Protein 4WV6 (pdb70)

InterPro domains:
  IPR000225 Armadillo [PF00514] (109-149)
  IPR000225 Armadillo [PF00514] (151-190)
  IPR000225 Armadillo [PF00514] (245-280)
  IPR000225 Armadillo [PF00514] (283-321)
  IPR000225 Armadillo [PF00514] (324-364)
  IPR000225 Armadillo [PF00514] (367-405)
  IPR000225 Armadillo [PF00514] (410-447)
  IPR000225 Armadillo [PS50176] (119-162)
  IPR000225 Armadillo [PS50176] (162-190)
  IPR000225 Armadillo [PS50176] (251-293)
  IPR000225 Armadillo [PS50176] (293-335)
  IPR000225 Armadillo [PS50176] (335-377)
  IPR000225 Armadillo [SM00185] (108-149)
  IPR000225 Armadillo [SM00185] (151-191)
  IPR000225 Armadillo [SM00185] (193-231)
  IPR000225 Armadillo [SM00185] (241-280)
  IPR000225 Armadillo [SM00185] (282-322)
  IPR000225 Armadillo [SM00185] (324-364)
  IPR000225 Armadillo [SM00185] (366-406)
  IPR000225 Armadillo [SM00185] (409-449)

Secondary structure (DSSP, 8-state):
--HHHHHHHHHHHHT-SSHHHHHHHHHHHHHHHT-SS---HHHHHHTT-HHHHHHHHT-TT-HHHHHHHHHHHHHHHTS-HHHHHHHHHTTHHHHHHHHTT-S-HHHHHHHHHHHHHHHTT-HHHHHHHHHTT-HHHHHHHH--S-GGGS-HHHHHHHHHHHHHHT---SSPPPHHHHHHHHHHHHHHTT-S-HHHHHHHHHHHHHHTSS-HHHHHHHHTTT-HHHHHHHHT-S-HHHHHHHHHHHHHHTTS-HHHHHHHHHTTGGGGHHHHHT-SSHHHHHHHHHHHHHHTTS-HHHHHHHHHTT-HHHHHHHHHHS-HHHHHHHHHHHHHHHHH--HHHHHHHHHTT-HHHHHHGGG-S-HHHHHHHHHHHHHHHHHHHHHT-HHHHHHHHHHTTHHHHHHHGGG-S-HHHHHHHHHHHHHH--/--S------/---

Radius of gyration: 27.81 Å; Cα contacts (8 Å, |Δi|>4): 653; chains: 3; bounding box: 42×69×78 Å

Solvent-accessible surface area: 18960 Å² total; per-residue (Å²): 120,93,34,88,167,40,8,76,93,4,42,152,16,2,95,27,127,68,51,97,60,17,23,102,8,0,63,42,0,22,94,11,2,16,124,137,171,165,40,12,16,70,29,0,42,175,38,46,4,7,85,64,0,20,56,1,2,52,76,121,106,16,29,67,0,10,35,12,0,0,16,0,0,0,1,0,0,20,17,80,67,130,20,0,96,25,0,18,97,26,33,0,2,52,23,0,22,83,12,3,89,22,128,71,55,84,0,4,10,3,0,0,35,0,0,0,0,0,0,3,42,15,13,110,25,0,38,59,0,24,173,114,36,0,5,100,40,0,26,65,45,2,76,41,139,77,14,86,82,36,57,77,39,64,4,74,18,0,0,5,0,0,3,2,1,1,66,55,97,145,77,33,5,47,93,88,0,3,103,69,1,7,83,24,0,31,93,0,0,116,34,120,14,66,94,1,15,10,28,0,0,79,0,0,3,41,10,1,53,24,80,59,128,38,0,7,38,0,19,180,54,52,3,0,74,24,0,13,146,12,2,54,29,111,73,68,89,5,9,36,0,0,1,85,0,0,0,7,0,0,21,4,55,59,135,20,0,36,49,0,9,107,24,31,0,1,71,27,0,40,73,5,0,82,37,126,108,80,71,2,28,44,24,0,0,26,0,0,0,0,0,0,35,10,87,87,72,0,0,67,57,0,24,101,69,32,0,0,65,64,2,19,39,5,1,57,166,17,57,78,127,0,24,63,29,0,0,55,0,1,11,24,1,5,78,29,13,47,36,146,10,9,49,73,2,23,136,34,36,0,10,99,16,0,1,73,17,4,86,18,206,30,41,136,1,2,48,8,0,4,78,0,0,34,27,5,0,89,4,9,85,155,85,68,66,37,125,105,9,9,73,61,0,83,142,38,22,0,19,103,55,0,84,59,11,64,135,48,162,48,115,61,0,89,122,31,0,48,47,8,25,107,122,26,30,125,118,55,40,54,62,45,72,156,283,97,54,115

Sequence (438 aa):
GTVNWSVDDIVKGINSSNVENQLQATQAARKLLSREKQPPIDNIIRAGLIPKFVSSFLGRTDCSPIQFESSAWALTNIASGTSEQTKAVVDGGAIPAFISLLASPHAHISEQAVWALGNIAGDGSVFRDLVIKYGAVDDPLLALLAVPDMSSLACGYLRNNLTWTLSNLCRNKNPAPPIDAVEQILPTLVRLLHHDDPEVLADTCWAISYLTDGPNERIGMVVKTGVVPQLVKLLGASELPIVTPALRAIGNIVTGTDEQTQVVIDAGALAVFPSLLTNPKTNIQKEATWTMMSNITAGRQDQIQQVVNHGLVPFLVSVLSKADFKTQKEAVWAVTNYTSSGGTVEQIVYLVHCGIIEPLMNLLTAKDTKIILVILDAISNIFQAAEKLGETEKLSIMMIEECGGLDKIEALQNHENESVYKASLSLIEKYFSPVKKPKIRRKKS

Structure (mmCIF, N/CA/C/O backbone):
data_4WV6
#
_entry.id   4WV6
#
_cell.length_a   54.270
_cell.length_b   77.720
_cell.length_c   128.570
_cell.angle_alpha   90.00
_cell.angle_beta   90.00
_cell.angle_gamma   90.00
#
_symmetry.space_group_name_H-M   'P 21 21 21'
#
loop_
_entity.id
_entity.type
_entity.pdbx_description
1 polymer 'Importin subunit alpha-1'
2 polymer 'Transcription initiation factor TFIID subunit 8'
3 non-polymer 1,2-ETHANEDIOL
4 water water
#
loop_
_atom_site.group_PDB
_atom_site.id
_atom_site.type_symbol
_atom_site.label_atom_id
_atom_site.label_alt_id
_atom_site.label_comp_id
_atom_site.label_asym_id
_atom_site.label_entity_id
_atom_site.label_seq_id
_atom_site.pdbx_PDB_ins_code
_atom_site.Cartn_x
_atom_site.Cartn_y
_atom_site.Cartn_z
_atom_site.occupancy
_atom_site.B_iso_or_equiv
_atom_site.auth_seq_id
_atom_site.auth_comp_id
_atom_site.auth_asym_id
_atom_site.auth_atom_id
_atom_site.pdbx_PDB_model_num
ATOM 1 N N . GLY A 1 14 ? 2.087 -33.715 15.221 1.00 56.92 72 GLY A N 1
ATOM 2 C CA . GLY A 1 14 ? 0.639 -33.627 15.227 1.00 49.32 72 GLY A CA 1
ATOM 3 C C . GLY A 1 14 ? -0.018 -34.792 15.957 1.00 41.40 72 GLY A C 1
ATOM 4 O O . GLY A 1 14 ? -0.280 -35.834 15.361 1.00 46.60 72 GLY A O 1
ATOM 7 N N . THR A 1 15 ? -0.307 -34.607 17.241 1.00 37.54 73 THR A N 1
ATOM 8 C CA . THR A 1 15 ? -0.832 -35.692 18.072 1.00 43.66 73 THR A CA 1
ATOM 9 C C . THR A 1 15 ? -2.252 -35.450 18.544 1.00 36.53 73 THR A C 1
ATOM 10 O O . THR A 1 15 ? -2.681 -36.007 19.564 1.00 34.08 73 THR A O 1
ATOM 21 N N . VAL A 1 16 ? -3.006 -34.645 17.798 1.00 33.75 74 VAL A N 1
ATOM 22 C CA . VAL A 1 16 ? -4.309 -34.212 18.280 1.00 31.41 74 VAL A CA 1
ATOM 23 C C . VAL A 1 16 ? -5.266 -35.388 18.440 1.00 30.99 74 VAL A C 1
ATOM 24 O O . VAL A 1 16 ? -6.074 -35.395 19.371 1.00 31.72 74 VAL A O 1
ATOM 37 N N . ASN A 1 17 ? -5.158 -36.390 17.572 1.00 30.82 75 ASN A N 1
ATOM 38 C CA . ASN A 1 17 ? -6.096 -37.515 17.617 1.00 37.24 75 ASN A CA 1
ATOM 39 C C . ASN A 1 17 ? -6.019 -38.297 18.933 1.00 31.48 75 ASN A C 1
ATOM 40 O O . ASN A 1 17 ? -7.040 -38.750 19.457 1.00 32.36 75 ASN A O 1
ATOM 51 N N . TRP A 1 18 ? -4.816 -38.439 19.473 1.00 32.63 76 TRP A N 1
ATOM 52 C CA . TRP A 1 18 ? -4.651 -39.117 20.755 1.00 29.91 76 TRP A CA 1
ATOM 53 C C . TRP A 1 18 ? -5.142 -38.252 21.893 1.00 27.32 76 TRP A C 1
ATOM 54 O O . TRP A 1 18 ? -5.695 -38.757 22.872 1.00 32.41 76 TRP A O 1
ATOM 75 N N . SER A 1 19 ? -4.964 -36.937 21.762 1.00 26.56 77 SER A N 1
ATOM 76 C CA . SER A 1 19 ? -5.469 -36.026 22.777 1.00 24.38 77 SER A CA 1
ATOM 77 C C . SER A 1 19 ? -6.986 -36.132 22.814 1.00 27.17 77 SER A C 1
ATOM 78 O O . SER A 1 19 ? -7.576 -36.176 23.895 1.00 29.95 77 SER A O 1
ATOM 86 N N . VAL A 1 20 ? -7.609 -36.196 21.635 1.00 26.48 78 VAL A N 1
ATOM 87 C CA . VAL A 1 20 ? -9.065 -36.319 21.548 1.00 27.09 78 VAL A CA 1
ATOM 88 C C . VAL A 1 20 ? -9.544 -37.664 22.131 1.00 27.39 78 VAL A C 1
ATOM 89 O O . VAL A 1 20 ? -10.548 -37.712 22.850 1.00 27.51 78 VAL A O 1
ATOM 102 N N . ASP A 1 21 ? -8.827 -38.751 21.845 1.00 26.21 79 ASP A N 1
ATOM 103 C CA . ASP A 1 21 ? -9.179 -40.044 22.418 1.00 29.17 79 ASP A CA 1
ATOM 104 C C . ASP A 1 21 ? -9.158 -39.977 23.947 1.00 31.53 79 ASP A C 1
ATOM 105 O O . ASP A 1 21 ? -10.048 -40.508 24.602 1.00 34.03 79 ASP A O 1
ATOM 114 N N . ASP A 1 22 ? -8.137 -39.329 24.501 1.00 31.13 80 ASP A N 1
ATOM 115 C CA . ASP A 1 22 ? -8.011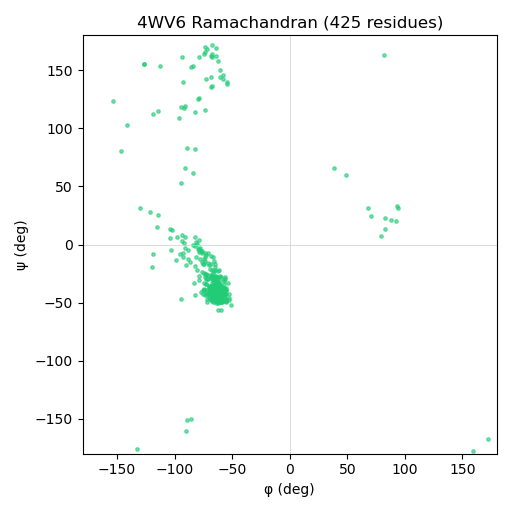 -39.187 25.950 1.00 31.56 80 ASP A CA 1
ATOM 116 C C . ASP A 1 22 ? -9.180 -38.362 26.504 1.00 30.39 80 ASP A C 1
ATOM 117 O O . ASP A 1 22 ? -9.707 -38.661 27.583 1.00 28.19 80 ASP A O 1
ATOM 126 N N . ILE A 1 23 ? -9.562 -37.314 25.775 1.00 23.91 81 ILE A N 1
ATOM 127 C CA . ILE A 1 23 ? -10.687 -36.459 26.174 1.00 26.07 81 ILE A CA 1
ATOM 128 C C . ILE A 1 23 ? -11.987 -37.267 26.237 1.00 31.09 81 ILE A C 1
ATOM 129 O O . ILE A 1 23 ? -12.750 -37.158 27.198 1.00 30.55 81 ILE A O 1
ATOM 145 N N . VAL A 1 24 ? -12.227 -38.095 25.225 1.00 26.14 82 VAL A N 1
ATOM 146 C CA . VAL A 1 24 ? -13.425 -38.932 25.201 1.00 29.75 82 VAL A CA 1
ATOM 147 C C . VAL A 1 24 ? -13.457 -39.854 26.415 1.00 32.18 82 VAL A C 1
ATOM 148 O O . VAL A 1 24 ? -14.484 -39.997 27.073 1.00 36.18 82 VAL A O 1
ATOM 161 N N . LYS A 1 25 ? -12.329 -40.477 26.720 1.00 32.22 83 LYS A N 1
ATOM 162 C CA . LYS A 1 25 ? -12.265 -41.375 27.862 1.00 31.05 83 LYS A CA 1
ATOM 163 C C . LYS A 1 25 ? -12.552 -40.624 29.163 1.00 34.23 83 LYS A C 1
ATOM 164 O O . LYS A 1 25 ? -13.326 -41.085 30.025 1.00 34.65 83 LYS A O 1
ATOM 183 N N . GLY A 1 26 ? -11.936 -39.460 29.304 1.00 33.03 84 GLY A N 1
ATOM 184 C CA . GLY A 1 26 ? -12.088 -38.672 30.510 1.00 34.53 84 GLY A CA 1
ATOM 185 C C . GLY A 1 26 ? -13.500 -38.159 30.672 1.00 32.03 84 GLY A C 1
ATOM 186 O O . GLY A 1 26 ? -14.055 -38.155 31.782 1.00 33.80 84 GLY A O 1
ATOM 190 N N . ILE A 1 27 ? -14.091 -37.729 29.567 1.00 29.66 85 ILE A N 1
ATOM 191 C CA . ILE A 1 27 ? -15.399 -37.117 29.622 1.00 30.35 85 ILE A CA 1
ATOM 192 C C . ILE A 1 27 ? -16.458 -38.154 29.976 1.00 37.13 85 ILE A C 1
ATOM 193 O O . ILE A 1 27 ? -17.530 -37.804 30.460 1.00 39.00 85 ILE A O 1
ATOM 209 N N . ASN A 1 28 ? -16.147 -39.429 29.752 1.00 37.97 86 ASN A N 1
ATOM 210 C CA . ASN A 1 28 ? -17.063 -40.518 30.086 1.00 42.62 86 ASN A CA 1
ATOM 211 C C . ASN A 1 28 ? -16.812 -41.112 31.479 1.00 42.67 86 ASN A C 1
ATOM 212 O O . ASN A 1 28 ? -17.460 -42.074 31.878 1.00 44.49 86 ASN A O 1
ATOM 223 N N . SER A 1 29 ? -15.861 -40.548 32.213 1.00 40.65 87 SER A N 1
ATOM 224 C CA . SER A 1 29 ? -15.584 -40.998 33.570 1.00 43.26 87 SER A CA 1
ATOM 225 C C . SER A 1 29 ? -16.754 -40.643 34.477 1.00 41.14 87 SER A C 1
ATOM 226 O O . SER A 1 29 ? -17.384 -39.606 34.305 1.00 41.49 87 SER A O 1
ATOM 234 N N . SER A 1 30 ? -17.043 -41.505 35.437 1.00 45.19 88 SER A N 1
ATOM 235 C CA . SER A 1 30 ? -18.061 -41.209 36.434 1.00 47.91 88 SER A CA 1
ATOM 236 C C . SER A 1 30 ? -17.476 -40.287 37.506 1.00 52.98 88 SER A C 1
ATOM 237 O O . SER A 1 30 ? -18.182 -39.841 38.411 1.00 49.75 88 SER A O 1
ATOM 245 N N . ASN A 1 31 ? -16.177 -40.005 37.385 1.00 46.33 89 ASN A N 1
ATOM 246 C CA . ASN A 1 31 ? -15.486 -39.066 38.261 1.00 45.73 89 ASN A CA 1
ATOM 247 C C . ASN A 1 31 ? -15.530 -37.664 37.642 1.00 41.16 89 ASN A C 1
ATOM 248 O O . ASN A 1 31 ? -14.991 -37.441 36.551 1.00 37.96 89 ASN A O 1
ATOM 259 N N . VAL A 1 32 ? -16.173 -36.726 38.340 1.00 42.13 90 VAL A N 1
ATOM 260 C CA . VAL A 1 32 ? -16.422 -35.404 37.764 1.00 38.46 90 VAL A CA 1
ATOM 261 C C . VAL A 1 32 ? -15.121 -34.622 37.580 1.00 36.02 90 VAL A C 1
ATOM 262 O O . VAL A 1 32 ? -15.012 -33.797 36.670 1.00 34.58 90 VAL A O 1
ATOM 275 N N . GLU A 1 33 ? -14.121 -34.885 38.416 1.00 39.47 91 GLU A N 1
ATOM 276 C CA . GLU A 1 33 ? -12.830 -34.222 38.240 1.00 39.13 91 GLU A CA 1
ATOM 277 C C . GLU A 1 33 ? -12.173 -34.661 36.929 1.00 43.70 91 GLU A C 1
ATOM 278 O O . GLU A 1 33 ? -11.550 -33.851 36.245 1.00 31.60 91 GLU A O 1
ATOM 290 N N . ASN A 1 34 ? -12.307 -35.934 36.575 1.00 34.46 92 ASN A N 1
ATOM 291 C CA . ASN A 1 34 ? -11.806 -36.405 35.283 1.00 32.92 92 ASN A CA 1
ATOM 292 C C . ASN A 1 34 ? -12.567 -35.791 34.113 1.00 33.83 92 ASN A C 1
ATOM 293 O O . ASN A 1 34 ? -11.978 -35.444 33.086 1.00 30.17 92 ASN A O 1
ATOM 304 N N . GLN A 1 35 ? -13.886 -35.666 34.261 1.00 30.25 93 GLN A N 1
ATOM 305 C CA . GLN A 1 35 ? -14.704 -35.055 33.224 1.00 31.75 93 GLN A CA 1
ATOM 306 C C . GLN A 1 35 ? -14.303 -33.597 33.022 1.00 25.86 93 GLN A C 1
ATOM 307 O O . GLN A 1 35 ? -14.161 -33.127 31.901 1.00 23.76 93 GLN A O 1
ATOM 321 N N . LEU A 1 36 ? -14.126 -32.882 34.121 1.00 26.74 94 LEU A N 1
ATOM 322 C CA . LEU A 1 36 ? -13.728 -31.481 34.049 1.00 25.17 94 LEU A CA 1
ATOM 323 C C . LEU A 1 36 ? -12.368 -31.337 33.354 1.00 27.57 94 LEU A C 1
ATOM 324 O O . LEU A 1 36 ? -12.191 -30.485 32.466 1.00 21.93 94 LEU A O 1
ATOM 340 N N . GLN A 1 37 ? -11.406 -32.168 33.734 1.00 27.50 95 GLN A N 1
ATOM 341 C CA . GLN A 1 37 ? -10.081 -32.109 33.116 1.00 25.05 95 GLN A CA 1
ATOM 342 C C . GLN A 1 37 ? -10.136 -32.390 31.616 1.00 27.80 95 GLN A C 1
ATOM 343 O O . GLN A 1 37 ? -9.415 -31.768 30.825 1.00 24.67 95 GLN A O 1
ATOM 357 N N . ALA A 1 38 ? -11.002 -33.314 31.217 1.00 26.80 96 ALA A N 1
ATOM 358 C CA . ALA A 1 38 ? -11.194 -33.604 29.807 1.00 24.64 96 ALA A CA 1
ATOM 359 C C . ALA A 1 38 ? -11.785 -32.396 29.091 1.00 23.52 96 ALA A C 1
ATOM 360 O O . ALA A 1 38 ? -11.357 -32.063 27.977 1.00 23.57 96 ALA A O 1
ATOM 367 N N . THR A 1 39 ? -12.741 -31.718 29.719 1.00 22.50 97 THR A N 1
ATOM 368 C CA . THR A 1 39 ? -13.348 -30.565 29.055 1.00 19.07 97 THR A CA 1
ATOM 369 C C . THR A 1 39 ? -12.348 -29.418 28.982 1.00 21.70 97 THR A C 1
ATOM 370 O O . THR A 1 39 ? -12.327 -28.684 28.002 1.00 20.72 97 THR A O 1
ATOM 381 N N . GLN A 1 40 ? -11.529 -29.270 30.020 1.00 22.11 98 GLN A N 1
ATOM 382 C CA . GLN A 1 40 ? -10.415 -28.317 30.009 1.00 22.03 98 GLN A CA 1
ATOM 383 C C . GLN A 1 40 ? -9.501 -28.579 28.821 1.00 21.30 98 GLN A C 1
ATOM 384 O O . GLN A 1 40 ? -9.123 -27.654 28.078 1.00 23.36 98 GLN A O 1
ATOM 398 N N . ALA A 1 41 ? -9.125 -29.842 28.641 1.00 20.63 99 ALA A N 1
ATOM 399 C CA . ALA A 1 41 ? -8.247 -30.208 27.535 1.00 22.74 99 ALA A CA 1
ATOM 400 C C . ALA A 1 41 ? -8.913 -29.920 26.179 1.00 21.85 99 ALA A C 1
ATOM 401 O O . ALA A 1 41 ? -8.258 -29.448 25.251 1.00 22.05 99 ALA A O 1
ATOM 408 N N . ALA A 1 42 ? -10.215 -30.171 26.067 1.00 20.68 100 ALA A N 1
ATOM 409 C CA . ALA A 1 42 ? -10.928 -29.847 24.828 1.00 19.10 100 ALA A CA 1
ATOM 410 C C . ALA A 1 42 ? -10.916 -28.333 24.603 1.00 17.35 100 ALA A C 1
ATOM 411 O O . ALA A 1 42 ? -10.655 -27.844 23.489 1.00 19.58 100 ALA A O 1
ATOM 418 N N . ARG A 1 43 ? -11.184 -27.580 25.663 1.00 20.00 101 ARG A N 1
ATOM 419 C CA . ARG A 1 43 ? -11.201 -26.119 25.548 1.00 20.94 101 ARG A CA 1
ATOM 420 C C . ARG A 1 43 ? -9.829 -25.595 25.106 1.00 21.42 101 ARG A C 1
ATOM 421 O O . ARG A 1 43 ? -9.731 -24.710 24.258 1.00 19.69 101 ARG A O 1
ATOM 442 N N . LYS A 1 44 ? -8.762 -26.158 25.665 1.00 19.32 102 LYS A N 1
ATOM 443 C CA . LYS A 1 44 ? -7.415 -25.765 25.273 1.00 23.13 102 LYS A CA 1
ATOM 444 C C . LYS A 1 44 ? -7.159 -26.044 23.786 1.00 24.77 102 LYS A C 1
ATOM 445 O O . LYS A 1 44 ? -6.629 -25.192 23.075 1.00 24.87 102 LYS A O 1
ATOM 464 N N . LEU A 1 45 ? -7.532 -27.226 23.316 1.00 20.85 103 LEU A N 1
ATOM 465 C CA . LEU A 1 45 ? -7.351 -27.563 21.906 1.00 22.40 103 LEU A CA 1
ATOM 466 C C . LEU A 1 45 ? -8.099 -26.574 21.015 1.00 23.64 103 LEU A C 1
ATOM 467 O O . LEU A 1 45 ? -7.593 -26.143 19.984 1.00 23.29 103 LEU A O 1
ATOM 483 N N . LEU A 1 46 ? -9.308 -26.226 21.445 1.00 23.50 104 LEU A N 1
ATOM 484 C CA . LEU A 1 46 ? -10.218 -25.446 20.631 1.00 23.36 104 LEU A CA 1
ATOM 485 C C . LEU A 1 46 ? -9.888 -23.964 20.708 1.00 22.31 104 LEU A C 1
ATOM 486 O O . LEU A 1 46 ? -10.402 -23.175 19.933 1.00 23.03 104 LEU A O 1
ATOM 502 N N . SER A 1 47 ? -9.015 -23.583 21.631 1.00 19.45 105 SER A N 1
ATOM 503 C CA . SER A 1 47 ? -8.626 -22.181 21.746 1.00 20.58 105 SER A CA 1
ATOM 504 C C . SER A 1 47 ? -7.246 -21.953 21.124 1.00 34.13 105 SER A C 1
ATOM 505 O O . SER A 1 47 ? -6.655 -20.879 21.258 1.00 33.11 105 SER A O 1
ATOM 513 N N . ARG A 1 48 ? -6.768 -22.947 20.378 1.00 29.39 106 ARG A N 1
ATOM 514 C CA . ARG A 1 48 ? -5.575 -22.773 19.568 1.00 30.50 106 ARG A CA 1
ATOM 515 C C . ARG A 1 48 ? -5.872 -21.796 18.439 1.00 32.41 106 ARG A C 1
ATOM 516 O O . ARG A 1 48 ? -6.920 -21.878 17.811 1.00 36.33 106 ARG A O 1
ATOM 537 N N . GLU A 1 49 ? -4.957 -20.873 18.190 1.00 35.23 107 GLU A N 1
ATOM 538 C CA . GLU A 1 49 ? -5.137 -19.896 17.118 1.00 46.67 107 GLU A CA 1
ATOM 539 C C . GLU A 1 49 ? -5.126 -20.551 15.742 1.00 49.82 107 GLU A C 1
ATOM 540 O O . GLU A 1 49 ? -5.971 -20.254 14.891 1.00 52.78 107 GLU A O 1
ATOM 552 N N . LYS A 1 50 ? -4.149 -21.425 15.529 1.00 45.33 108 LYS A N 1
ATOM 553 C CA . LYS A 1 50 ? -3.927 -22.045 14.227 1.00 51.54 108 LYS A CA 1
ATOM 554 C C . LYS A 1 50 ? -4.628 -23.395 14.149 1.00 46.86 108 LYS A C 1
ATOM 555 O O . LYS A 1 50 ? -4.311 -24.312 14.909 1.00 54.35 108 LYS A O 1
ATOM 574 N N . GLN A 1 51 ? -5.568 -23.496 13.211 1.00 55.83 109 GLN A N 1
ATOM 575 C CA . GLN A 1 51 ? -6.321 -24.720 12.925 1.00 68.60 109 GLN A CA 1
ATOM 576 C C . GLN A 1 51 ? -6.690 -25.509 14.182 1.00 50.30 109 GLN A C 1
ATOM 577 O O . GLN A 1 51 ? -6.211 -26.628 14.398 1.00 43.46 109 GLN A O 1
ATOM 591 N N . PRO A 1 52 ? -7.556 -24.919 15.022 1.00 37.58 110 PRO A N 1
ATOM 592 C CA . PRO A 1 52 ? -8.088 -25.706 16.129 1.00 30.72 110 PRO A CA 1
ATOM 593 C C . PRO A 1 52 ? -8.792 -26.933 15.580 1.00 30.66 110 PRO A C 1
ATOM 594 O O . PRO A 1 52 ? -9.383 -26.858 14.490 1.00 29.41 110 PRO A O 1
ATOM 605 N N . PRO A 1 53 ? -8.717 -28.056 16.302 1.00 29.31 111 PRO A N 1
ATOM 606 C CA . PRO A 1 53 ? -9.227 -29.317 15.746 1.00 28.82 111 PRO A CA 1
ATOM 607 C C . PRO A 1 53 ? -10.727 -29.481 15.940 1.00 26.23 111 PRO A C 1
ATOM 608 O O . PRO A 1 53 ? -11.204 -30.415 16.581 1.00 27.86 111 PRO A O 1
ATOM 619 N N . ILE A 1 54 ? -11.486 -28.561 15.356 1.00 28.66 112 ILE A N 1
ATOM 620 C CA . ILE A 1 54 ? -12.928 -28.552 15.544 1.00 22.78 112 ILE A CA 1
ATOM 621 C C . ILE A 1 54 ? -13.596 -29.818 15.008 1.00 27.38 112 ILE A C 1
ATOM 622 O O . ILE A 1 54 ? -14.392 -30.441 15.703 1.00 24.92 112 ILE A O 1
ATOM 638 N N . ASP A 1 55 ? -13.286 -30.200 13.775 1.00 28.19 113 ASP A N 1
ATOM 639 C CA . ASP A 1 55 ? -13.934 -31.371 13.189 1.00 29.81 113 ASP A CA 1
ATOM 640 C C . ASP A 1 55 ? -13.605 -32.650 13.970 1.00 28.05 113 ASP A C 1
ATOM 641 O O . ASP A 1 55 ? -14.441 -33.542 14.091 1.00 28.20 113 ASP A O 1
ATOM 650 N N . ASN A 1 56 ? -12.392 -32.744 14.495 1.00 27.17 114 ASN A N 1
ATOM 651 C CA . ASN A 1 56 ? -12.005 -33.938 15.261 1.00 32.21 114 ASN A CA 1
ATOM 652 C C . ASN A 1 56 ? -12.906 -34.093 16.482 1.00 27.53 114 ASN A C 1
ATOM 653 O O . ASN A 1 56 ? -13.341 -35.191 16.820 1.00 30.41 114 ASN A O 1
ATOM 664 N N . ILE A 1 57 ? -13.201 -32.963 17.106 1.00 25.23 115 ILE A N 1
ATOM 665 C CA . ILE A 1 57 ? -13.956 -32.928 18.344 1.00 25.41 115 ILE A CA 1
ATOM 666 C C . ILE A 1 57 ? -15.393 -33.281 18.047 1.00 25.20 115 ILE A C 1
ATOM 667 O O . ILE A 1 57 ? -16.017 -34.022 18.793 1.00 28.63 115 ILE A O 1
ATOM 683 N N . ILE A 1 58 ? -15.920 -32.739 16.950 1.00 28.54 116 ILE A N 1
ATOM 684 C CA . ILE A 1 58 ? -17.281 -33.058 16.519 1.00 25.52 116 ILE A CA 1
ATOM 685 C C . ILE A 1 58 ? -17.407 -34.535 16.189 1.00 28.87 116 ILE A C 1
ATOM 686 O O . ILE A 1 58 ? -18.346 -35.212 16.611 1.00 30.18 116 ILE A O 1
ATOM 702 N N . ARG A 1 59 ? -16.459 -35.034 15.409 1.00 29.04 117 ARG A N 1
ATOM 703 C CA . ARG A 1 59 ? -16.532 -36.403 14.939 1.00 29.87 117 ARG A CA 1
ATOM 704 C C . ARG A 1 59 ? -16.397 -37.380 16.097 1.00 32.75 117 ARG A C 1
ATOM 705 O O . ARG A 1 59 ? -16.842 -38.516 16.005 1.00 32.93 117 ARG A O 1
ATOM 726 N N . ALA A 1 60 ? -15.796 -36.934 17.194 1.00 33.37 118 ALA A N 1
ATOM 727 C CA . ALA A 1 60 ? -15.643 -37.793 18.374 1.00 35.08 118 ALA A CA 1
ATOM 728 C C . ALA A 1 60 ? -16.947 -37.902 19.178 1.00 34.05 118 ALA A C 1
ATOM 729 O O . ALA A 1 60 ? -17.025 -38.655 20.152 1.00 32.71 118 ALA A O 1
ATOM 736 N N . GLY A 1 61 ? -17.965 -37.136 18.780 1.00 29.91 119 GLY A N 1
ATOM 737 C CA . GLY A 1 61 ? -19.282 -37.222 19.390 1.00 33.25 119 GLY A CA 1
ATOM 738 C C . GLY A 1 61 ? -19.404 -36.416 20.671 1.00 25.97 119 GLY A C 1
ATOM 739 O O . GLY A 1 61 ? -20.274 -36.687 21.499 1.00 34.33 119 GLY A O 1
ATOM 743 N N . LEU A 1 62 ? -18.547 -35.412 20.829 1.00 25.89 120 LEU A N 1
ATOM 744 C CA . LEU A 1 62 ? -18.459 -34.676 22.085 1.00 27.11 120 LEU A CA 1
ATOM 745 C C . LEU A 1 62 ? -19.502 -33.579 22.270 1.00 30.48 120 LEU A C 1
ATOM 746 O O . LEU A 1 62 ? -19.710 -33.121 23.396 1.00 28.98 120 LEU A O 1
ATOM 762 N N . ILE A 1 63 ? -20.151 -33.120 21.200 1.00 32.68 121 ILE A N 1
ATOM 763 C CA . ILE A 1 63 ? -21.031 -31.968 21.362 1.00 29.14 121 ILE A CA 1
ATOM 764 C C . ILE A 1 63 ? -22.198 -32.274 22.325 1.00 28.25 121 ILE A C 1
ATOM 765 O O . ILE A 1 63 ? -22.485 -31.461 23.207 1.00 27.44 121 ILE A O 1
ATOM 781 N N . PRO A 1 64 ? -22.859 -33.432 22.181 1.00 28.11 122 PRO A N 1
ATOM 782 C CA . PRO A 1 64 ? -23.906 -33.754 23.159 1.00 32.00 122 PRO A CA 1
ATOM 783 C C . PRO A 1 64 ? -23.430 -33.752 24.612 1.00 36.56 122 PRO A C 1
ATOM 784 O O . PRO A 1 64 ? -24.183 -33.326 25.498 1.00 34.23 122 PRO A O 1
ATOM 795 N N . LYS A 1 65 ? -22.211 -34.232 24.851 1.00 30.10 123 LYS A N 1
ATOM 796 C CA . LYS A 1 65 ? -21.632 -34.213 26.184 1.00 29.90 123 LYS A CA 1
ATOM 797 C C . LYS A 1 65 ? -21.445 -32.780 26.666 1.00 23.64 123 LYS A C 1
ATOM 798 O O . LYS A 1 65 ? -21.817 -32.448 27.781 1.00 28.40 123 LYS A O 1
ATOM 817 N N . PHE A 1 66 ? -20.877 -31.927 25.814 1.00 21.73 124 PHE A N 1
ATOM 818 C CA . PHE A 1 66 ? -20.687 -30.526 26.173 1.00 19.61 124 PHE A CA 1
ATOM 819 C C . PHE A 1 66 ? -22.012 -29.852 26.484 1.00 27.60 124 PHE A C 1
ATOM 820 O O . PHE A 1 66 ? -22.120 -29.087 27.430 1.00 24.78 124 PHE A O 1
ATOM 837 N N . VAL A 1 67 ? -23.020 -30.116 25.669 1.00 23.72 125 VAL A N 1
ATOM 838 C CA . VAL A 1 67 ? -24.308 -29.472 25.873 1.00 25.67 125 VAL A CA 1
ATOM 839 C C . VAL A 1 67 ? -24.905 -29.919 27.208 1.00 24.29 125 VAL A C 1
ATOM 840 O O . VAL A 1 67 ? -25.497 -29.128 27.923 1.00 25.71 125 VAL A O 1
ATOM 853 N N . SER A 1 68 ? -24.728 -31.179 27.560 1.00 24.00 126 SER A N 1
ATOM 854 C CA A SER A 1 68 ? -25.226 -31.667 28.832 0.40 26.35 126 SER A CA 1
ATOM 855 C CA B SER A 1 68 ? -25.213 -31.681 28.832 0.60 27.14 126 SER A CA 1
ATOM 856 C C . SER A 1 68 ? -24.531 -30.941 29.978 1.00 33.33 126 SER A C 1
ATOM 857 O O . SER A 1 68 ? -25.166 -30.594 30.975 1.00 27.72 126 SER A O 1
ATOM 872 N N . PHE A 1 69 ? -23.231 -30.707 29.826 1.00 27.68 127 PHE A N 1
ATOM 873 C CA . PHE A 1 69 ? -22.441 -30.055 30.869 1.00 25.61 127 PHE A CA 1
ATOM 874 C C . PHE A 1 69 ? -22.875 -28.602 31.082 1.00 21.10 127 PHE A C 1
ATOM 875 O O . PHE A 1 69 ? -22.705 -28.069 32.177 1.00 26.74 127 PHE A O 1
ATOM 892 N N . LEU A 1 70 ? -23.410 -27.966 30.050 1.00 23.04 128 LEU A N 1
ATOM 893 C CA . LEU A 1 70 ? -23.917 -26.607 30.211 1.00 19.57 128 LEU A CA 1
ATOM 894 C C . LEU A 1 70 ? -24.953 -26.555 31.322 1.00 23.70 128 LEU A C 1
ATOM 895 O O . LEU A 1 70 ? -25.101 -25.521 31.958 1.00 24.83 128 LEU A O 1
ATOM 911 N N . GLY A 1 71 ? -25.675 -27.655 31.535 1.00 24.41 129 GLY A N 1
ATOM 912 C CA . GLY A 1 71 ? -26.740 -27.729 32.523 1.00 28.46 129 GLY A CA 1
ATOM 913 C C . GLY A 1 71 ? -26.336 -28.213 33.903 1.00 29.64 129 GLY A C 1
ATOM 914 O O . GLY A 1 71 ? -27.165 -28.322 34.817 1.00 29.43 129 GLY A O 1
ATOM 918 N N . ARG A 1 72 ? -25.050 -28.501 34.073 1.00 25.53 130 ARG A N 1
ATOM 919 C CA . ARG A 1 72 ? -24.570 -29.064 35.318 1.00 24.97 130 ARG A CA 1
ATOM 920 C C . ARG A 1 72 ? -24.329 -27.990 36.359 1.00 26.78 130 ARG A C 1
ATOM 921 O O . ARG A 1 72 ? -23.195 -27.553 36.588 1.00 27.95 130 ARG A O 1
ATOM 942 N N . THR A 1 73 ? -25.416 -27.600 37.015 1.00 27.92 131 THR A N 1
ATOM 943 C CA . THR A 1 73 ? -25.391 -26.543 38.007 1.00 32.54 131 THR A CA 1
ATOM 944 C C . THR A 1 73 ? -24.550 -26.953 39.205 1.00 31.80 131 THR A C 1
ATOM 945 O O . THR A 1 73 ? -24.050 -26.105 39.937 1.00 35.27 131 THR A O 1
ATOM 956 N N . ASP A 1 74 ? -24.380 -28.260 39.385 1.00 29.92 132 ASP A N 1
ATOM 957 C CA . ASP A 1 74 ? -23.562 -28.796 40.469 1.00 28.42 132 ASP A CA 1
ATOM 958 C C . ASP A 1 74 ? -22.069 -28.600 40.245 1.00 29.90 132 ASP A C 1
ATOM 959 O O . ASP A 1 74 ? -21.277 -28.856 41.145 1.00 32.94 132 ASP A O 1
ATOM 968 N N . CYS A 1 75 ? -21.680 -28.162 39.050 1.00 29.20 133 CYS A N 1
ATOM 969 C CA . CYS A 1 75 ? -20.266 -27.997 38.736 1.00 25.21 133 CYS A CA 1
ATOM 970 C C . CYS A 1 75 ? -20.074 -26.819 37.804 1.00 22.34 133 CYS A C 1
ATOM 971 O O . CYS A 1 75 ? -19.912 -26.974 36.575 1.00 22.03 133 CYS A O 1
ATOM 979 N N . SER A 1 76 ? -20.069 -25.613 38.377 1.00 25.46 134 SER A N 1
ATOM 980 C CA . SER A 1 76 ? -19.928 -24.420 37.526 1.00 21.14 134 SER A CA 1
ATOM 981 C C . SER A 1 76 ? -18.640 -24.435 36.665 1.00 19.84 134 SER A C 1
ATOM 982 O O . SER A 1 76 ? -18.649 -23.952 35.531 1.00 21.47 134 SER A O 1
ATOM 990 N N . PRO A 1 77 ? -17.536 -25.007 37.170 1.00 22.57 135 PRO A N 1
ATOM 991 C CA . PRO A 1 77 ? -16.379 -25.009 36.264 1.00 22.45 135 PRO A CA 1
ATOM 992 C C . PRO A 1 77 ? -16.610 -25.780 34.950 1.00 19.01 135 PRO A C 1
ATOM 993 O O . PRO A 1 77 ? -16.100 -25.384 33.908 1.00 19.86 135 PRO A O 1
ATOM 1004 N N . ILE A 1 78 ? -17.379 -26.862 34.984 1.00 20.00 136 ILE A N 1
ATOM 1005 C CA . ILE A 1 78 ? -17.575 -27.642 33.757 1.00 18.74 136 ILE A CA 1
ATOM 1006 C C . ILE A 1 78 ? -18.599 -26.966 32.845 1.00 20.47 136 ILE A C 1
ATOM 1007 O O . ILE A 1 78 ? -18.527 -27.081 31.607 1.00 20.62 136 ILE A O 1
ATOM 1023 N N . GLN A 1 79 ? -19.523 -26.202 33.430 1.00 20.58 137 GLN A N 1
ATOM 1024 C CA . GLN A 1 79 ? -20.372 -25.326 32.618 1.00 20.58 137 GLN A CA 1
ATOM 1025 C C . GLN A 1 79 ? -19.530 -24.329 31.858 1.00 18.50 137 GLN A C 1
ATOM 1026 O O . GLN A 1 79 ? -19.721 -24.104 30.654 1.00 19.69 137 GLN A O 1
ATOM 1040 N N . PHE A 1 80 ? -18.579 -23.715 32.561 1.00 16.65 138 PHE A N 1
ATOM 1041 C CA . PHE A 1 80 ? -17.701 -22.742 31.920 1.00 16.32 138 PHE A CA 1
ATOM 1042 C C . PHE A 1 80 ? -16.878 -23.353 30.783 1.00 19.04 138 PHE A C 1
ATOM 1043 O O . PHE A 1 80 ? -16.853 -22.815 29.658 1.00 19.44 138 PHE A O 1
ATOM 1060 N N . GLU A 1 81 ? -16.228 -24.481 31.061 1.00 18.26 139 GLU A N 1
ATOM 1061 C CA . GLU A 1 81 ? -15.331 -25.086 30.092 1.00 16.34 139 GLU A CA 1
ATOM 1062 C C . GLU A 1 81 ? -16.120 -25.543 28.883 1.00 16.94 139 GLU A C 1
ATOM 1063 O O . GLU A 1 81 ? -15.695 -25.341 27.749 1.00 18.62 139 GLU A O 1
ATOM 1075 N N . SER A 1 82 ? -17.285 -26.127 29.112 1.00 19.66 140 SER A N 1
ATOM 1076 C CA A SER A 1 82 ? -18.101 -26.609 28.005 0.46 20.97 140 SER A CA 1
ATOM 1077 C CA B SER A 1 82 ? -18.135 -26.594 28.028 0.54 19.29 140 SER A CA 1
ATOM 1078 C C . SER A 1 82 ? -18.685 -25.443 27.203 1.00 17.58 140 SER A C 1
ATOM 1079 O O . SER A 1 82 ? -18.807 -25.531 25.980 1.00 18.49 140 SER A O 1
ATOM 1094 N N . ALA A 1 83 ? -19.021 -24.346 27.872 1.00 17.75 141 ALA A N 1
ATOM 1095 C CA . ALA A 1 83 ? -19.535 -23.186 27.178 1.00 16.06 141 ALA A CA 1
ATOM 1096 C C . ALA A 1 83 ? -18.476 -22.602 26.249 1.00 17.22 141 ALA A C 1
ATOM 1097 O O . ALA A 1 83 ? -18.782 -22.156 25.129 1.00 18.04 141 ALA A O 1
ATOM 1104 N N . TRP A 1 84 ? -17.234 -22.572 26.725 1.00 17.77 142 TRP A N 1
ATOM 1105 C CA . TRP A 1 84 ? -16.117 -22.043 25.950 1.00 17.06 142 TRP A CA 1
ATOM 1106 C C . TRP A 1 84 ? -15.827 -22.977 24.771 1.00 19.43 142 TRP A C 1
ATOM 1107 O O . TRP A 1 84 ? -15.679 -22.543 23.634 1.00 17.07 142 TRP A O 1
ATOM 1128 N N . ALA A 1 85 ? -15.770 -24.275 25.038 1.00 16.69 143 ALA A N 1
ATOM 1129 C CA . ALA A 1 85 ? -15.550 -25.243 23.955 1.00 16.64 143 ALA A CA 1
ATOM 1130 C C . ALA A 1 85 ? -16.597 -25.074 22.850 1.00 15.89 143 ALA A C 1
ATOM 1131 O O . ALA A 1 85 ? -16.274 -24.978 21.661 1.00 20.54 143 ALA A O 1
ATOM 1138 N N . LEU A 1 86 ? -17.862 -25.029 23.243 1.00 18.00 144 LEU A N 1
ATOM 1139 C CA . LEU A 1 86 ? -18.933 -24.876 22.262 1.00 18.05 144 LEU A CA 1
ATOM 1140 C C . LEU A 1 86 ? -18.905 -23.511 21.571 1.00 20.96 144 LEU A C 1
ATOM 1141 O O . LEU A 1 86 ? -19.227 -23.418 20.391 1.00 19.72 144 LEU A O 1
ATOM 1157 N N . THR A 1 87 ? -18.528 -22.456 22.296 1.00 17.17 145 THR A N 1
ATOM 1158 C CA . THR A 1 87 ? -18.346 -21.139 21.682 1.00 16.03 145 THR A CA 1
ATOM 1159 C C . THR A 1 87 ? -17.418 -21.244 20.479 1.00 17.90 145 THR A C 1
ATOM 1160 O O . THR A 1 87 ? -17.702 -20.708 19.389 1.00 19.11 145 THR A O 1
ATOM 1171 N N . ASN A 1 88 ? -16.312 -21.950 20.667 1.00 16.64 146 ASN A N 1
ATOM 1172 C CA . ASN A 1 88 ? -15.291 -21.985 19.641 1.00 16.55 146 ASN A CA 1
ATOM 1173 C C . ASN A 1 88 ? -15.645 -22.930 18.508 1.00 26.03 146 ASN A C 1
ATOM 1174 O O . ASN A 1 88 ? -15.294 -22.670 17.367 1.00 23.72 146 ASN A O 1
ATOM 1185 N N . ILE A 1 89 ? -16.382 -23.993 18.791 1.00 20.23 147 ILE A N 1
ATOM 1186 C CA . ILE A 1 89 ? -16.895 -24.804 17.692 1.00 20.16 147 ILE A CA 1
ATOM 1187 C C . ILE A 1 89 ? -17.863 -23.958 16.863 1.00 21.82 147 ILE A C 1
ATOM 1188 O O . ILE A 1 89 ? -17.852 -24.020 15.635 1.00 22.84 147 ILE A O 1
ATOM 1204 N N . ALA A 1 90 ? -18.705 -23.174 17.532 1.00 20.31 148 ALA A N 1
ATOM 1205 C CA . ALA A 1 90 ? -19.715 -22.380 16.837 1.00 20.63 148 ALA A CA 1
ATOM 1206 C C . ALA A 1 90 ? -19.097 -21.226 16.062 1.00 23.50 148 ALA A C 1
ATOM 1207 O O . ALA A 1 90 ? -19.749 -20.643 15.203 1.00 22.80 148 ALA A O 1
ATOM 1214 N N . SER A 1 91 ? -17.848 -20.897 16.368 1.00 19.41 149 SER A N 1
ATOM 1215 C CA . SER A 1 91 ? -17.138 -19.817 15.685 1.00 18.99 149 SER A CA 1
ATOM 1216 C C . SER A 1 91 ? -16.649 -20.257 14.312 1.00 26.68 149 SER A C 1
ATOM 1217 O O . SER A 1 91 ? -16.095 -19.443 13.558 1.00 22.43 149 SER A O 1
ATOM 1225 N N . GLY A 1 92 ? -16.834 -21.539 14.004 1.00 22.12 150 GLY A N 1
ATOM 1226 C CA . GLY A 1 92 ? -16.288 -22.130 12.792 1.00 21.87 150 GLY A CA 1
ATOM 1227 C C . GLY A 1 92 ? -17.180 -21.968 11.566 1.00 23.20 150 GLY A C 1
ATOM 1228 O O . GLY A 1 92 ? -17.922 -20.985 11.431 1.00 25.08 150 GLY A O 1
ATOM 1232 N N . THR A 1 93 ? -17.086 -22.931 10.658 1.00 25.44 151 THR A N 1
ATOM 1233 C CA . THR A 1 93 ? -17.923 -22.953 9.459 1.00 30.74 151 THR A CA 1
ATOM 1234 C C . THR A 1 93 ? -19.397 -23.102 9.796 1.00 30.27 151 THR A C 1
ATOM 1235 O O . THR A 1 93 ? -19.761 -23.428 10.925 1.00 28.69 151 THR A O 1
ATOM 1246 N N . SER A 1 94 ? -20.254 -22.905 8.803 1.00 28.53 152 SER A N 1
ATOM 1247 C CA . SER A 1 94 ? -21.683 -23.094 9.011 1.00 28.65 152 SER A CA 1
ATOM 1248 C C . SER A 1 94 ? -22.002 -24.525 9.444 1.00 24.04 152 SER A C 1
ATOM 1249 O O . SER A 1 94 ? -22.883 -24.735 10.273 1.00 29.89 152 SER A O 1
ATOM 1257 N N . GLU A 1 95 ? -21.290 -25.500 8.880 1.00 25.32 153 GLU A N 1
ATOM 1258 C CA . GLU A 1 95 ? -21.506 -26.902 9.233 1.00 29.36 153 GLU A CA 1
ATOM 1259 C C . GLU A 1 95 ? -21.146 -27.121 10.705 1.00 32.92 153 GLU A C 1
ATOM 1260 O O . GLU A 1 95 ? -21.801 -27.893 11.421 1.00 29.55 153 GLU A O 1
ATOM 1272 N N . GLN A 1 96 ? -20.104 -26.437 11.157 1.00 29.42 154 GLN A N 1
ATOM 1273 C CA . GLN A 1 96 ? -19.635 -26.614 12.529 1.00 24.99 154 GLN A CA 1
ATOM 1274 C C . GLN A 1 96 ? -20.614 -25.944 13.468 1.00 26.71 154 GLN A C 1
ATOM 1275 O O . GLN A 1 96 ? -21.000 -26.516 14.492 1.00 26.29 154 GLN A O 1
ATOM 1289 N N . THR A 1 97 ? -21.054 -24.746 13.107 1.00 23.38 155 THR A N 1
ATOM 1290 C CA . THR A 1 97 ? -22.063 -24.058 13.912 1.00 20.89 155 THR A CA 1
ATOM 1291 C C . THR A 1 97 ? -23.337 -24.910 13.957 1.00 19.54 155 THR A C 1
ATOM 1292 O O . THR A 1 97 ? -23.953 -25.049 15.009 1.00 26.80 155 THR A O 1
ATOM 1303 N N . LYS A 1 98 ? -23.696 -25.520 12.831 1.00 23.94 156 LYS A N 1
ATOM 1304 C CA . LYS A 1 98 ? -24.901 -26.346 12.777 1.00 24.40 156 LYS A CA 1
ATOM 1305 C C . LYS A 1 98 ? -24.824 -27.540 13.731 1.00 28.84 156 LYS A C 1
ATOM 1306 O O . LYS A 1 98 ? -25.836 -27.946 14.297 1.00 28.63 156 LYS A O 1
ATOM 1325 N N . ALA A 1 99 ? -23.639 -28.124 13.897 1.00 30.66 157 ALA A N 1
ATOM 1326 C CA . ALA A 1 99 ? -23.507 -29.265 14.798 1.00 30.07 157 ALA A CA 1
ATOM 1327 C C . ALA A 1 99 ? -23.827 -28.851 16.236 1.00 27.51 157 ALA A C 1
ATOM 1328 O O . ALA A 1 99 ? -24.388 -29.625 17.025 1.00 27.32 157 ALA A O 1
ATOM 1335 N N . VAL A 1 100 ? -23.440 -27.631 16.568 1.00 23.39 158 VAL A N 1
ATOM 1336 C CA . VAL A 1 100 ? -23.699 -27.062 17.886 1.00 24.00 158 VAL A CA 1
ATOM 1337 C C . VAL A 1 100 ? -25.204 -26.842 18.073 1.00 24.72 158 VAL A C 1
ATOM 1338 O O . VAL A 1 100 ? -25.775 -27.248 19.082 1.00 24.23 158 VAL A O 1
ATOM 1351 N N . VAL A 1 101 ? -25.840 -26.226 17.082 1.00 24.49 159 VAL A N 1
ATOM 1352 C CA . VAL A 1 101 ? -27.288 -26.031 17.095 1.00 24.08 159 VAL A CA 1
ATOM 1353 C C . VAL A 1 101 ? -28.023 -27.356 17.161 1.00 29.17 159 VAL A C 1
ATOM 1354 O O . VAL A 1 101 ? -28.887 -27.531 18.013 1.00 29.78 159 VAL A O 1
ATOM 1367 N N . ASP A 1 102 ? -27.670 -28.307 16.294 1.00 27.85 160 ASP A N 1
ATOM 1368 C CA . ASP A 1 102 ? -28.352 -29.610 16.282 1.00 28.72 160 ASP A CA 1
ATOM 1369 C C . ASP A 1 102 ? -28.187 -30.381 17.594 1.00 29.26 160 ASP A C 1
ATOM 1370 O O . ASP A 1 102 ? -28.984 -31.260 17.907 1.00 32.42 160 ASP A O 1
ATOM 1379 N N . GLY A 1 103 ? -27.142 -30.060 18.347 1.00 29.21 161 GLY A N 1
ATOM 1380 C CA . GLY A 1 103 ? -26.913 -30.675 19.636 1.00 31.46 161 GLY A CA 1
ATOM 1381 C C . GLY A 1 103 ? -27.787 -30.106 20.746 1.00 31.82 161 GLY A C 1
ATOM 1382 O O . GLY A 1 103 ? -27.741 -30.591 21.872 1.00 29.54 161 GLY A O 1
ATOM 1386 N N . GLY A 1 104 ? -28.590 -29.092 20.426 1.00 29.38 162 GLY A N 1
ATOM 1387 C CA . GLY A 1 104 ? -29.503 -28.490 21.389 1.00 29.83 162 GLY A CA 1
ATOM 1388 C C . GLY A 1 104 ? -28.893 -27.366 22.220 1.00 25.27 162 GLY A C 1
ATOM 1389 O O . GLY A 1 104 ? -29.407 -27.014 23.286 1.00 26.92 162 GLY A O 1
ATOM 1393 N N . ALA A 1 105 ? -27.813 -26.779 21.727 1.00 23.97 163 ALA A N 1
ATOM 1394 C CA . ALA A 1 105 ? -27.074 -25.774 22.487 1.00 21.88 163 ALA A CA 1
ATOM 1395 C C . ALA A 1 105 ? -27.841 -24.470 22.729 1.00 24.08 163 ALA A C 1
ATOM 1396 O O . ALA A 1 105 ? -27.620 -23.794 23.743 1.00 21.44 163 ALA A O 1
ATOM 1403 N N . ILE A 1 106 ? -28.731 -24.094 21.821 1.00 19.63 164 ILE A N 1
ATOM 1404 C CA . ILE A 1 106 ? -29.319 -22.756 21.920 1.00 19.03 164 ILE A CA 1
ATOM 1405 C C . ILE A 1 106 ? -30.112 -22.576 23.218 1.00 22.47 164 ILE A C 1
ATOM 1406 O O . ILE A 1 106 ? -29.818 -21.673 23.984 1.00 22.73 164 ILE A O 1
ATOM 1422 N N . PRO A 1 107 ? -31.103 -23.439 23.490 1.00 24.40 165 PRO A N 1
ATOM 1423 C CA . PRO A 1 107 ? -31.825 -23.236 24.757 1.00 21.36 165 PRO A CA 1
ATOM 1424 C C . PRO A 1 107 ? -30.965 -23.425 26.015 1.00 25.01 165 PRO A C 1
ATOM 1425 O O . PRO A 1 107 ? -31.218 -22.758 27.015 1.00 25.82 165 PRO A O 1
ATOM 1436 N N . ALA A 1 108 ? -29.969 -24.306 25.968 1.00 24.60 166 ALA A N 1
ATOM 1437 C CA . ALA A 1 108 ? -29.038 -24.461 27.082 1.00 27.27 166 ALA A CA 1
ATOM 1438 C C . ALA A 1 108 ? -28.245 -23.171 27.332 1.00 22.84 166 ALA A C 1
ATOM 1439 O O . ALA A 1 108 ? -28.041 -22.787 28.475 1.00 23.32 166 ALA A O 1
ATOM 1446 N N . PHE A 1 109 ? -27.800 -22.509 26.270 1.00 20.82 167 PHE A N 1
ATOM 1447 C CA . PHE A 1 109 ? -27.069 -21.259 26.420 1.00 20.10 167 PHE A CA 1
ATOM 1448 C C . PHE A 1 109 ? -27.966 -20.134 26.923 1.00 20.26 167 PHE A C 1
ATOM 1449 O O . PHE A 1 109 ? -27.544 -19.311 27.737 1.00 20.94 167 PHE A O 1
ATOM 1466 N N . ILE A 1 110 ? -29.208 -20.104 26.457 1.00 20.60 168 ILE A N 1
ATOM 1467 C CA . ILE A 1 110 ? -30.156 -19.092 26.921 1.00 18.52 168 ILE A CA 1
ATOM 1468 C C . ILE A 1 110 ? -30.384 -19.266 28.425 1.00 20.88 168 ILE A C 1
ATOM 1469 O O . ILE A 1 110 ? -30.425 -18.288 29.161 1.00 21.52 168 ILE A O 1
ATOM 1485 N N . SER A 1 111 ? -30.496 -20.508 28.902 1.00 23.49 169 SER A N 1
ATOM 1486 C CA . SER A 1 111 ? -30.623 -20.734 30.338 1.00 25.00 169 SER A CA 1
ATOM 1487 C C . SER A 1 111 ? -29.414 -20.218 31.118 1.00 23.67 169 SER A C 1
ATOM 1488 O O . SER A 1 111 ? -29.551 -19.736 32.240 1.00 28.19 169 SER A O 1
ATOM 1496 N N . LEU A 1 112 ? -28.238 -20.317 30.526 1.00 20.19 170 LEU A N 1
ATOM 1497 C CA . LEU A 1 112 ? -27.023 -19.877 31.202 1.00 25.70 170 LEU A CA 1
ATOM 1498 C C . LEU A 1 112 ? -26.865 -18.377 31.275 1.00 26.11 170 LEU A C 1
ATOM 1499 O O . LEU A 1 112 ? -26.070 -17.888 32.076 1.00 25.29 170 LEU A O 1
ATOM 1515 N N . LEU A 1 113 ? -27.613 -17.637 30.468 1.00 22.05 171 LEU A N 1
ATOM 1516 C CA . LEU A 1 113 ? -27.602 -16.186 30.580 1.00 21.39 171 LEU A CA 1
ATOM 1517 C C . LEU A 1 113 ? -27.970 -15.720 31.994 1.00 29.65 171 LEU A C 1
ATOM 1518 O O . LEU A 1 113 ? -27.524 -14.657 32.435 1.00 29.52 171 LEU A O 1
ATOM 1534 N N . ALA A 1 114 ? -28.772 -16.527 32.697 1.00 30.76 172 ALA A N 1
ATOM 1535 C CA . ALA A 1 114 ? -29.229 -16.206 34.049 1.00 30.58 172 ALA A CA 1
ATOM 1536 C C . ALA A 1 114 ? -28.295 -16.744 35.129 1.00 32.79 172 ALA A C 1
ATOM 1537 O O . ALA A 1 114 ? -28.617 -16.674 36.312 1.00 34.24 172 ALA A O 1
ATOM 1544 N N . SER A 1 115 ? -27.157 -17.301 34.736 1.00 29.16 173 SER A N 1
ATOM 1545 C CA . SER A 1 115 ? -26.212 -17.816 35.718 1.00 25.16 173 SER A CA 1
ATOM 1546 C C . SER A 1 115 ? -25.772 -16.723 36.685 1.00 30.38 173 SER A C 1
ATOM 1547 O O . SER A 1 115 ? -25.594 -15.581 36.280 1.00 27.37 173 SER A O 1
ATOM 1555 N N . PRO A 1 116 ? -25.587 -17.069 37.967 1.00 29.45 174 PRO A N 1
ATOM 1556 C CA . PRO A 1 116 ? -25.087 -16.071 38.920 1.00 30.14 174 PRO A CA 1
ATOM 1557 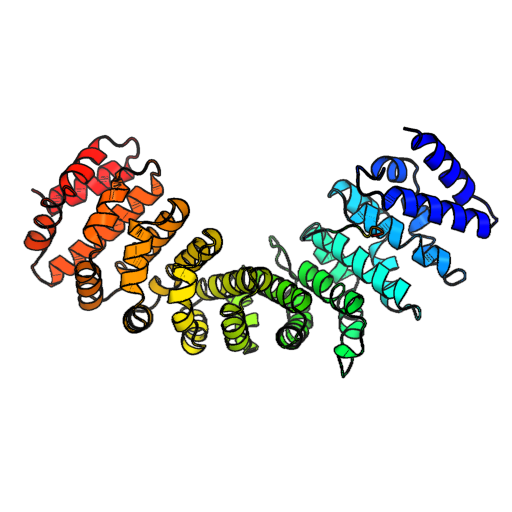C C . PRO A 1 116 ? -23.589 -15.827 38.743 1.00 27.71 174 PRO A C 1
ATOM 1558 O O . PRO A 1 116 ? -23.021 -14.936 39.376 1.00 32.11 174 PRO A O 1
ATOM 1569 N N . HIS A 1 117 ? -22.970 -16.632 37.889 1.00 26.78 175 HIS A N 1
ATOM 1570 C CA . HIS A 1 117 ? -21.560 -16.505 37.586 1.00 23.07 175 HIS A CA 1
ATOM 1571 C C . HIS A 1 117 ? -21.380 -15.690 36.301 1.00 23.43 175 HIS A C 1
ATOM 1572 O O . HIS A 1 117 ? -21.667 -16.179 35.208 1.00 22.23 175 HIS A O 1
ATOM 1585 N N . ALA A 1 118 ? -20.884 -14.466 36.430 1.00 26.14 176 ALA A N 1
ATOM 1586 C CA . ALA A 1 118 ? -20.790 -13.569 35.274 1.00 23.41 176 ALA A CA 1
ATOM 1587 C C . ALA A 1 118 ? -19.929 -14.144 34.162 1.00 20.12 176 ALA A C 1
ATOM 1588 O O . ALA A 1 118 ? -20.219 -13.964 32.969 1.00 22.57 176 ALA A O 1
ATOM 1595 N N . HIS A 1 119 ? -18.871 -14.859 34.520 1.00 21.47 177 HIS A N 1
ATOM 1596 C CA . HIS A 1 119 ? -17.996 -15.398 33.483 1.00 19.17 177 HIS A CA 1
ATOM 1597 C C . HIS A 1 119 ? -18.711 -16.490 32.688 1.00 21.62 177 HIS A C 1
ATOM 1598 O O . HIS A 1 119 ? -18.414 -16.719 31.516 1.00 20.99 177 HIS A O 1
ATOM 1611 N N . ILE A 1 120 ? -19.688 -17.144 33.298 1.00 18.66 178 ILE A N 1
ATOM 1612 C CA . ILE A 1 120 ? -20.442 -18.171 32.586 1.00 17.24 178 ILE A CA 1
ATOM 1613 C C . ILE A 1 120 ? -21.554 -17.556 31.725 1.00 15.71 178 ILE A C 1
ATOM 1614 O O . ILE A 1 120 ? -21.723 -17.923 30.548 1.00 19.12 178 ILE A O 1
ATOM 1630 N N . SER A 1 121 ? -22.262 -16.582 32.302 1.00 17.86 179 SER A N 1
ATOM 1631 C CA . SER A 1 121 ? -23.297 -15.837 31.603 1.00 16.49 179 SER A CA 1
ATOM 1632 C C . SER A 1 121 ? -22.719 -15.211 30.340 1.00 21.19 179 SER A C 1
ATOM 1633 O O . SER A 1 121 ? -23.285 -15.302 29.254 1.00 20.91 179 SER A O 1
ATOM 1641 N N . GLU A 1 122 ? -21.561 -14.581 30.487 1.00 21.34 180 GLU A N 1
ATOM 1642 C CA . GLU A 1 122 ? -20.944 -13.900 29.366 1.00 19.53 180 GLU A CA 1
ATOM 1643 C C . GLU A 1 122 ? -20.385 -14.873 28.334 1.00 19.21 180 GLU A C 1
ATOM 1644 O O . GLU A 1 122 ? -20.389 -14.578 27.146 1.00 19.00 180 GLU A O 1
ATOM 1656 N N . GLN A 1 123 ? -19.965 -16.061 28.757 1.00 17.17 181 GLN A N 1
ATOM 1657 C CA . GLN A 1 123 ? -19.541 -17.064 27.783 1.00 15.72 181 GLN A CA 1
ATOM 1658 C C . GLN A 1 123 ? -20.731 -17.516 26.926 1.00 14.12 181 GLN A C 1
ATOM 1659 O O . GLN A 1 123 ? -20.577 -17.788 25.735 1.00 17.71 181 GLN A O 1
ATOM 1673 N N . ALA A 1 124 ? -21.907 -17.606 27.545 1.00 16.76 182 ALA A N 1
ATOM 1674 C CA . ALA A 1 124 ? -23.158 -17.926 26.853 1.00 14.69 182 ALA A CA 1
ATOM 1675 C C . ALA A 1 124 ? -23.515 -16.822 25.861 1.00 18.05 182 ALA A C 1
ATOM 1676 O O . ALA A 1 124 ? -23.974 -17.091 24.750 1.00 18.27 182 ALA A O 1
ATOM 1683 N N . VAL A 1 125 ? -23.325 -15.579 26.284 1.00 17.48 183 VAL A N 1
ATOM 1684 C CA . VAL A 1 125 ? -23.543 -14.433 25.385 1.00 16.01 183 VAL A CA 1
ATOM 1685 C C . VAL A 1 125 ? -22.697 -14.608 24.125 1.00 14.99 183 VAL A C 1
ATOM 1686 O O . VAL A 1 125 ? -23.183 -14.465 23.004 1.00 19.74 183 VAL A O 1
ATOM 1699 N N . TRP A 1 126 ? -21.426 -14.925 24.318 1.00 17.24 184 TRP A N 1
ATOM 1700 C CA . TRP A 1 126 ? -20.474 -15.066 23.220 1.00 18.03 184 TRP A CA 1
ATOM 1701 C C . TRP A 1 126 ? -20.897 -16.201 22.282 1.00 19.28 184 TRP A C 1
ATOM 1702 O O . TRP A 1 126 ? -20.929 -16.025 21.059 1.00 18.16 184 TRP A O 1
ATOM 1723 N N . ALA A 1 127 ? -21.244 -17.365 22.839 1.00 16.79 185 ALA A N 1
ATOM 1724 C CA . ALA A 1 127 ? -21.663 -18.476 22.004 1.00 14.84 185 ALA A CA 1
ATOM 1725 C C . ALA A 1 127 ? -22.895 -18.111 21.165 1.00 19.39 185 ALA A C 1
ATOM 1726 O O . ALA A 1 127 ? -22.992 -18.462 19.982 1.00 19.51 185 ALA A O 1
ATOM 1733 N N . LEU A 1 128 ? -23.856 -17.436 21.778 1.00 18.37 186 LEU A N 1
ATOM 1734 C CA . LEU A 1 128 ? -25.083 -17.098 21.063 1.00 16.77 186 LEU A CA 1
ATOM 1735 C C . LEU A 1 128 ? -24.802 -16.095 19.943 1.00 19.51 186 LEU A C 1
ATOM 1736 O O . LEU A 1 128 ? -25.466 -16.141 18.906 1.00 18.80 186 LEU A O 1
ATOM 1752 N N . GLY A 1 129 ? -23.800 -15.237 20.136 1.00 17.74 187 GLY A N 1
ATOM 1753 C CA . GLY A 1 129 ? -23.384 -14.295 19.113 1.00 19.13 187 GLY A CA 1
ATOM 1754 C C . GLY A 1 129 ? -22.814 -15.035 17.919 1.00 19.73 187 GLY A C 1
ATOM 1755 O O . GLY A 1 129 ? -23.060 -14.671 16.770 1.00 17.97 187 GLY A O 1
ATOM 1759 N N . ASN A 1 130 ? -22.048 -16.091 18.177 1.00 17.20 188 ASN A N 1
ATOM 1760 C CA . ASN A 1 130 ? -21.479 -16.864 17.073 1.00 18.78 188 ASN A CA 1
ATOM 1761 C C . ASN A 1 130 ? -22.561 -17.640 16.325 1.00 17.59 188 ASN A C 1
ATOM 1762 O O . ASN A 1 130 ? -22.545 -17.736 15.088 1.00 19.59 188 ASN A O 1
ATOM 1773 N N . ILE A 1 131 ? -23.501 -18.210 17.070 1.00 18.84 189 ILE A N 1
ATOM 1774 C CA . ILE A 1 131 ? -24.583 -18.947 16.458 1.00 20.78 189 ILE A CA 1
ATOM 1775 C C . ILE A 1 131 ? -25.451 -18.010 15.601 1.00 22.99 189 ILE A C 1
ATOM 1776 O O . ILE A 1 131 ? -25.717 -18.303 14.443 1.00 21.42 189 ILE A O 1
ATOM 1792 N N . ALA A 1 132 ? -25.873 -16.882 16.157 1.00 20.93 190 ALA A N 1
ATOM 1793 C CA . ALA A 1 132 ? -26.702 -15.940 15.390 1.00 19.47 190 ALA A CA 1
ATOM 1794 C C . ALA A 1 132 ? -25.940 -15.358 14.201 1.00 21.21 190 ALA A C 1
ATOM 1795 O O . ALA A 1 132 ? -26.520 -15.064 13.148 1.00 24.19 190 ALA A O 1
ATOM 1802 N N . GLY A 1 133 ? -24.640 -15.185 14.371 1.00 23.18 191 GLY A N 1
ATOM 1803 C CA . GLY A 1 133 ? -23.814 -14.618 13.333 1.00 22.22 191 GLY A CA 1
ATOM 1804 C C . GLY A 1 133 ? -23.708 -15.484 12.094 1.00 29.76 191 GLY A C 1
ATOM 1805 O O . GLY A 1 133 ? -23.260 -15.013 11.057 1.00 25.64 191 GLY A O 1
ATOM 1809 N N . ASP A 1 134 ? -24.110 -16.747 12.195 1.00 23.68 192 ASP A N 1
ATOM 1810 C CA . ASP A 1 134 ? -24.024 -17.655 11.054 1.00 21.93 192 ASP A CA 1
ATOM 1811 C C . ASP A 1 134 ? -24.903 -17.208 9.920 1.00 20.92 192 ASP A C 1
ATOM 1812 O O . ASP A 1 134 ? -24.568 -17.379 8.741 1.00 24.64 192 ASP A O 1
ATOM 1821 N N . GLY A 1 135 ? -26.060 -16.673 10.265 1.00 21.31 193 GLY A N 1
ATOM 1822 C CA . GLY A 1 135 ? -26.999 -16.249 9.259 1.00 22.01 193 GLY A CA 1
ATOM 1823 C C . GLY A 1 135 ? -28.403 -16.150 9.806 1.00 24.02 193 GLY A C 1
ATOM 1824 O O . GLY A 1 135 ? -28.651 -16.374 10.992 1.00 22.52 193 GLY A O 1
ATOM 1828 N N . SER A 1 136 ? -29.323 -15.820 8.917 1.00 23.10 194 SER A N 1
ATOM 1829 C CA . SER A 1 136 ? -30.693 -15.529 9.294 1.00 24.86 194 SER A CA 1
ATOM 1830 C C . SER A 1 136 ? -31.411 -16.702 9.939 1.00 26.58 194 SER A C 1
ATOM 1831 O O . SER A 1 136 ? -32.187 -16.519 10.876 1.00 23.77 194 SER A O 1
ATOM 1839 N N . VAL A 1 137 ? -31.176 -17.914 9.441 1.00 26.09 195 VAL A N 1
ATOM 1840 C CA . VAL A 1 137 ? -31.863 -19.069 10.015 1.00 22.14 195 VAL A CA 1
ATOM 1841 C C . VAL A 1 137 ? -31.498 -19.271 11.507 1.00 23.88 195 VAL A C 1
ATOM 1842 O O . VAL A 1 137 ? -32.385 -19.407 12.356 1.00 26.23 195 VAL A O 1
ATOM 1855 N N . PHE A 1 138 ? -30.208 -19.281 11.833 1.00 23.61 196 PHE A N 1
ATOM 1856 C CA . PHE A 1 138 ? -29.800 -19.495 13.215 1.00 22.83 196 PHE A CA 1
ATOM 1857 C C . PHE A 1 138 ? -30.046 -18.254 14.080 1.00 21.40 196 PHE A C 1
ATOM 1858 O O . PHE A 1 138 ? -30.354 -18.368 15.253 1.00 20.90 196 PHE A O 1
ATOM 1875 N N . ARG A 1 139 ? -29.912 -17.076 13.490 1.00 22.54 197 ARG A N 1
ATOM 1876 C CA . ARG A 1 139 ? -30.352 -15.854 14.152 1.00 19.29 197 ARG A CA 1
ATOM 1877 C C . ARG A 1 139 ? -31.788 -15.990 14.654 1.00 23.75 197 ARG A C 1
ATOM 1878 O O . ARG A 1 139 ? -32.096 -15.753 15.829 1.00 21.14 197 ARG A O 1
ATOM 1899 N N . ASP A 1 140 ? -32.678 -16.387 13.763 1.00 22.90 198 ASP A N 1
ATOM 1900 C CA . ASP A 1 140 ? -34.085 -16.465 14.114 1.00 22.10 198 ASP A CA 1
ATOM 1901 C C . ASP A 1 140 ? -34.357 -17.570 15.123 1.00 26.36 198 ASP A C 1
ATOM 1902 O O . ASP A 1 140 ? -35.293 -17.457 15.919 1.00 25.36 198 ASP A O 1
ATOM 1911 N N . LEU A 1 141 ? -33.553 -18.636 15.111 1.00 25.47 199 LEU A N 1
ATOM 1912 C CA . LEU A 1 141 ? -33.725 -19.684 16.117 1.00 28.33 199 LEU A CA 1
ATOM 1913 C C . LEU A 1 141 ? -33.345 -19.162 17.484 1.00 26.35 199 LEU A C 1
ATOM 1914 O O . LEU A 1 141 ? -33.998 -19.465 18.485 1.00 26.65 199 LEU A O 1
ATOM 1930 N N . VAL A 1 142 ? -32.272 -18.389 17.531 1.00 21.20 200 VAL A N 1
ATOM 1931 C CA . VAL A 1 142 ? -31.834 -17.797 18.784 1.00 20.26 200 VAL A CA 1
ATOM 1932 C C . VAL A 1 142 ? -32.932 -16.871 19.320 1.00 23.75 200 VAL A C 1
ATOM 1933 O O . VAL A 1 142 ? -33.233 -16.886 20.518 1.00 23.14 200 VAL A O 1
ATOM 1946 N N . ILE A 1 143 ? -33.557 -16.097 18.437 1.00 23.59 201 ILE A N 1
ATOM 1947 C CA . ILE A 1 143 ? -34.647 -15.207 18.848 1.00 21.69 201 ILE A CA 1
ATOM 1948 C C . ILE A 1 143 ? -35.856 -16.023 19.280 1.00 25.02 201 ILE A C 1
ATOM 1949 O O . ILE A 1 143 ? -36.469 -15.748 20.319 1.00 24.20 201 ILE A O 1
ATOM 1965 N N . LYS A 1 144 ? -36.181 -17.052 18.500 1.00 25.01 202 LYS A N 1
ATOM 1966 C CA . LYS A 1 144 ? -37.370 -17.856 18.744 1.00 25.14 202 LYS A CA 1
A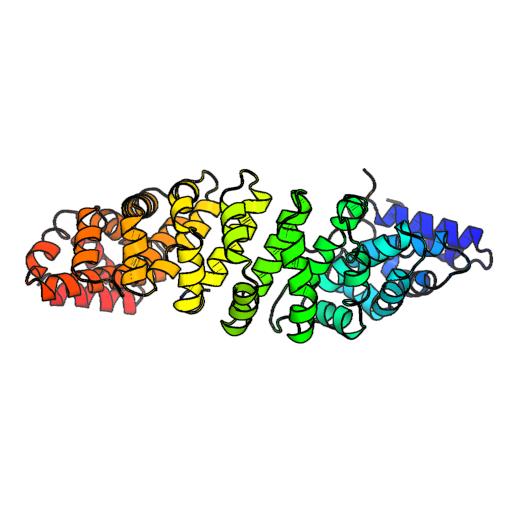TOM 1967 C C . LYS A 1 144 ? -37.316 -18.540 20.106 1.00 26.19 202 LYS A C 1
ATOM 1968 O O . LYS A 1 144 ? -38.334 -18.664 20.789 1.00 28.64 202 LYS A O 1
ATOM 1987 N N . TYR A 1 145 ? -36.121 -18.971 20.499 1.00 22.74 203 TYR A N 1
ATOM 1988 C CA . TYR A 1 145 ? -35.929 -19.660 21.777 1.00 24.16 203 TYR A CA 1
ATOM 1989 C C . TYR A 1 145 ? -35.841 -18.682 22.953 1.00 26.18 203 TYR A C 1
ATOM 1990 O O . TYR A 1 145 ? -35.672 -19.094 24.103 1.00 24.99 203 TYR A O 1
ATOM 2008 N N . GLY A 1 146 ? -35.964 -17.389 22.674 1.00 25.81 204 GLY A N 1
ATOM 2009 C CA . GLY A 1 146 ? -36.138 -16.409 23.729 1.00 23.50 204 GLY A CA 1
ATOM 2010 C C . GLY A 1 146 ? -34.874 -15.732 24.237 1.00 24.17 204 GLY A C 1
ATOM 2011 O O . GLY A 1 146 ? -34.813 -15.344 25.402 1.00 25.95 204 GLY A O 1
ATOM 2015 N N . ALA A 1 147 ? -33.879 -15.545 23.381 1.00 22.20 205 ALA A N 1
ATOM 2016 C CA . ALA A 1 147 ? -32.625 -14.946 23.833 1.00 19.45 205 ALA A CA 1
ATOM 2017 C C . ALA A 1 147 ? -32.694 -13.441 24.105 1.00 19.95 205 ALA A C 1
ATOM 2018 O O . ALA A 1 147 ? -31.937 -12.936 24.925 1.00 22.12 205 ALA A O 1
ATOM 2025 N N . VAL A 1 148 ? -33.582 -12.722 23.425 1.00 22.10 206 VAL A N 1
ATOM 2026 C CA . VAL A 1 148 ? -33.506 -11.264 23.413 1.00 21.68 206 VAL A CA 1
ATOM 2027 C C . VAL A 1 148 ? -33.741 -10.656 24.790 1.00 21.98 206 VAL A C 1
ATOM 2028 O O . VAL A 1 148 ? -32.964 -9.825 25.248 1.00 22.74 206 VAL A O 1
ATOM 2041 N N . ASP A 1 149 ? -34.795 -11.082 25.465 1.00 24.17 207 ASP A N 1
ATOM 2042 C CA A ASP A 1 149 ? -35.133 -10.539 26.773 0.55 27.43 207 ASP A CA 1
ATOM 2043 C CA B ASP A 1 149 ? -35.128 -10.520 26.768 0.45 27.51 207 ASP A CA 1
ATOM 2044 C C . ASP A 1 149 ? -33.995 -10.706 27.779 1.00 26.34 207 ASP A C 1
ATOM 2045 O O . ASP A 1 149 ? -33.565 -9.729 28.396 1.00 27.25 207 ASP A O 1
ATOM 2062 N N . PRO A 1 150 ? -33.497 -11.941 27.949 1.00 25.53 208 PRO A N 1
ATOM 2063 C CA . PRO A 1 150 ? -32.390 -12.070 28.910 1.00 29.12 208 PRO A CA 1
ATOM 2064 C C . PRO A 1 150 ? -31.098 -11.356 28.475 1.00 30.71 208 PRO A C 1
ATOM 2065 O O . PRO A 1 150 ? -30.357 -10.918 29.343 1.00 29.80 208 PRO A O 1
ATOM 2076 N N . LEU A 1 151 ? -30.830 -11.219 27.177 1.00 24.39 209 LEU A N 1
ATOM 2077 C CA . LEU A 1 151 ? -29.649 -10.455 26.760 1.00 25.97 209 LEU A CA 1
ATOM 2078 C C . LEU A 1 151 ? -29.819 -8.994 27.132 1.00 29.47 209 LEU A C 1
ATOM 2079 O O . LEU A 1 151 ? -28.905 -8.361 27.679 1.00 28.80 209 LEU A O 1
ATOM 2095 N N . LEU A 1 152 ? -30.996 -8.449 26.827 1.00 23.19 210 LEU A N 1
ATOM 2096 C CA . LEU A 1 152 ? -31.284 -7.054 27.123 1.00 26.13 210 LEU A CA 1
ATOM 2097 C C . LEU A 1 152 ? -31.273 -6.792 28.625 1.00 33.18 210 LEU A C 1
ATOM 2098 O O . LEU A 1 152 ? -30.919 -5.702 29.064 1.00 29.91 210 LEU A O 1
ATOM 2114 N N . ALA A 1 153 ? -31.652 -7.792 29.411 1.00 27.68 211 ALA A N 1
ATOM 2115 C CA . ALA A 1 153 ? -31.688 -7.628 30.862 1.00 34.39 211 ALA A CA 1
ATOM 2116 C C . ALA A 1 153 ? -30.264 -7.498 31.417 1.00 33.16 211 ALA A C 1
ATOM 2117 O O . ALA A 1 153 ? -30.026 -6.746 32.355 1.00 39.95 211 ALA A O 1
ATOM 2124 N N . LEU A 1 154 ? -29.318 -8.216 30.819 1.00 24.37 212 LEU A N 1
ATOM 2125 C CA . LEU A 1 154 ? -27.918 -8.080 31.213 1.00 27.71 212 LEU A CA 1
ATOM 2126 C C . LEU A 1 154 ? -27.413 -6.654 30.969 1.00 34.55 212 LEU A C 1
ATOM 2127 O O . LEU A 1 154 ? -26.502 -6.198 31.654 1.00 32.75 212 LEU A O 1
ATOM 2143 N N . LEU A 1 155 ? -28.000 -5.968 29.988 1.00 34.17 213 LEU A N 1
ATOM 2144 C CA . LEU A 1 155 ? -27.611 -4.590 29.652 1.00 35.60 213 LEU A CA 1
ATOM 2145 C C . LEU A 1 155 ? -28.442 -3.538 30.371 1.00 42.45 213 LEU A C 1
ATOM 2146 O O . LEU A 1 155 ? -28.142 -2.346 30.274 1.00 52.27 213 LEU A O 1
ATOM 2162 N N . ALA A 1 156 ? -29.489 -3.965 31.071 1.00 45.90 214 ALA A N 1
ATOM 2163 C CA . ALA A 1 156 ? -30.403 -3.027 31.721 1.00 45.60 214 ALA A CA 1
ATOM 2164 C C . ALA A 1 156 ? -29.943 -2.743 33.136 1.00 59.14 214 ALA A C 1
ATOM 2165 O O . ALA A 1 156 ? -30.603 -3.111 34.111 1.00 59.17 214 ALA A O 1
ATOM 2172 N N . VAL A 1 157 ? -28.788 -2.104 33.231 1.00 53.40 215 VAL A N 1
ATOM 2173 C CA . VAL A 1 157 ? -28.274 -1.618 34.495 1.00 56.41 215 VAL A CA 1
ATOM 2174 C C . VAL A 1 157 ? -28.322 -0.109 34.385 1.00 56.07 215 VAL A C 1
ATOM 2175 O O . VAL A 1 157 ? -28.286 0.418 33.274 1.00 47.72 215 VAL A O 1
ATOM 2188 N N . PRO A 1 158 ? -28.427 0.594 35.520 1.00 53.79 216 PRO A N 1
ATOM 2189 C CA . PRO A 1 158 ? -28.487 2.060 35.439 1.00 45.83 216 PRO A CA 1
ATOM 2190 C C . PRO A 1 158 ? -27.214 2.665 34.830 1.00 53.39 216 PRO A C 1
ATOM 2191 O O . PRO A 1 158 ? -27.290 3.585 34.008 1.00 61.81 216 PRO A O 1
ATOM 2202 N N . ASP A 1 159 ? -26.062 2.130 35.224 1.00 54.43 217 ASP A N 1
ATOM 2203 C CA . ASP A 1 159 ? -24.764 2.592 34.740 1.00 75.04 217 ASP A CA 1
ATOM 2204 C C . ASP A 1 159 ? -24.098 1.487 33.916 1.00 65.00 217 ASP A C 1
ATOM 2205 O O . ASP A 1 159 ? -23.773 0.424 34.440 1.00 58.98 217 ASP A O 1
ATOM 2214 N N . MET A 1 160 ? -23.915 1.738 32.624 1.00 67.59 218 MET A N 1
ATOM 2215 C CA . MET A 1 160 ? -23.266 0.770 31.743 1.00 68.83 218 MET A CA 1
ATOM 2216 C C . MET A 1 160 ? -21.789 0.603 32.087 1.00 80.77 218 MET A C 1
ATOM 2217 O O . MET A 1 160 ? -21.182 -0.419 31.764 1.00 57.90 218 MET A O 1
ATOM 2231 N N . SER A 1 161 ? -21.223 1.610 32.750 1.00 86.23 219 SER A N 1
ATOM 2232 C CA . SER A 1 161 ? -19.839 1.560 33.215 1.00 62.02 219 SER A CA 1
ATOM 2233 C C . SER A 1 161 ? -19.676 0.630 34.424 1.00 58.14 219 SER A C 1
ATOM 2234 O O . SER A 1 161 ? -18.558 0.353 34.860 1.00 75.27 219 SER A O 1
ATOM 2242 N N . SER A 1 162 ? -20.793 0.138 34.951 1.00 54.94 220 SER A N 1
ATOM 2243 C CA . SER A 1 162 ? -20.765 -0.862 36.015 1.00 65.92 220 SER A CA 1
ATOM 2244 C C . SER A 1 162 ? -20.427 -2.259 35.479 1.00 71.70 220 SER A C 1
ATOM 2245 O O . SER A 1 162 ? -20.102 -3.157 36.256 1.00 75.02 220 SER A O 1
ATOM 2253 N N . LEU A 1 163 ? -20.522 -2.435 34.158 1.00 58.11 221 LEU A N 1
ATOM 2254 C CA . LEU A 1 163 ? -20.166 -3.692 33.491 1.00 44.70 221 LEU A CA 1
ATOM 2255 C C . LEU A 1 163 ? -18.707 -3.688 33.023 1.00 42.13 221 LEU A C 1
ATOM 2256 O O . LEU A 1 163 ? -18.222 -2.677 32.529 1.00 40.51 221 LEU A O 1
ATOM 2272 N N . ALA A 1 164 ? -18.005 -4.810 33.165 1.00 40.66 222 ALA A N 1
ATOM 2273 C CA . ALA A 1 164 ? -16.649 -4.913 32.617 1.00 43.96 222 ALA A CA 1
ATOM 2274 C C . ALA A 1 164 ? -16.679 -4.572 31.117 1.00 30.27 222 ALA A C 1
ATOM 2275 O O . ALA A 1 164 ? -17.618 -4.952 30.424 1.00 30.19 222 ALA A O 1
ATOM 2282 N N . CYS A 1 165 ? -15.674 -3.845 30.633 1.00 34.85 223 CYS A N 1
ATOM 2283 C CA . CYS A 1 165 ? -15.635 -3.432 29.229 1.00 34.76 223 CYS A CA 1
ATOM 2284 C C . CYS A 1 165 ? -15.809 -4.626 28.296 1.00 28.25 223 CYS A C 1
ATOM 2285 O O . CYS A 1 165 ? -16.533 -4.551 27.308 1.00 35.02 223 CYS A O 1
ATOM 2293 N N . GLY A 1 166 ? -15.140 -5.732 28.620 1.00 31.03 224 GLY A N 1
ATOM 2294 C CA . GLY A 1 166 ? -15.226 -6.933 27.807 1.00 37.70 224 GLY A CA 1
ATOM 2295 C C . GLY A 1 166 ? -16.646 -7.453 27.702 1.00 28.82 224 GLY A C 1
ATOM 2296 O O . GLY A 1 166 ? -17.098 -7.853 26.626 1.00 30.07 224 GLY A O 1
ATOM 2300 N N . TYR A 1 167 ? -17.351 -7.453 28.828 1.00 33.39 225 TYR A N 1
ATOM 2301 C CA . TYR A 1 167 ? -18.722 -7.951 28.882 1.00 25.14 225 TYR A CA 1
ATOM 2302 C C . TYR A 1 167 ? -19.661 -7.088 28.052 1.00 23.66 225 TYR A C 1
ATOM 2303 O O . TYR A 1 167 ? -20.425 -7.590 27.231 1.00 25.88 225 TYR A O 1
ATOM 2321 N N . LEU A 1 168 ? -19.579 -5.777 28.228 1.00 23.28 226 LEU A N 1
ATOM 2322 C CA . LEU A 1 168 ? -20.431 -4.877 27.482 1.00 23.15 226 LEU A CA 1
ATOM 2323 C C . LEU A 1 168 ? -20.138 -4.989 25.979 1.00 21.79 226 LEU A C 1
ATOM 2324 O O . LEU A 1 168 ? -21.047 -4.980 25.154 1.00 20.45 226 LEU A O 1
ATOM 2340 N N . ARG A 1 169 ? -18.865 -5.138 25.623 1.00 25.06 227 ARG A N 1
ATOM 2341 C CA . ARG A 1 169 ? -18.504 -5.260 24.205 1.00 20.94 227 ARG A CA 1
ATOM 2342 C C . ARG A 1 169 ? -19.085 -6.546 23.626 1.00 20.10 227 ARG A C 1
ATOM 2343 O O . ARG A 1 169 ? -19.575 -6.569 22.520 1.00 22.97 227 ARG A O 1
ATOM 2364 N N . ASN A 1 170 ? -19.004 -7.612 24.405 1.00 21.40 228 ASN A N 1
ATOM 2365 C CA A ASN A 1 170 ? -19.509 -8.897 23.925 0.60 27.88 228 ASN A CA 1
ATOM 2366 C CA B ASN A 1 170 ? -19.510 -8.932 24.042 0.40 20.59 228 ASN A CA 1
ATOM 2367 C C . ASN A 1 170 ? -21.023 -8.899 23.821 1.00 22.61 228 ASN A C 1
ATOM 2368 O O . ASN A 1 170 ? -21.553 -9.398 22.831 1.00 19.47 228 ASN A O 1
ATOM 2389 N N . LEU A 1 171 ? -21.724 -8.289 24.773 1.00 21.10 229 LEU A N 1
ATOM 2390 C CA . LEU A 1 171 ? -23.176 -8.111 24.643 1.00 20.35 229 LEU A CA 1
ATOM 2391 C C . LEU A 1 171 ? -23.556 -7.290 23.430 1.00 19.43 229 LEU A C 1
ATOM 2392 O O . LEU A 1 171 ? -24.496 -7.627 22.704 1.00 19.32 229 LEU A O 1
ATOM 2408 N N . THR A 1 172 ? -22.821 -6.206 23.183 1.00 16.85 230 THR A N 1
ATOM 2409 C CA . THR A 1 172 ? -23.159 -5.330 22.070 1.00 15.70 230 THR A CA 1
ATOM 2410 C C . THR A 1 172 ? -22.974 -6.085 20.757 1.00 19.45 230 THR A C 1
ATOM 2411 O O . THR A 1 172 ? -23.797 -6.000 19.845 1.00 19.05 230 THR A O 1
ATOM 2422 N N . TRP A 1 173 ? -21.873 -6.811 20.663 1.00 18.54 231 TRP A N 1
ATOM 2423 C CA . TRP A 1 173 ? -21.556 -7.551 19.453 1.00 21.34 231 TRP A CA 1
ATOM 2424 C C . TRP A 1 173 ? -22.635 -8.615 19.186 1.00 22.17 231 TRP A C 1
ATOM 2425 O O . TRP A 1 173 ? -23.141 -8.766 18.065 1.00 19.52 231 TRP A O 1
ATOM 2446 N N . THR A 1 174 ? -23.004 -9.348 20.218 1.00 19.33 232 THR A N 1
ATOM 2447 C CA . THR A 1 174 ? -24.032 -10.379 20.065 1.00 16.77 232 THR A CA 1
ATOM 2448 C C . THR A 1 174 ? -25.351 -9.731 19.661 1.00 19.11 232 THR A C 1
ATOM 2449 O O . THR A 1 174 ? -26.025 -10.211 18.747 1.00 18.94 232 THR A O 1
ATOM 2460 N N . LEU A 1 175 ? -25.706 -8.604 20.278 1.00 21.03 233 LEU A N 1
ATOM 2461 C CA . LEU A 1 175 ? -26.911 -7.909 19.844 1.00 15.76 233 LEU A CA 1
ATOM 2462 C C . LEU A 1 175 ? -26.813 -7.504 18.382 1.00 16.83 233 LEU A C 1
ATOM 2463 O O . LEU A 1 175 ? -27.796 -7.587 17.654 1.00 18.69 233 LEU A O 1
ATOM 2479 N N . SER A 1 176 ? -25.631 -7.082 17.938 1.00 19.55 234 SER A N 1
ATOM 2480 C CA . SER A 1 176 ? -25.505 -6.646 16.550 1.00 16.55 234 SER A CA 1
ATOM 2481 C C . SER A 1 176 ? -25.735 -7.825 15.606 1.00 20.29 234 SER A C 1
ATOM 2482 O O . SER A 1 176 ? -26.311 -7.650 14.535 1.00 18.42 234 SER A O 1
ATOM 2490 N N . ASN A 1 177 ? -25.333 -9.034 16.003 1.00 19.82 235 ASN A N 1
ATOM 2491 C CA . ASN A 1 177 ? -25.564 -10.186 15.135 1.00 17.31 235 ASN A CA 1
ATOM 2492 C C . ASN A 1 177 ? -27.038 -10.587 15.117 1.00 19.02 235 ASN A C 1
ATOM 2493 O O . ASN A 1 177 ? -27.517 -11.145 14.124 1.00 19.14 235 ASN A O 1
ATOM 2504 N N . LEU A 1 178 ? -27.774 -10.288 16.179 1.00 19.73 236 LEU A N 1
ATOM 2505 C CA . LEU A 1 178 ? -29.208 -10.536 16.163 1.00 18.55 236 LEU A CA 1
ATOM 2506 C C . LEU A 1 178 ? -29.949 -9.573 15.225 1.00 20.70 236 LEU A C 1
ATOM 2507 O O . LEU A 1 178 ? -31.072 -9.856 14.801 1.00 19.52 236 LEU A O 1
ATOM 2523 N N . CYS A 1 179 ? -29.300 -8.467 14.861 1.00 19.32 237 CYS A N 1
ATOM 2524 C CA . CYS A 1 179 ? -29.849 -7.469 13.944 1.00 18.32 237 CYS A CA 1
ATOM 2525 C C . CYS A 1 179 ? -29.414 -7.674 12.496 1.00 17.82 237 CYS A C 1
ATOM 2526 O O . CYS A 1 179 ? -29.879 -6.991 11.585 1.00 19.14 237 CYS A O 1
ATOM 2534 N N . ARG A 1 180 ? -28.482 -8.599 12.294 1.00 18.21 238 ARG A N 1
ATOM 2535 C CA . ARG A 1 180 ? -27.805 -8.795 11.024 1.00 18.30 238 ARG A CA 1
ATOM 2536 C C . ARG A 1 180 ? -28.566 -9.716 10.076 1.00 20.86 238 ARG A C 1
ATOM 2537 O O . ARG A 1 180 ? -29.336 -10.575 10.505 1.00 22.48 238 ARG A O 1
ATOM 2558 N N . ASN A 1 181 ? -28.333 -9.492 8.788 1.00 20.40 239 ASN A N 1
ATOM 2559 C CA . ASN A 1 181 ? -28.736 -10.362 7.680 1.00 24.98 239 ASN A CA 1
ATOM 2560 C C . ASN A 1 181 ? -30.179 -10.167 7.247 1.00 29.40 239 ASN A C 1
ATOM 2561 O O . ASN A 1 181 ? -31.004 -9.611 7.970 1.00 23.51 239 ASN A O 1
ATOM 2572 N N . LYS A 1 182 ? -30.447 -10.670 6.046 1.00 34.29 240 LYS A N 1
ATOM 2573 C CA . LYS A 1 182 ? -31.724 -10.515 5.368 1.00 38.97 240 LYS A CA 1
ATOM 2574 C C . LYS A 1 182 ? -32.190 -11.863 4.820 1.00 36.49 240 LYS A C 1
ATOM 2575 O O . LYS A 1 182 ? -31.564 -12.909 5.064 1.00 41.16 240 LYS A O 1
ATOM 2594 N N . ASN A 1 183 ? -33.305 -11.836 4.100 1.00 45.12 241 ASN A N 1
ATOM 2595 C CA . ASN A 1 183 ? -33.880 -13.040 3.510 1.00 45.10 241 ASN A CA 1
ATOM 2596 C C . ASN A 1 183 ? -33.994 -14.195 4.503 1.00 44.13 241 ASN A C 1
ATOM 2597 O O . ASN A 1 183 ? -33.439 -15.271 4.289 1.00 46.16 241 ASN A O 1
ATOM 2608 N N . PRO A 1 184 ? -34.745 -13.987 5.591 1.00 39.17 242 PRO A N 1
ATOM 2609 C CA . PRO A 1 184 ? -35.482 -12.770 5.948 1.00 34.45 242 PRO A CA 1
ATOM 2610 C C . PRO A 1 184 ? -34.713 -11.819 6.852 1.00 32.81 242 PRO A C 1
ATOM 2611 O O . PRO A 1 184 ? -33.746 -12.223 7.491 1.00 32.10 242 PRO A O 1
ATOM 2622 N N . ALA A 1 185 ? -35.145 -10.564 6.900 1.00 30.24 243 ALA A N 1
ATOM 2623 C CA . ALA A 1 185 ? -34.715 -9.647 7.942 1.00 30.55 243 ALA A CA 1
ATOM 2624 C C . ALA A 1 185 ? -35.204 -10.161 9.306 1.00 25.65 243 ALA A C 1
ATOM 2625 O O . ALA A 1 185 ? -36.116 -11.003 9.371 1.00 26.79 243 ALA A O 1
ATOM 2632 N N . PRO A 1 186 ? -34.607 -9.663 10.403 1.00 23.76 244 PRO A N 1
ATOM 2633 C CA . PRO A 1 186 ? -35.021 -10.105 11.732 1.00 26.13 244 PRO A CA 1
ATOM 2634 C C . PRO A 1 186 ? -36.490 -9.779 11.973 1.00 24.57 244 PRO A C 1
ATOM 2635 O O . PRO A 1 186 ? -36.967 -8.804 11.395 1.00 25.09 244 PRO A O 1
ATOM 2646 N N . PRO A 1 187 ? -37.184 -10.581 12.796 1.00 26.10 245 PRO A N 1
ATOM 2647 C CA . PRO A 1 187 ? -38.599 -10.338 13.093 1.00 25.79 245 PRO A CA 1
ATOM 2648 C C . PRO A 1 187 ? -38.770 -8.905 13.606 1.00 31.00 245 PRO A C 1
ATOM 2649 O O . PRO A 1 187 ? -37.946 -8.451 14.394 1.00 24.65 245 PRO A O 1
ATOM 2660 N N . ILE A 1 188 ? -39.816 -8.217 13.162 1.00 28.17 246 ILE A N 1
ATOM 2661 C CA . ILE A 1 188 ? -40.034 -6.819 13.537 1.00 32.54 246 ILE A CA 1
ATOM 2662 C C . ILE A 1 188 ? -40.110 -6.621 15.046 1.00 27.49 246 ILE A C 1
ATOM 2663 O O . ILE A 1 188 ? -39.592 -5.640 15.577 1.00 30.17 246 ILE A O 1
ATOM 2679 N N . ASP A 1 189 ? -40.790 -7.532 15.728 1.00 25.00 247 ASP A N 1
ATOM 2680 C CA . ASP A 1 189 ? -40.976 -7.385 17.165 1.00 30.76 247 ASP A CA 1
ATOM 2681 C C . ASP A 1 189 ? -39.628 -7.463 17.887 1.00 33.72 247 ASP A C 1
ATOM 2682 O O . ASP A 1 189 ? -39.426 -6.764 18.880 1.00 32.47 247 ASP A O 1
ATOM 2691 N N . ALA A 1 190 ? -38.705 -8.281 17.381 1.00 28.19 248 ALA A N 1
ATOM 2692 C CA . ALA A 1 190 ? -37.359 -8.363 17.958 1.00 23.32 248 ALA A CA 1
ATOM 2693 C C . ALA A 1 190 ? -36.598 -7.067 17.757 1.00 23.10 248 ALA A C 1
ATOM 2694 O O . ALA A 1 190 ? -35.931 -6.582 18.676 1.00 23.59 248 ALA A O 1
ATOM 2701 N N . VAL A 1 191 ? -36.686 -6.511 16.552 1.00 22.79 249 VAL A N 1
ATOM 2702 C CA . VAL A 1 191 ? -36.036 -5.250 16.261 1.00 20.86 249 VAL A CA 1
ATOM 2703 C C . VAL A 1 191 ? -36.597 -4.166 17.185 1.00 27.38 249 VAL A C 1
ATOM 2704 O O . VAL A 1 191 ? -35.839 -3.385 17.758 1.00 25.81 249 VAL A O 1
ATOM 2717 N N . GLU A 1 192 ? -37.915 -4.122 17.327 1.00 25.46 250 GLU A N 1
ATOM 2718 C CA . GLU A 1 192 ? -38.546 -3.158 18.229 1.00 31.34 250 GLU A CA 1
ATOM 2719 C C . GLU A 1 192 ? -38.022 -3.289 19.666 1.00 28.16 250 GLU A C 1
ATOM 2720 O O . GLU A 1 192 ? -37.820 -2.282 20.340 1.00 29.60 250 GLU A O 1
ATOM 2732 N N . GLN A 1 193 ? -37.759 -4.518 20.111 1.00 24.65 251 GLN A N 1
ATOM 2733 C CA . GLN A 1 193 ? -37.234 -4.755 21.464 1.00 25.51 251 GLN A CA 1
ATOM 2734 C C . GLN A 1 193 ? -35.804 -4.258 21.626 1.00 29.90 251 GLN A C 1
ATOM 2735 O O . GLN A 1 193 ? -35.428 -3.722 22.664 1.00 27.29 251 GLN A O 1
ATOM 2749 N N . ILE A 1 194 ? -35.000 -4.482 20.597 1.00 25.92 252 ILE A N 1
ATOM 2750 C CA . ILE A 1 194 ? -33.575 -4.241 20.671 1.00 17.62 252 ILE A CA 1
ATOM 2751 C C . ILE A 1 194 ? -33.206 -2.787 20.410 1.00 21.26 252 ILE A C 1
ATOM 2752 O O . ILE A 1 194 ? -32.243 -2.284 20.979 1.00 22.77 252 ILE A O 1
ATOM 2768 N N . LEU A 1 195 ? -33.965 -2.116 19.548 1.00 18.25 253 LEU A N 1
ATOM 2769 C CA . LEU A 1 195 ? -33.558 -0.817 19.037 1.00 17.10 253 LEU A CA 1
ATOM 2770 C C . LEU A 1 195 ? -33.313 0.226 20.146 1.00 17.79 253 LEU A C 1
ATOM 2771 O O . LEU A 1 195 ? -32.331 0.969 20.077 1.00 22.30 253 LEU A O 1
ATOM 2787 N N . PRO A 1 196 ? -34.193 0.277 21.154 1.00 22.18 254 PRO A N 1
ATOM 2788 C CA . PRO A 1 196 ? -33.975 1.328 22.164 1.00 25.02 254 PRO A CA 1
ATOM 2789 C C . PRO A 1 196 ? -32.631 1.160 22.906 1.00 23.77 254 PRO A C 1
ATOM 2790 O O . PRO A 1 196 ? -31.999 2.147 23.303 1.00 22.42 254 PRO A O 1
ATOM 2801 N N . THR A 1 197 ? -32.207 -0.083 23.080 1.00 20.57 255 THR A N 1
ATOM 2802 C CA . THR A 1 197 ? -30.908 -0.366 23.677 1.00 21.16 255 THR A CA 1
ATOM 2803 C C . THR A 1 197 ? -29.783 0.079 22.746 1.00 22.86 255 THR A C 1
ATOM 2804 O O . THR A 1 197 ? -28.797 0.660 23.193 1.00 20.63 255 THR A O 1
ATOM 2815 N N . LEU A 1 198 ? -29.937 -0.138 21.447 1.00 21.35 256 LEU A N 1
ATOM 2816 C CA . LEU A 1 198 ? -28.926 0.331 20.509 1.00 18.09 256 LEU A CA 1
ATOM 2817 C C . LEU A 1 198 ? -28.809 1.843 20.567 1.00 18.92 256 LEU A C 1
ATOM 2818 O O . LEU A 1 198 ? -27.707 2.381 20.525 1.00 20.22 256 LEU A O 1
ATOM 2834 N N . VAL A 1 199 ? -29.943 2.532 20.664 1.00 17.83 257 VAL A N 1
ATOM 2835 C CA . VAL A 1 199 ? -29.930 3.992 20.724 1.00 19.88 257 VAL A CA 1
ATOM 2836 C C . VAL A 1 199 ? -29.164 4.452 21.972 1.00 19.59 257 VAL A C 1
ATOM 2837 O O . VAL A 1 199 ? -28.336 5.363 21.901 1.00 23.28 257 VAL A O 1
ATOM 2850 N N . ARG A 1 200 ? -29.428 3.801 23.098 1.00 19.67 258 ARG A N 1
ATOM 2851 C CA . ARG A 1 200 ? -28.705 4.098 24.334 1.00 25.31 258 ARG A CA 1
ATOM 2852 C C . ARG A 1 200 ? -27.206 3.865 24.162 1.00 23.89 258 ARG A C 1
ATOM 2853 O O . ARG A 1 200 ? -26.401 4.696 24.580 1.00 27.08 258 ARG A O 1
ATOM 2874 N N . LEU A 1 201 ? -26.838 2.735 23.562 1.00 23.25 259 LEU A N 1
ATOM 2875 C CA . LEU A 1 201 ? -25.430 2.358 23.392 1.00 22.30 259 LEU A CA 1
ATOM 2876 C C . LEU A 1 201 ? -24.683 3.317 22.461 1.00 19.15 259 LEU A C 1
ATOM 2877 O O . LEU A 1 201 ? -23.473 3.474 22.569 1.00 22.11 259 LEU A O 1
ATOM 2893 N N . LEU A 1 202 ? -25.395 3.952 21.540 1.00 20.43 260 LEU A N 1
ATOM 2894 C CA . LEU A 1 202 ? -24.753 4.872 20.601 1.00 20.29 260 LEU A CA 1
ATOM 2895 C C . LEU A 1 202 ? -24.201 6.119 21.274 1.00 23.44 260 LEU A C 1
ATOM 2896 O O . LEU A 1 202 ? -23.462 6.887 20.663 1.00 22.24 260 LEU A O 1
ATOM 2912 N N . HIS A 1 203 ? -24.558 6.318 22.542 1.00 21.99 261 HIS A N 1
ATOM 2913 C CA . HIS A 1 203 ? -24.078 7.456 23.299 1.00 24.39 261 HIS A CA 1
ATOM 2914 C C . HIS A 1 203 ? -22.998 7.029 24.282 1.00 29.37 261 HIS A C 1
ATOM 2915 O O . HIS A 1 203 ? -22.551 7.828 25.096 1.00 28.91 261 HIS A O 1
ATOM 2928 N N . HIS A 1 204 ? -22.586 5.766 24.214 1.00 26.01 262 HIS A N 1
ATOM 2929 C CA . HIS A 1 204 ? -21.533 5.267 25.096 1.00 24.56 262 HIS A CA 1
ATOM 2930 C C . HIS A 1 204 ? -20.202 5.837 24.628 1.00 26.26 262 HIS A C 1
ATOM 2931 O O . HIS A 1 204 ? -20.117 6.385 23.525 1.00 32.85 262 HIS A O 1
ATOM 2944 N N . ASP A 1 205 ? -19.169 5.748 25.466 1.00 28.95 263 ASP A N 1
ATOM 2945 C CA . ASP A 1 205 ? -17.878 6.322 25.094 1.00 38.29 263 ASP A CA 1
ATOM 2946 C C . ASP A 1 205 ? -16.848 5.275 24.640 1.00 38.27 263 ASP A C 1
ATOM 2947 O O . ASP A 1 205 ? -15.771 5.646 24.182 1.00 41.26 263 ASP A O 1
ATOM 2956 N N . ASP A 1 206 ? -17.173 3.984 24.718 1.00 32.94 264 ASP A N 1
ATOM 2957 C CA . ASP A 1 206 ? -16.213 2.959 24.286 1.00 32.85 264 ASP A CA 1
ATOM 2958 C C . ASP A 1 206 ? -16.196 2.786 22.762 1.00 25.99 264 ASP A C 1
ATOM 2959 O O . ASP A 1 206 ? -17.234 2.528 22.162 1.00 26.40 264 ASP A O 1
ATOM 2968 N N . PRO A 1 207 ? -15.013 2.903 22.125 1.00 28.30 265 PRO A N 1
ATOM 2969 C CA . PRO A 1 207 ? -15.045 2.871 20.653 1.00 30.92 265 PRO A CA 1
ATOM 2970 C C . PRO A 1 207 ? -15.533 1.542 20.060 1.00 24.45 265 PRO A C 1
ATOM 2971 O O . PRO A 1 207 ? -16.168 1.561 19.014 1.00 26.93 265 PRO A O 1
ATOM 2982 N N . GLU A 1 208 ? -15.278 0.416 20.720 1.00 24.76 266 GLU A N 1
ATOM 2983 C CA . GLU A 1 208 ? -15.685 -0.869 20.146 1.00 26.49 266 GLU A CA 1
ATOM 2984 C C . GLU A 1 208 ? -17.183 -1.051 20.274 1.00 25.26 266 GLU A C 1
ATOM 2985 O O . GLU A 1 208 ? -17.827 -1.576 19.371 1.00 23.43 266 GLU A O 1
ATOM 2997 N N . VAL A 1 209 ? -17.736 -0.626 21.403 1.00 23.27 267 VAL A N 1
ATOM 2998 C CA . VAL A 1 209 ? -19.189 -0.609 21.589 1.00 19.74 267 VAL A CA 1
ATOM 2999 C C . VAL A 1 209 ? -19.842 0.288 20.538 1.00 21.29 267 VAL A C 1
ATOM 3000 O O . VAL A 1 209 ? -20.856 -0.064 19.924 1.00 20.95 267 VAL A O 1
ATOM 3013 N N . LEU A 1 210 ? -19.249 1.455 20.310 1.00 22.99 268 LEU A N 1
ATOM 3014 C CA . LEU A 1 210 ? -19.817 2.388 19.342 1.00 19.06 268 LEU A CA 1
ATOM 3015 C C . LEU A 1 210 ? -19.769 1.773 17.945 1.00 18.12 268 LEU A C 1
ATOM 3016 O O . LEU A 1 210 ? -20.742 1.833 17.205 1.00 21.86 268 LEU A O 1
ATOM 3032 N N . ALA A 1 211 ? -18.646 1.162 17.602 1.00 20.82 269 ALA A N 1
ATOM 3033 C CA . ALA A 1 211 ? -18.508 0.559 16.283 1.00 20.98 269 ALA A CA 1
ATOM 3034 C C . ALA A 1 211 ? -19.552 -0.530 16.068 1.00 24.43 269 ALA A C 1
ATOM 3035 O O . ALA A 1 211 ? -20.238 -0.558 15.048 1.00 20.44 269 ALA A O 1
ATOM 3042 N N . ASP A 1 212 ? -19.713 -1.428 17.036 1.00 22.44 270 ASP A N 1
ATOM 3043 C CA . ASP A 1 212 ? -20.639 -2.535 16.814 1.00 16.78 270 ASP A CA 1
ATOM 3044 C C . ASP A 1 212 ? -22.081 -2.072 16.862 1.00 18.63 270 ASP A C 1
ATOM 3045 O O . ASP A 1 212 ? -22.950 -2.633 16.194 1.00 20.49 270 ASP A O 1
ATOM 3054 N N . THR A 1 213 ? -22.354 -1.030 17.632 1.00 20.35 271 THR A N 1
ATOM 3055 C CA . THR A 1 213 ? -23.706 -0.469 17.652 1.00 16.45 271 THR A CA 1
ATOM 3056 C C . THR A 1 213 ? -24.019 0.196 16.295 1.00 19.35 271 THR A C 1
ATOM 3057 O O . THR A 1 213 ? -25.116 0.055 15.766 1.00 17.84 271 THR A O 1
ATOM 3068 N N . CYS A 1 214 ? -23.064 0.922 15.733 1.00 19.18 272 CYS A N 1
ATOM 3069 C CA . CYS A 1 214 ? -23.225 1.445 14.370 1.00 17.72 272 CYS A CA 1
ATOM 3070 C C . CYS A 1 214 ? -23.440 0.325 13.350 1.00 15.89 272 CYS A C 1
ATOM 3071 O O . CYS A 1 214 ? -24.279 0.441 12.466 1.00 20.57 272 CYS A O 1
ATOM 3079 N N . TRP A 1 215 ? -22.668 -0.750 13.444 1.00 18.19 273 TRP A N 1
ATOM 3080 C CA . TRP A 1 215 ? -22.897 -1.875 12.546 1.00 21.32 273 TRP A CA 1
ATOM 3081 C C . TRP A 1 215 ? -24.328 -2.384 12.690 1.00 17.82 273 TRP A C 1
ATOM 3082 O O . TRP A 1 215 ? -25.023 -2.564 11.678 1.00 19.42 273 TRP A O 1
ATOM 3103 N N . ALA A 1 216 ? -24.786 -2.601 13.923 1.00 18.49 274 ALA A N 1
ATOM 3104 C CA . ALA A 1 216 ? -26.153 -3.067 14.152 1.00 15.25 274 ALA A CA 1
ATOM 3105 C C . ALA A 1 216 ? -27.159 -2.161 13.431 1.00 17.24 274 ALA A C 1
ATOM 3106 O O . ALA A 1 216 ? -28.060 -2.642 12.740 1.00 18.57 274 ALA A O 1
ATOM 3113 N N . ILE A 1 217 ? -26.996 -0.853 13.600 1.00 20.18 275 ILE A N 1
ATOM 3114 C CA . ILE A 1 217 ? -27.910 0.111 12.973 1.00 17.29 275 ILE A CA 1
ATOM 3115 C C . ILE A 1 217 ? -27.768 0.096 11.435 1.00 17.78 275 ILE A C 1
ATOM 3116 O O . ILE A 1 217 ? -28.768 0.242 10.714 1.00 19.42 275 ILE A O 1
ATOM 3132 N N . SER A 1 218 ? -26.556 -0.114 10.927 1.00 16.55 276 SER A N 1
ATOM 3133 C CA . SER A 1 218 ? -26.366 -0.270 9.489 1.00 16.23 276 SER A CA 1
ATOM 3134 C C . SER A 1 218 ? -27.104 -1.493 8.970 1.00 21.18 276 SER A C 1
ATOM 3135 O O . SER A 1 218 ? -27.627 -1.472 7.865 1.00 19.60 276 SER A O 1
ATOM 3143 N N . TYR A 1 219 ? -27.172 -2.564 9.760 1.00 20.55 277 TYR A N 1
ATOM 3144 C CA . TYR A 1 219 ? -27.940 -3.729 9.325 1.00 18.91 277 TYR A CA 1
ATOM 3145 C C . TYR A 1 219 ? -29.435 -3.432 9.264 1.00 17.07 277 TYR A C 1
ATOM 3146 O O . TYR A 1 219 ? -30.126 -3.810 8.309 1.00 21.41 277 TYR A O 1
ATOM 3164 N N . LEU A 1 220 ? -29.935 -2.812 10.322 1.00 17.78 278 LEU A N 1
ATOM 3165 C CA . LEU A 1 220 ? -31.351 -2.535 10.435 1.00 17.33 278 LEU A CA 1
ATOM 3166 C C . LEU A 1 220 ? -31.843 -1.563 9.360 1.00 23.38 278 LEU A C 1
ATOM 3167 O O . LEU A 1 220 ? -33.013 -1.622 8.962 1.00 23.60 278 LEU A O 1
ATOM 3183 N N . THR A 1 221 ? -30.953 -0.702 8.872 1.00 19.16 279 THR A N 1
ATOM 3184 C CA . THR A 1 221 ? -31.313 0.276 7.829 1.00 19.73 279 THR A CA 1
ATOM 3185 C C . THR A 1 221 ? -31.065 -0.264 6.414 1.00 22.46 279 THR A C 1
ATOM 3186 O O . THR A 1 221 ? -31.364 0.393 5.427 1.00 20.35 279 THR A O 1
ATOM 3197 N N . ASP A 1 222 ? -30.520 -1.466 6.328 1.00 18.73 280 ASP A N 1
ATOM 3198 C CA . ASP A 1 222 ? -30.279 -2.146 5.064 1.00 21.23 280 ASP A CA 1
ATOM 3199 C C . ASP A 1 222 ? -31.528 -2.950 4.744 1.00 27.86 280 ASP A C 1
ATOM 3200 O O . ASP A 1 222 ? -31.622 -4.145 5.035 1.00 27.01 280 ASP A O 1
ATOM 3209 N N . GLY A 1 223 ? -32.513 -2.280 4.164 1.00 27.59 281 GLY A N 1
ATOM 3210 C CA . GLY A 1 223 ? -33.780 -2.928 3.919 1.00 30.21 281 GLY A CA 1
ATOM 3211 C C . GLY A 1 223 ? -34.809 -1.940 3.432 1.00 31.98 281 GLY A C 1
ATOM 3212 O O . GLY A 1 223 ? -34.477 -0.818 3.062 1.00 28.27 281 GLY A O 1
ATOM 3216 N N . PRO A 1 224 ? -36.073 -2.359 3.428 1.00 29.06 282 PRO A N 1
ATOM 3217 C CA . PRO A 1 224 ? -37.140 -1.510 2.888 1.00 31.85 282 PRO A CA 1
ATOM 3218 C C . PRO A 1 224 ? -37.376 -0.275 3.752 1.00 25.89 282 PRO A C 1
ATOM 3219 O O . PRO A 1 224 ? -36.910 -0.205 4.897 1.00 29.35 282 PRO A O 1
ATOM 3230 N N . ASN A 1 225 ? -38.070 0.707 3.184 1.00 29.47 283 ASN A N 1
ATOM 3231 C CA . ASN A 1 225 ? -38.302 1.979 3.859 1.00 31.07 283 ASN A CA 1
ATOM 3232 C C . ASN A 1 225 ? -38.916 1.843 5.254 1.00 30.01 283 ASN A C 1
ATOM 3233 O O . ASN A 1 225 ? -38.643 2.647 6.137 1.00 30.44 283 ASN A O 1
ATOM 3244 N N . GLU A 1 226 ? -39.747 0.822 5.437 1.00 32.94 284 GLU A N 1
ATOM 3245 C CA . GLU A 1 226 ? -40.410 0.588 6.720 1.00 32.38 284 GLU A CA 1
ATOM 3246 C C . GLU A 1 226 ? -39.383 0.305 7.805 1.00 29.21 284 GLU A C 1
ATOM 3247 O O . GLU A 1 226 ? -39.493 0.786 8.938 1.00 31.90 284 GLU A O 1
ATOM 3259 N N . ARG A 1 227 ? -38.364 -0.469 7.456 1.00 27.55 285 ARG A N 1
ATOM 3260 C CA . ARG A 1 227 ? -37.297 -0.772 8.383 1.00 27.82 285 ARG A CA 1
ATOM 3261 C C . ARG A 1 227 ? -36.433 0.457 8.659 1.00 25.94 285 ARG A C 1
ATOM 3262 O O . ARG A 1 227 ? -36.035 0.699 9.802 1.00 23.95 285 ARG A O 1
ATOM 3283 N N . ILE A 1 228 ? -36.120 1.216 7.611 1.00 25.47 286 ILE A N 1
ATOM 3284 C CA . ILE A 1 228 ? -35.378 2.459 7.767 1.00 20.12 286 ILE A CA 1
ATOM 3285 C C . ILE A 1 228 ? -36.160 3.380 8.706 1.00 16.68 286 ILE A C 1
ATOM 3286 O O . ILE A 1 228 ? -35.592 4.019 9.591 1.00 22.00 286 ILE A O 1
ATOM 3302 N N . GLY A 1 229 ? -37.479 3.395 8.518 1.00 20.73 287 GLY A N 1
ATOM 3303 C CA . GLY A 1 229 ? -38.363 4.285 9.250 1.00 22.87 287 GLY A CA 1
ATOM 3304 C C . GLY A 1 229 ? -38.341 4.000 10.740 1.00 25.21 287 GLY A C 1
ATOM 3305 O O . GLY A 1 229 ? -38.413 4.927 11.552 1.00 27.72 287 GLY A O 1
ATOM 3309 N N . MET A 1 230 ? -38.260 2.721 11.101 1.00 27.63 288 MET A N 1
ATOM 3310 C CA . MET A 1 230 ? -38.116 2.340 12.506 1.00 30.86 288 MET A CA 1
ATOM 3311 C C . MET A 1 230 ? -36.895 2.990 13.142 1.00 24.38 288 MET A C 1
ATOM 3312 O O . MET A 1 230 ? -36.960 3.464 14.280 1.00 25.24 288 MET A O 1
ATOM 3326 N N . VAL A 1 231 ? -35.777 3.017 12.414 1.00 23.37 289 VAL A N 1
ATOM 3327 C CA . VAL A 1 231 ? -34.541 3.582 12.947 1.00 19.57 289 VAL A CA 1
ATOM 3328 C C . VAL A 1 231 ? -34.656 5.105 13.028 1.00 22.42 289 VAL A C 1
ATOM 3329 O O . VAL A 1 231 ? -34.317 5.698 14.049 1.00 22.68 289 VAL A O 1
ATOM 3342 N N . VAL A 1 232 ? -35.145 5.741 11.965 1.00 20.27 290 VAL A N 1
ATOM 3343 C CA . VAL A 1 232 ? -35.243 7.184 11.936 1.00 18.44 290 VAL A CA 1
ATOM 3344 C C . VAL A 1 232 ? -36.116 7.739 13.059 1.00 21.73 290 VAL A C 1
ATOM 3345 O O . VAL A 1 232 ? -35.822 8.800 13.624 1.00 25.94 290 VAL A O 1
ATOM 3358 N N . LYS A 1 233 ? -37.188 7.023 13.373 1.00 24.22 291 LYS A N 1
ATOM 3359 C CA . LYS A 1 233 ? -38.167 7.501 14.339 1.00 27.70 291 LYS A CA 1
ATOM 3360 C C . LYS A 1 233 ? -37.622 7.547 15.770 1.00 25.09 291 LYS A C 1
ATOM 3361 O O . LYS A 1 233 ? -38.187 8.240 16.620 1.00 26.37 291 LYS A O 1
ATOM 3380 N N . THR A 1 234 ? -36.517 6.853 16.025 1.00 23.11 292 THR A N 1
ATOM 3381 C CA . THR A 1 234 ? -35.908 6.884 17.353 1.00 29.13 292 THR A CA 1
ATOM 3382 C C . THR A 1 234 ? -35.194 8.202 17.642 1.00 31.92 292 THR A C 1
ATOM 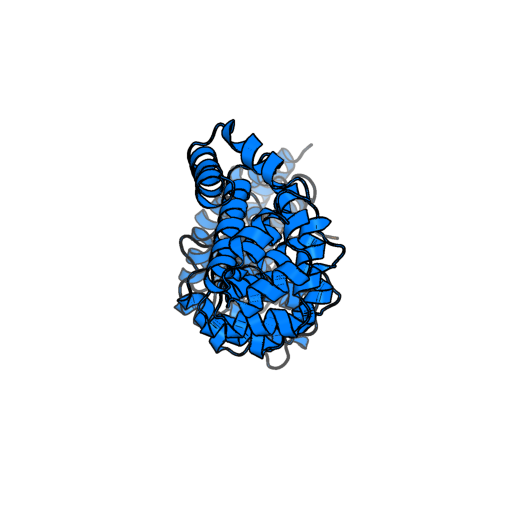3383 O O . THR A 1 234 ? -34.833 8.459 18.795 1.00 29.09 292 THR A O 1
ATOM 3394 N N . GLY A 1 235 ? -34.951 9.012 16.606 1.00 24.03 293 GLY A N 1
ATOM 3395 C CA . GLY A 1 235 ? -34.266 10.287 16.780 1.00 23.42 293 GLY A CA 1
ATOM 3396 C C . GLY A 1 235 ? -32.741 10.143 16.826 1.00 21.53 293 GLY A C 1
ATOM 3397 O O . GLY A 1 235 ? -32.017 11.090 17.177 1.00 25.43 293 GLY A O 1
ATOM 3401 N N . VAL A 1 236 ? -32.255 8.975 16.431 1.00 20.86 294 VAL A N 1
ATOM 3402 C CA . VAL A 1 236 ? -30.843 8.650 16.504 1.00 18.63 294 VAL A CA 1
ATOM 3403 C C . VAL A 1 236 ? -29.990 9.285 15.384 1.00 19.52 294 VAL A C 1
ATOM 3404 O O . VAL A 1 236 ? -28.760 9.295 15.455 1.00 20.57 294 VAL A O 1
ATOM 3417 N N . VAL A 1 237 ? -30.614 9.824 14.345 1.00 20.24 295 VAL A N 1
ATOM 3418 C CA . VAL A 1 237 ? -29.805 10.246 13.196 1.00 20.20 295 VAL A CA 1
ATOM 3419 C C . VAL A 1 237 ? -28.805 11.358 13.552 1.00 19.48 295 VAL A C 1
ATOM 3420 O O . VAL A 1 237 ? -27.665 11.306 13.119 1.00 19.47 295 VAL A O 1
ATOM 3433 N N . PRO A 1 238 ? -29.200 12.350 14.361 1.00 22.99 296 PRO A N 1
ATOM 3434 C CA . PRO A 1 238 ? -28.157 13.320 14.730 1.00 22.19 296 PRO A CA 1
ATOM 3435 C C . PRO A 1 238 ? -26.918 12.723 15.422 1.00 22.83 296 PRO A C 1
ATOM 3436 O O . PRO A 1 238 ? -25.787 13.170 15.153 1.00 21.42 296 PRO A O 1
ATOM 3447 N N . GLN A 1 239 ? -27.106 11.733 16.288 1.00 19.85 297 GLN A N 1
ATOM 3448 C CA . GLN A 1 239 ? -25.962 11.078 16.910 1.00 21.22 297 GLN A CA 1
ATOM 3449 C C . GLN A 1 239 ? -25.128 10.286 15.875 1.00 19.63 297 GLN A C 1
ATOM 3450 O O . GLN A 1 239 ? -23.895 10.270 15.924 1.00 21.11 297 GLN A O 1
ATOM 3464 N N . LEU A 1 240 ? -25.783 9.615 14.940 1.00 20.00 298 LEU A N 1
ATOM 3465 C CA . LEU A 1 240 ? -25.047 8.990 13.846 1.00 20.84 298 LEU A CA 1
ATOM 3466 C C . LEU A 1 240 ? -24.204 10.015 13.083 1.00 19.90 298 LEU A C 1
ATOM 3467 O O . LEU A 1 240 ? -23.062 9.733 12.714 1.00 20.45 298 LEU A O 1
ATOM 3483 N N . VAL A 1 241 ? -24.761 11.201 12.839 1.00 19.24 299 VAL A N 1
ATOM 3484 C CA . VAL A 1 241 ? -24.013 12.233 12.120 1.00 19.19 299 VAL A CA 1
ATOM 3485 C C . VAL A 1 241 ? -22.818 12.688 12.963 1.00 20.94 299 VAL A C 1
ATOM 3486 O O . VAL A 1 241 ? -21.742 12.975 12.437 1.00 22.53 299 VAL A O 1
ATOM 3499 N N . LYS A 1 242 ? -22.993 12.741 14.280 1.00 22.05 300 LYS A N 1
ATOM 3500 C CA . LYS A 1 242 ? -21.882 13.077 15.148 1.00 22.90 300 LYS A CA 1
ATOM 3501 C C . LYS A 1 242 ? -20.751 12.061 14.962 1.00 22.07 300 LYS A C 1
ATOM 3502 O O . LYS A 1 242 ? -19.574 12.432 14.893 1.00 25.41 300 LYS A O 1
ATOM 3521 N N . LEU A 1 243 ? -21.121 10.790 14.880 1.00 21.24 301 LEU A N 1
ATOM 3522 C CA . LEU A 1 243 ? -20.140 9.702 14.793 1.00 21.02 301 LEU A CA 1
ATOM 3523 C C . LEU A 1 243 ? -19.482 9.631 13.414 1.00 20.09 301 LEU A C 1
ATOM 3524 O O . LEU A 1 243 ? -18.336 9.180 13.270 1.00 24.52 301 LEU A O 1
ATOM 3540 N N . LEU A 1 244 ? -20.199 10.135 12.422 1.00 23.59 302 LEU A N 1
ATOM 3541 C CA . LEU A 1 244 ? -19.701 10.295 11.067 1.00 26.64 302 LEU A CA 1
ATOM 3542 C C . LEU A 1 244 ? -18.447 11.161 11.029 1.00 31.07 302 LEU A C 1
ATOM 3543 O O . LEU A 1 244 ? -17.565 10.974 10.185 1.00 31.52 302 LEU A O 1
ATOM 3559 N N . GLY A 1 245 ? -18.360 12.110 11.955 1.00 30.70 303 GLY A N 1
ATOM 3560 C CA . GLY A 1 245 ? -17.213 12.987 12.046 1.00 38.59 303 GLY A CA 1
ATOM 3561 C C . GLY A 1 245 ? -16.142 12.500 13.004 1.00 40.08 303 GLY A C 1
ATOM 3562 O O . GLY A 1 245 ? -15.203 13.228 13.279 1.00 44.19 303 GLY A O 1
ATOM 3566 N N . ALA A 1 246 ? -16.268 11.279 13.523 1.00 34.49 304 ALA A N 1
ATOM 3567 C CA . ALA A 1 246 ? -15.266 10.747 14.448 1.00 34.88 304 ALA A CA 1
ATOM 3568 C C . ALA A 1 246 ? -13.938 10.519 13.720 1.00 43.26 304 ALA A C 1
ATOM 3569 O O . ALA A 1 246 ? -13.893 10.463 12.484 1.00 40.05 304 ALA A O 1
ATOM 3576 N N . SER A 1 247 ? -12.860 10.410 14.491 1.00 42.18 305 SER A N 1
ATOM 3577 C CA . SER A 1 247 ? -11.534 10.204 13.926 1.00 44.10 305 SER A CA 1
ATOM 3578 C C . SER A 1 247 ? -11.228 8.718 13.787 1.00 48.54 305 SER A C 1
ATOM 3579 O O . SER A 1 247 ? -10.323 8.342 13.040 1.00 53.11 305 SER A O 1
ATOM 3587 N N . GLU A 1 248 ? -11.985 7.878 14.497 1.00 39.01 306 GLU A N 1
ATOM 3588 C CA . GLU A 1 248 ? -11.771 6.437 14.440 1.00 40.25 306 GLU A CA 1
ATOM 3589 C C . GLU A 1 248 ? -12.463 5.838 13.217 1.00 33.27 306 GLU A C 1
ATOM 3590 O O . GLU A 1 248 ? -13.690 5.805 13.131 1.00 25.13 306 GLU A O 1
ATOM 3602 N N . LEU A 1 249 ? -11.665 5.330 12.287 1.00 31.31 307 LEU A N 1
ATOM 3603 C CA . LEU A 1 249 ? -12.188 4.690 11.088 1.00 31.50 307 LEU A CA 1
ATOM 3604 C C . LEU A 1 249 ? -13.173 3.547 11.377 1.00 30.94 307 LEU A C 1
ATOM 3605 O O . LEU A 1 249 ? -14.155 3.368 10.653 1.00 29.87 307 LEU A O 1
ATOM 3621 N N . PRO A 1 250 ? -12.920 2.747 12.431 1.00 27.25 308 PRO A N 1
ATOM 3622 C CA . PRO A 1 250 ? -13.864 1.668 12.739 1.00 24.63 308 PRO A CA 1
ATOM 3623 C C . PRO A 1 250 ? -15.251 2.145 13.167 1.00 22.19 308 PRO A C 1
ATOM 3624 O O . PRO A 1 250 ? -16.185 1.352 13.149 1.00 23.81 308 PRO A O 1
ATOM 3635 N N . ILE A 1 251 ? -15.371 3.413 13.548 1.00 22.03 309 ILE A N 1
ATOM 3636 C CA . ILE A 1 251 ? -16.663 4.013 13.858 1.00 19.48 309 ILE A CA 1
ATOM 3637 C C . ILE A 1 251 ? -17.235 4.718 12.626 1.00 20.38 309 ILE A C 1
ATOM 3638 O O . ILE A 1 251 ? -18.392 4.539 12.301 1.00 22.13 309 ILE A O 1
ATOM 3654 N N . VAL A 1 252 ? -16.411 5.513 11.939 1.00 23.97 310 VAL A N 1
ATOM 3655 C CA . VAL A 1 252 ? -16.876 6.229 10.753 1.00 20.21 310 VAL A CA 1
ATOM 3656 C C . VAL A 1 252 ? -17.429 5.267 9.704 1.00 23.17 310 VAL A C 1
ATOM 3657 O O . VAL A 1 252 ? -18.443 5.558 9.077 1.00 21.88 310 VAL A O 1
ATOM 3670 N N . THR A 1 253 ? -16.767 4.125 9.530 1.00 22.31 311 THR A N 1
ATOM 3671 C CA . THR A 1 253 ? -17.113 3.200 8.460 1.00 22.02 311 THR A CA 1
ATOM 3672 C C . THR A 1 253 ? -18.554 2.720 8.596 1.00 24.61 311 THR A C 1
ATOM 3673 O O . THR A 1 253 ? -19.343 2.910 7.681 1.00 19.40 311 THR A O 1
ATOM 3684 N N . PRO A 1 254 ? -18.919 2.127 9.741 1.00 19.94 312 PRO A N 1
ATOM 3685 C CA . PRO A 1 254 ? -20.324 1.732 9.880 1.00 18.56 312 PRO A CA 1
ATOM 3686 C C . PRO A 1 254 ? -21.312 2.902 10.043 1.00 19.41 312 PRO A C 1
ATOM 3687 O O . PRO A 1 254 ? -22.465 2.797 9.621 1.00 18.84 312 PRO A O 1
ATOM 3698 N N . ALA A 1 255 ? -20.877 4.016 10.624 1.00 16.73 313 ALA A N 1
ATOM 3699 C CA . ALA A 1 255 ? -21.767 5.171 10.717 1.00 18.65 313 ALA A CA 1
ATOM 3700 C C . ALA A 1 255 ? -22.135 5.663 9.314 1.00 17.63 313 ALA A C 1
ATOM 3701 O O . ALA A 1 255 ? -23.294 5.982 9.023 1.00 17.18 313 ALA A O 1
ATOM 3708 N N . LEU A 1 256 ? -21.154 5.691 8.438 1.00 17.47 314 LEU A N 1
ATOM 3709 C CA . LEU A 1 256 ? -21.378 6.148 7.077 1.00 18.68 314 LEU A CA 1
ATOM 3710 C C . LEU A 1 256 ? -22.244 5.146 6.336 1.00 21.09 314 LEU A C 1
ATOM 3711 O O . LEU A 1 256 ? -23.124 5.543 5.548 1.00 17.68 314 LEU A O 1
ATOM 3727 N N . ARG A 1 257 ? -22.073 3.853 6.618 1.00 19.12 315 ARG A N 1
ATOM 3728 C CA . ARG A 1 257 ? -22.925 2.872 5.955 1.00 17.33 315 ARG A CA 1
ATOM 3729 C C . ARG A 1 257 ? -24.383 3.059 6.366 1.00 17.38 315 ARG A C 1
ATOM 3730 O O . ARG A 1 257 ? -25.279 2.965 5.529 1.00 20.28 315 ARG A O 1
ATOM 3751 N N . ALA A 1 258 ? -24.622 3.286 7.654 1.00 17.81 316 ALA A N 1
ATOM 3752 C CA . ALA A 1 258 ? -25.967 3.532 8.163 1.00 16.49 316 ALA A CA 1
ATOM 3753 C C . ALA A 1 258 ? -26.605 4.754 7.521 1.00 15.69 316 ALA A C 1
ATOM 3754 O O . ALA A 1 258 ? -27.769 4.719 7.072 1.00 16.43 316 ALA A O 1
ATOM 3761 N N . ILE A 1 259 ? -25.864 5.856 7.506 1.00 18.23 317 ILE A N 1
ATOM 3762 C CA . ILE A 1 259 ? -26.368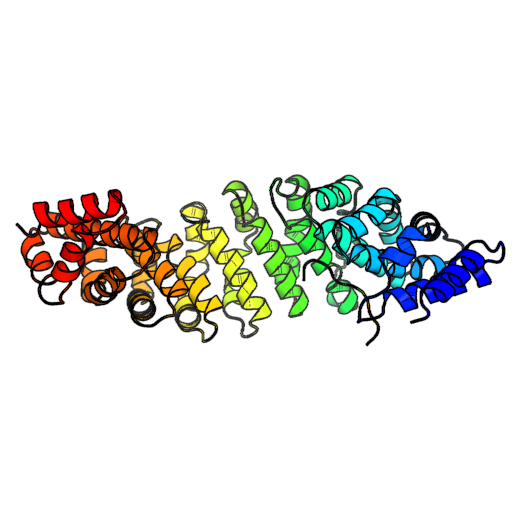 7.084 6.895 1.00 17.23 317 ILE A CA 1
ATOM 3763 C C . ILE A 1 259 ? -26.649 6.848 5.416 1.00 18.38 317 ILE A C 1
ATOM 3764 O O . ILE A 1 259 ? -27.680 7.274 4.896 1.00 18.19 317 ILE A O 1
ATOM 3780 N N . GLY A 1 260 ? -25.745 6.149 4.738 1.00 17.64 318 GLY A N 1
ATOM 3781 C CA . GLY A 1 260 ? -25.927 5.853 3.328 1.00 15.80 318 GLY A CA 1
ATOM 3782 C C . GLY A 1 260 ? -27.163 5.001 3.123 1.00 17.85 318 GLY A C 1
ATOM 3783 O O . GLY A 1 260 ? -27.911 5.187 2.171 1.00 17.89 318 GLY A O 1
ATOM 3787 N N . ASN A 1 261 ? -27.371 4.051 4.026 1.00 16.21 319 ASN A N 1
ATOM 3788 C CA . ASN A 1 261 ? -28.571 3.211 3.938 1.00 15.03 319 ASN A CA 1
ATOM 3789 C C . ASN A 1 261 ? -29.853 4.023 4.138 1.00 14.61 319 ASN A C 1
ATOM 3790 O O . ASN A 1 261 ? -30.826 3.848 3.401 1.00 18.14 319 ASN A O 1
ATOM 3801 N N . ILE A 1 262 ? -29.850 4.956 5.088 1.00 18.72 320 ILE A N 1
ATOM 3802 C CA . ILE A 1 262 ? -31.058 5.742 5.343 1.00 16.24 320 ILE A CA 1
ATOM 3803 C C . ILE A 1 262 ? -31.449 6.578 4.131 1.00 19.50 320 ILE A C 1
ATOM 3804 O O . ILE A 1 262 ? -32.633 6.672 3.809 1.00 20.81 320 ILE A O 1
ATOM 3820 N N . VAL A 1 263 ? -30.476 7.141 3.416 1.00 18.68 321 VAL A N 1
ATOM 3821 C CA . VAL A 1 263 ? -30.819 7.938 2.251 1.00 17.59 321 VAL A CA 1
ATOM 3822 C C . VAL A 1 263 ? -31.156 7.123 1.006 1.00 19.92 321 VAL A C 1
ATOM 3823 O O . VAL A 1 263 ? -31.459 7.698 -0.041 1.00 19.55 321 VAL A O 1
ATOM 3836 N N . THR A 1 264 ? -31.180 5.795 1.121 1.00 18.98 322 THR A N 1
ATOM 3837 C CA . THR A 1 264 ? -31.829 4.987 0.085 1.00 18.48 322 THR A CA 1
ATOM 3838 C C . THR A 1 264 ? -33.342 4.926 0.302 1.00 20.21 322 THR A C 1
ATOM 3839 O O . THR A 1 264 ? -34.070 4.324 -0.511 1.00 23.39 322 THR A O 1
ATOM 3850 N N . GLY A 1 265 ? -33.810 5.561 1.372 1.00 20.81 323 GLY A N 1
ATOM 3851 C CA . GLY A 1 265 ? -35.211 5.522 1.735 1.00 21.80 323 GLY A CA 1
ATOM 3852 C C . GLY A 1 265 ? -36.005 6.637 1.078 1.00 22.39 323 GLY A C 1
ATOM 3853 O O . GLY A 1 265 ? -35.654 7.112 -0.014 1.00 22.88 323 GLY A O 1
ATOM 3857 N N . THR A 1 266 ? -37.068 7.059 1.753 1.00 23.14 324 THR A N 1
ATOM 3858 C CA . THR A 1 266 ? -37.962 8.076 1.201 1.00 26.75 324 THR A CA 1
ATOM 3859 C C . THR A 1 266 ? -37.317 9.457 1.204 1.00 24.33 324 THR A C 1
ATOM 3860 O O . THR A 1 266 ? -36.296 9.671 1.844 1.00 20.59 324 THR A O 1
ATOM 3871 N N . ASP A 1 267 ? -37.929 10.408 0.509 1.00 29.69 325 ASP A N 1
ATOM 3872 C CA . ASP A 1 267 ? -37.440 11.783 0.525 1.00 24.87 325 ASP A CA 1
ATOM 3873 C C . ASP A 1 267 ? -37.450 12.328 1.947 1.00 19.52 325 ASP A C 1
ATOM 3874 O O . ASP A 1 267 ? -36.545 13.070 2.342 1.00 21.74 325 ASP A O 1
ATOM 3883 N N . GLU A 1 268 ? -38.470 11.968 2.714 1.00 19.99 326 GLU A N 1
ATOM 3884 C CA . GLU A 1 268 ? -38.600 12.439 4.086 1.00 19.81 326 GLU A CA 1
ATOM 3885 C C . GLU A 1 268 ? -37.523 11.864 4.980 1.00 20.63 326 GLU A C 1
ATOM 3886 O O . GLU A 1 268 ? -37.001 12.552 5.862 1.00 24.85 326 GLU A O 1
ATOM 3898 N N . GLN A 1 269 ? -37.214 10.590 4.771 1.00 24.73 327 GLN A N 1
ATOM 3899 C CA . GLN A 1 269 ? -36.159 9.942 5.534 1.00 22.82 327 GLN A CA 1
ATOM 3900 C C . GLN A 1 269 ? -34.817 10.576 5.173 1.00 20.11 327 GLN A C 1
ATOM 3901 O O . GLN A 1 269 ? -33.976 10.819 6.048 1.00 21.06 327 GLN A O 1
ATOM 3915 N N . THR A 1 270 ? -34.627 10.900 3.900 1.00 18.81 328 THR A N 1
ATOM 3916 C CA . THR A 1 270 ? -33.396 11.551 3.458 1.00 22.01 328 THR A CA 1
ATOM 3917 C C . THR A 1 270 ? -33.299 12.947 4.067 1.00 17.39 328 THR A C 1
ATOM 3918 O O . THR A 1 270 ? -32.218 13.387 4.450 1.00 19.80 328 THR A O 1
ATOM 3929 N N . GLN A 1 271 ? -34.433 13.629 4.187 1.00 20.48 329 GLN A N 1
ATOM 3930 C CA . GLN A 1 271 ? -34.445 14.955 4.789 1.00 20.73 329 GLN A CA 1
ATOM 3931 C C . GLN A 1 271 ? -34.004 14.919 6.249 1.00 18.77 329 GLN A C 1
ATOM 3932 O O . GLN A 1 271 ? -33.432 15.889 6.755 1.00 22.01 329 GLN A O 1
ATOM 3946 N N . VAL A 1 272 ? -34.288 13.821 6.944 1.00 21.00 330 VAL A N 1
ATOM 3947 C CA . VAL A 1 272 ? -33.891 13.705 8.342 1.00 20.74 330 VAL A CA 1
ATOM 3948 C C . VAL A 1 272 ? -32.378 13.767 8.429 1.00 20.84 330 VAL A C 1
ATOM 3949 O O . VAL A 1 272 ? -31.819 14.426 9.318 1.00 21.58 330 VAL A O 1
ATOM 3962 N N . VAL A 1 273 ? -31.719 13.084 7.494 1.00 19.27 331 VAL A N 1
ATOM 3963 C CA . VAL A 1 273 ? -30.263 13.077 7.423 1.00 17.54 331 VAL A CA 1
ATOM 3964 C C . VAL A 1 273 ? -29.704 14.457 7.111 1.00 19.99 331 VAL A C 1
ATOM 3965 O O . VAL A 1 273 ? -28.739 14.913 7.736 1.00 19.66 331 VAL A O 1
ATOM 3978 N N . ILE A 1 274 ? -30.326 15.146 6.166 1.00 19.35 332 ILE A N 1
ATOM 3979 C CA . ILE A 1 274 ? -29.906 16.508 5.819 1.00 17.68 332 ILE A CA 1
AT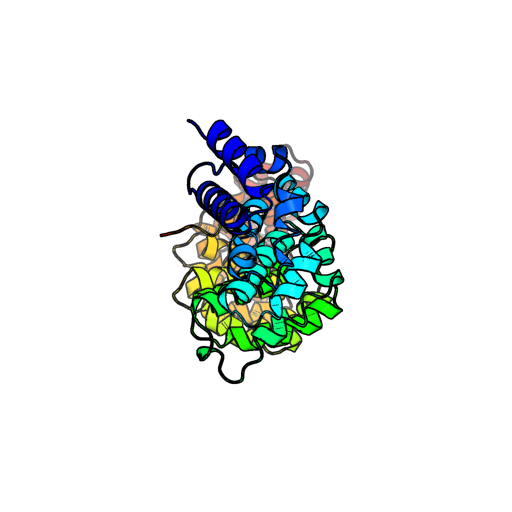OM 3980 C C . ILE A 1 274 ? -30.129 17.454 7.028 1.00 17.81 332 ILE A C 1
ATOM 3981 O O . ILE A 1 274 ? -29.240 18.231 7.399 1.00 20.83 332 ILE A O 1
ATOM 3997 N N . ASP A 1 275 ? -31.311 17.395 7.626 1.00 18.61 333 ASP A N 1
ATOM 3998 C CA . ASP A 1 275 ? -31.622 18.255 8.785 1.00 21.31 333 ASP A CA 1
ATOM 3999 C C . ASP A 1 275 ? -30.687 18.016 9.967 1.00 25.96 333 ASP A C 1
ATOM 4000 O O . ASP A 1 275 ? -30.466 18.919 10.771 1.00 26.47 333 ASP A O 1
ATOM 4009 N N . ALA A 1 276 ? -30.142 16.810 10.052 1.00 23.06 334 ALA A N 1
ATOM 4010 C CA . ALA A 1 276 ? -29.216 16.425 11.109 1.00 22.54 334 ALA A CA 1
ATOM 4011 C C . ALA A 1 276 ? -27.788 16.946 10.875 1.00 24.02 334 ALA A C 1
ATOM 4012 O O . ALA A 1 276 ? -26.916 16.788 11.730 1.00 26.27 334 ALA A O 1
ATOM 4019 N N . GLY A 1 277 ? -27.557 17.551 9.718 1.00 22.24 335 GLY A N 1
ATOM 4020 C CA . GLY A 1 277 ? -26.301 18.227 9.437 1.00 24.22 335 GLY A CA 1
ATOM 4021 C C . GLY A 1 277 ? -25.258 17.357 8.760 1.00 20.75 335 GLY A C 1
ATOM 4022 O O . GLY A 1 277 ? -24.081 17.668 8.771 1.00 25.32 335 GLY A O 1
ATOM 4026 N N . ALA A 1 278 ? -25.696 16.271 8.147 1.00 18.91 336 ALA A N 1
ATOM 4027 C CA . ALA A 1 278 ? -24.778 15.317 7.545 1.00 19.36 336 ALA A CA 1
ATOM 4028 C C . ALA A 1 278 ? -23.927 15.947 6.449 1.00 19.65 336 ALA A C 1
ATOM 4029 O O . ALA A 1 278 ? -22.751 15.629 6.333 1.00 20.50 336 ALA A O 1
ATOM 4036 N N . LEU A 1 279 ? -24.506 16.842 5.652 1.00 18.22 337 LEU A N 1
ATOM 4037 C CA . LEU A 1 279 ? -23.803 17.308 4.458 1.00 16.87 337 LEU A CA 1
ATOM 4038 C C . LEU A 1 279 ? -22.525 18.069 4.813 1.00 18.87 337 LEU A C 1
ATOM 4039 O O . LEU A 1 279 ? -21.566 18.067 4.036 1.00 19.60 337 LEU A O 1
ATOM 4055 N N . ALA A 1 280 ? -22.501 18.690 5.987 1.00 20.24 338 ALA A N 1
ATOM 4056 C CA . ALA A 1 280 ? -21.344 19.459 6.421 1.00 22.35 338 ALA A CA 1
ATOM 4057 C C . ALA A 1 280 ? -20.120 18.569 6.620 1.00 22.39 338 ALA A C 1
ATOM 4058 O O . ALA A 1 280 ? -19.003 19.063 6.663 1.00 27.00 338 ALA A O 1
ATOM 4065 N N . VAL A 1 281 ? -20.339 17.266 6.773 1.00 22.42 339 VAL A N 1
ATOM 4066 C CA . VAL A 1 281 ? -19.243 16.331 7.010 1.00 19.05 339 VAL A CA 1
ATOM 4067 C C . VAL A 1 281 ? -18.663 15.825 5.690 1.00 23.36 339 VAL A C 1
ATOM 4068 O O . VAL A 1 281 ? -17.577 15.253 5.665 1.00 22.08 339 VAL A O 1
ATOM 4081 N N . PHE A 1 282 ? -19.351 16.067 4.580 1.00 22.13 340 PHE A N 1
ATOM 4082 C CA . PHE A 1 282 ? -18.945 15.410 3.348 1.00 18.89 340 PHE A CA 1
ATOM 4083 C C . PHE A 1 282 ? -17.707 15.978 2.651 1.00 17.88 340 PHE A C 1
ATOM 4084 O O . PHE A 1 282 ? -17.047 15.234 1.911 1.00 22.51 340 PHE A O 1
ATOM 4101 N N . PRO A 1 283 ? -17.358 17.259 2.889 1.00 21.16 341 PRO A N 1
ATOM 4102 C CA . PRO A 1 283 ? -16.051 17.654 2.349 1.00 22.58 341 PRO A CA 1
ATOM 4103 C C . PRO A 1 283 ? -14.922 16.790 2.886 1.00 24.73 341 PRO A C 1
ATOM 4104 O O . PRO A 1 283 ? -14.015 16.448 2.140 1.00 22.46 341 PRO A O 1
ATOM 4115 N N . SER A 1 284 ? -14.995 16.398 4.154 1.00 19.10 342 SER A N 1
ATOM 4116 C CA . SER A 1 284 ? -13.964 15.560 4.734 1.00 21.08 342 SER A CA 1
ATOM 4117 C C . SER A 1 284 ? -14.068 14.143 4.204 1.00 20.80 342 SER A C 1
ATOM 4118 O O . SER A 1 284 ? -13.056 13.503 3.911 1.00 26.89 342 SER A O 1
ATOM 4126 N N . LEU A 1 285 ? -15.291 13.637 4.120 1.00 20.82 343 LEU A N 1
ATOM 4127 C CA . LEU A 1 285 ? -15.492 12.247 3.703 1.00 20.45 343 LEU A CA 1
ATOM 4128 C C . LEU A 1 285 ? -15.153 12.050 2.226 1.00 22.56 343 LEU A C 1
ATOM 4129 O O . LEU A 1 285 ? -14.552 11.030 1.843 1.00 22.82 343 LEU A O 1
ATOM 4145 N N . LEU A 1 286 ? -15.486 13.033 1.397 1.00 19.28 344 LEU A N 1
ATOM 4146 C CA . LEU A 1 286 ? -15.256 12.888 -0.037 1.00 18.95 344 LEU A CA 1
ATOM 4147 C C . LEU A 1 286 ? -13.791 13.038 -0.392 1.00 24.16 344 LEU A C 1
ATOM 4148 O O . LEU A 1 286 ? -13.410 12.710 -1.513 1.00 23.69 344 LEU A O 1
ATOM 4164 N N . THR A 1 287 ? -12.982 13.527 0.553 1.00 23.80 345 THR A N 1
ATOM 4165 C CA . THR A 1 287 ? -11.540 13.620 0.366 1.00 20.89 345 THR A CA 1
ATOM 4166 C C . THR A 1 287 ? -10.776 12.736 1.314 1.00 24.89 345 THR A C 1
ATOM 4167 O O . THR A 1 287 ? -9.570 12.899 1.491 1.00 30.48 345 THR A O 1
ATOM 4178 N N . ASN A 1 288 ? -11.468 11.800 1.944 1.00 22.95 346 ASN A N 1
ATOM 4179 C CA . ASN A 1 288 ? -10.828 10.957 2.945 1.00 22.46 346 ASN A CA 1
ATOM 4180 C C . ASN A 1 288 ? -9.818 10.032 2.256 1.00 31.93 346 ASN A C 1
ATOM 4181 O O . ASN A 1 288 ? -10.138 9.460 1.217 1.00 39.55 346 ASN A O 1
ATOM 4192 N N . PRO A 1 289 ? -8.601 9.885 2.820 1.00 35.36 347 PRO A N 1
ATOM 4193 C CA . PRO A 1 289 ? -7.579 9.016 2.216 1.00 46.30 347 PRO A CA 1
ATOM 4194 C C . PRO A 1 289 ? -7.970 7.538 2.105 1.00 45.01 347 PRO A C 1
ATOM 4195 O O . PRO A 1 289 ? -7.372 6.820 1.302 1.00 43.97 347 PRO A O 1
ATOM 4206 N N . LYS A 1 290 ? -8.924 7.072 2.906 1.00 34.68 348 LYS A N 1
ATOM 4207 C CA . LYS A 1 290 ? -9.478 5.747 2.659 1.00 51.70 348 LYS A CA 1
ATOM 4208 C C . LYS A 1 290 ? -10.386 5.787 1.426 1.00 51.54 348 LYS A C 1
ATOM 4209 O O . LYS A 1 290 ? -11.410 6.467 1.392 1.00 35.57 348 LYS A O 1
ATOM 4228 N N . THR A 1 291 ? -9.985 5.067 0.390 1.00 52.52 349 THR A N 1
ATOM 4229 C CA . THR A 1 291 ? -10.751 5.070 -0.846 1.00 49.89 349 THR A CA 1
ATOM 4230 C C . THR A 1 291 ? -12.131 4.483 -0.579 1.00 29.27 349 THR A C 1
ATOM 4231 O O . THR A 1 291 ? -13.091 4.872 -1.200 1.00 25.70 349 THR A O 1
ATOM 4242 N N . ASN A 1 292 ? -12.219 3.572 0.390 1.00 41.06 350 ASN A N 1
ATOM 4243 C CA . ASN A 1 292 ? -13.503 2.992 0.768 1.00 38.78 350 ASN A CA 1
ATOM 4244 C C . ASN A 1 292 ? -14.440 4.027 1.366 1.00 27.93 350 ASN A C 1
ATOM 4245 O O . ASN A 1 292 ? -15.631 4.035 1.072 1.00 26.34 350 ASN A O 1
ATOM 4256 N N . ILE A 1 293 ? -13.911 4.902 2.215 1.00 25.73 351 ILE A N 1
ATOM 4257 C CA . ILE A 1 293 ? -14.729 5.991 2.747 1.00 21.79 351 ILE A CA 1
ATOM 4258 C C . ILE A 1 293 ? -15.154 6.920 1.615 1.00 21.78 351 ILE A C 1
ATOM 4259 O O . ILE A 1 293 ? -16.314 7.310 1.508 1.00 20.34 351 ILE A O 1
ATOM 4275 N N . GLN A 1 294 ? -14.215 7.279 0.753 1.00 24.48 352 GLN A N 1
ATOM 4276 C CA . GLN A 1 294 ? -14.555 8.130 -0.377 1.00 24.54 352 GLN A CA 1
ATOM 4277 C C . GLN A 1 294 ? -15.661 7.514 -1.230 1.00 20.20 352 GLN A C 1
ATOM 4278 O O . GLN A 1 294 ? -16.609 8.199 -1.643 1.00 19.28 352 GLN A O 1
ATOM 4292 N N . LYS A 1 295 ? -15.533 6.215 -1.502 1.00 23.59 353 LYS A N 1
ATOM 4293 C CA . LYS A 1 295 ? -16.501 5.528 -2.348 1.00 20.27 353 LYS A CA 1
ATOM 4294 C C . LYS A 1 295 ? -17.890 5.512 -1.692 1.00 19.61 353 LYS A C 1
ATOM 4295 O O . LYS A 1 295 ? -18.899 5.866 -2.311 1.00 21.44 353 LYS A O 1
ATOM 4314 N N . GLU A 1 296 ? -17.943 5.139 -0.423 1.00 23.16 354 GLU A N 1
ATOM 4315 C CA . GLU A 1 296 ? -19.225 5.067 0.258 1.00 20.73 354 GLU A CA 1
ATOM 4316 C C . GLU A 1 296 ? -19.823 6.443 0.441 1.00 20.46 354 GLU A C 1
ATOM 4317 O O . GLU A 1 296 ? -21.033 6.603 0.389 1.00 19.61 354 GLU A O 1
ATOM 4329 N N . ALA A 1 297 ? -18.988 7.453 0.629 1.00 18.77 355 ALA A N 1
ATOM 4330 C CA . ALA A 1 297 ? -19.500 8.810 0.740 1.00 15.68 355 ALA A CA 1
ATOM 4331 C C . ALA A 1 297 ? -20.048 9.307 -0.589 1.00 17.77 355 ALA A C 1
ATOM 4332 O O . ALA A 1 297 ? -21.061 10.002 -0.635 1.00 17.21 355 ALA A O 1
ATOM 4339 N N . THR A 1 298 ? -19.386 8.954 -1.682 1.00 18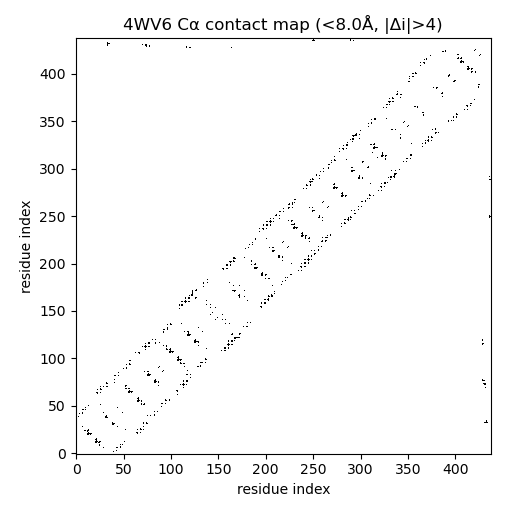.62 356 THR A N 1
ATOM 4340 C CA . THR A 1 298 ? -19.901 9.335 -3.002 1.00 16.07 356 THR A CA 1
ATOM 4341 C C . THR A 1 298 ? -21.209 8.579 -3.322 1.00 16.69 356 THR A C 1
ATOM 4342 O O . THR A 1 298 ? -22.141 9.146 -3.873 1.00 20.26 356 THR A O 1
ATOM 4353 N N . TRP A 1 299 ? -21.273 7.307 -2.962 1.00 18.39 357 TRP A N 1
ATOM 4354 C CA . TRP A 1 299 ? -22.526 6.545 -3.069 1.00 16.13 357 TRP A CA 1
ATOM 4355 C C . TRP A 1 299 ? -23.651 7.247 -2.304 1.00 18.63 357 TRP A C 1
ATOM 4356 O O . TRP A 1 299 ? -24.759 7.435 -2.821 1.00 18.72 357 TRP A O 1
ATOM 4377 N N . THR A 1 300 ? -23.361 7.644 -1.069 1.00 17.69 358 THR A N 1
ATOM 4378 C CA . THR A 1 300 ? -24.345 8.343 -0.258 1.00 16.10 358 THR A CA 1
ATOM 4379 C C . THR A 1 300 ? -24.802 9.632 -0.942 1.00 18.58 358 THR A C 1
ATOM 4380 O O . THR A 1 300 ? -26.004 9.910 -1.045 1.00 18.77 358 THR A O 1
ATOM 4391 N N . MET A 1 301 ? -23.852 10.417 -1.443 1.00 19.07 359 MET A N 1
ATOM 4392 C CA A MET A 1 301 ? -24.172 11.639 -2.161 0.59 17.92 359 MET A CA 1
ATOM 4393 C CA B MET A 1 301 ? -24.209 11.642 -2.134 0.41 17.39 359 MET A CA 1
ATOM 4394 C C . MET A 1 301 ? -25.073 11.343 -3.356 1.00 16.64 359 MET A C 1
ATOM 4395 O O . MET A 1 301 ? -26.007 12.096 -3.643 1.00 19.33 359 MET A O 1
ATOM 4422 N N . SER A 1 302 ? -24.803 10.240 -4.048 1.00 17.05 360 SER A N 1
ATOM 4423 C CA . SER A 1 302 ? -25.601 9.911 -5.235 1.00 17.06 360 SER A CA 1
ATOM 4424 C C . SER A 1 302 ? -27.064 9.654 -4.878 1.00 18.70 360 SER A C 1
ATOM 4425 O O . SER A 1 302 ? -27.960 9.952 -5.663 1.00 19.18 360 SER A O 1
ATOM 4433 N N . ASN A 1 303 ? -27.325 9.097 -3.703 1.00 17.03 361 ASN A N 1
ATOM 4434 C CA . ASN A 1 303 ? -28.718 8.879 -3.331 1.00 15.12 361 ASN A CA 1
ATOM 4435 C C . ASN A 1 303 ? -29.366 10.145 -2.796 1.00 20.06 361 ASN A C 1
ATOM 4436 O O . ASN A 1 303 ? -30.572 10.288 -2.865 1.00 21.02 361 ASN A O 1
ATOM 4447 N N . ILE A 1 304 ? -28.569 11.088 -2.319 1.00 15.71 362 ILE A N 1
ATOM 4448 C CA . ILE A 1 304 ? -29.111 12.394 -1.980 1.00 16.43 362 ILE A CA 1
ATOM 4449 C C . ILE A 1 304 ? -29.401 13.193 -3.255 1.00 19.51 362 ILE A C 1
ATOM 4450 O O . ILE A 1 304 ? -30.401 13.891 -3.307 1.00 19.09 362 ILE A O 1
ATOM 4466 N N . THR A 1 305 ? -28.560 13.107 -4.293 1.00 17.39 363 THR A N 1
ATOM 4467 C CA . THR A 1 305 ? -28.861 13.858 -5.512 1.00 17.32 363 THR A CA 1
ATOM 4468 C C . THR A 1 305 ? -29.980 13.175 -6.318 1.00 16.68 363 THR A C 1
ATOM 4469 O O . THR A 1 305 ? -30.471 13.734 -7.299 1.00 18.21 363 THR A O 1
ATOM 4480 N N . ALA A 1 306 ? -30.405 11.989 -5.872 1.00 14.50 364 ALA A N 1
ATOM 4481 C CA . ALA A 1 306 ? -31.621 11.342 -6.369 1.00 18.67 364 ALA A CA 1
ATOM 4482 C C . ALA A 1 306 ? -32.878 11.889 -5.703 1.00 17.65 364 ALA A C 1
ATOM 4483 O O . ALA A 1 306 ? -34.004 11.431 -5.961 1.00 18.97 364 ALA A O 1
ATOM 4490 N N . GLY A 1 307 ? -32.694 12.870 -4.837 1.00 20.70 365 GLY A N 1
ATOM 4491 C CA . GLY A 1 307 ? -33.820 13.392 -4.082 1.00 16.91 365 GLY A CA 1
ATOM 4492 C C . GLY A 1 307 ? -34.535 14.543 -4.749 1.00 19.83 365 GLY A C 1
ATOM 4493 O O . GLY A 1 307 ? -34.458 14.727 -5.967 1.00 19.43 365 GLY A O 1
ATOM 4497 N N . ARG A 1 308 ? -35.279 15.291 -3.935 1.00 17.78 366 ARG A N 1
ATOM 4498 C CA . ARG A 1 308 ? -36.014 16.461 -4.399 1.00 19.81 366 ARG A CA 1
ATOM 4499 C C . ARG A 1 308 ? -35.087 17.606 -4.806 1.00 18.59 366 ARG A C 1
ATOM 4500 O O . ARG A 1 308 ? -33.918 17.644 -4.421 1.00 18.11 366 ARG A O 1
ATOM 4521 N N . GLN A 1 309 ? -35.609 18.556 -5.575 1.00 20.42 367 GLN A N 1
ATOM 4522 C CA . GLN A 1 309 ? -34.789 19.675 -6.008 1.00 21.53 367 GLN A CA 1
ATOM 4523 C C . GLN A 1 309 ? -34.253 20.496 -4.827 1.00 19.09 367 GLN A C 1
ATOM 4524 O O . GLN A 1 309 ? -33.164 21.069 -4.917 1.00 21.95 367 GLN A O 1
ATOM 4538 N N . ASP A 1 310 ? -35.001 20.564 -3.735 1.00 21.23 368 ASP A N 1
ATOM 4539 C CA . ASP A 1 310 ? -34.509 21.310 -2.577 1.00 20.60 368 ASP A CA 1
ATOM 4540 C C . ASP A 1 310 ? -33.384 20.554 -1.895 1.00 18.36 368 ASP A C 1
ATOM 4541 O O . ASP A 1 310 ? -32.548 21.149 -1.235 1.00 22.19 368 ASP A O 1
ATOM 4550 N N . GLN A 1 311 ? -33.368 19.238 -2.049 1.00 18.95 369 GLN A N 1
ATOM 4551 C CA . GLN A 1 311 ? -32.313 18.441 -1.472 1.00 15.38 369 GLN A CA 1
ATOM 4552 C C . GLN A 1 311 ? -31.042 18.550 -2.314 1.00 16.15 369 GLN A C 1
ATOM 4553 O O . GLN A 1 311 ? -29.930 18.696 -1.786 1.00 17.82 369 GLN A O 1
ATOM 4567 N N . ILE A 1 312 ? -31.200 18.529 -3.628 1.00 16.05 370 ILE A N 1
ATOM 4568 C CA . ILE A 1 312 ? -30.094 18.871 -4.497 1.00 18.36 370 ILE A CA 1
ATOM 4569 C C . ILE A 1 312 ? -29.545 20.252 -4.135 1.00 17.35 370 ILE A C 1
ATOM 4570 O O . ILE A 1 312 ? -28.330 20.465 -4.104 1.00 19.30 370 ILE A O 1
ATOM 4586 N N . GLN A 1 313 ? -30.434 21.200 -3.868 1.00 17.68 371 GLN A N 1
ATOM 4587 C CA . GLN A 1 313 ? -29.989 22.548 -3.580 1.00 17.86 371 GLN A CA 1
ATOM 4588 C C . GLN A 1 313 ? -29.143 22.586 -2.301 1.00 17.49 371 GLN A C 1
ATOM 4589 O O . GLN A 1 313 ? -28.188 23.355 -2.214 1.00 22.07 371 GLN A O 1
ATOM 4603 N N . GLN A 1 314 ? -29.476 21.749 -1.319 1.00 19.83 372 GLN A N 1
ATOM 4604 C CA . GLN A 1 314 ? -28.663 21.659 -0.118 1.00 18.83 372 GLN A CA 1
ATOM 4605 C C . GLN A 1 314 ? -27.264 21.134 -0.424 1.00 17.47 372 GLN A C 1
ATOM 4606 O O . GLN A 1 314 ? -26.286 21.609 0.153 1.00 22.64 372 GLN A O 1
ATOM 4620 N N . VAL A 1 315 ? -27.175 20.169 -1.330 1.00 17.98 373 VAL A N 1
ATOM 4621 C CA . VAL A 1 315 ? -25.885 19.679 -1.794 1.00 19.79 373 VAL A CA 1
ATOM 4622 C C . VAL A 1 315 ? -25.097 20.844 -2.404 1.00 23.55 373 VAL A C 1
ATOM 4623 O O . VAL A 1 315 ? -23.911 21.039 -2.117 1.00 19.17 373 VAL A O 1
ATOM 4636 N N . VAL A 1 316 ? -25.761 21.625 -3.245 1.00 18.14 374 VAL A N 1
ATOM 4637 C CA . VAL A 1 316 ? -25.132 22.800 -3.862 1.00 16.54 374 VAL A CA 1
ATOM 4638 C C . VAL A 1 316 ? -24.682 23.776 -2.799 1.00 20.53 374 VAL A C 1
ATOM 4639 O O . VAL A 1 316 ? -23.552 24.262 -2.837 1.00 21.50 374 VAL A O 1
ATOM 4652 N N . ASN A 1 317 ? -25.563 24.068 -1.845 1.00 21.39 375 ASN A N 1
ATOM 4653 C CA . ASN A 1 317 ? -25.301 25.136 -0.887 1.00 25.60 375 ASN A CA 1
ATOM 4654 C C . ASN A 1 317 ? -24.151 24.804 0.056 1.00 25.60 375 ASN A C 1
ATOM 4655 O O . ASN A 1 317 ? -23.524 25.704 0.616 1.00 27.60 375 ASN A O 1
ATOM 4666 N N . HIS A 1 318 ? -23.932 23.517 0.281 1.00 20.60 376 HIS A N 1
ATOM 4667 C CA . HIS A 1 318 ? -22.830 23.055 1.114 1.00 23.26 376 HIS A CA 1
ATOM 4668 C C . HIS A 1 318 ? -21.496 22.989 0.359 1.00 25.33 376 HIS A C 1
ATOM 4669 O O . HIS A 1 318 ? -20.507 22.488 0.897 1.00 23.63 376 HIS A O 1
ATOM 4682 N N . GLY A 1 319 ? -21.479 23.478 -0.880 1.00 21.15 377 GLY A N 1
ATOM 4683 C CA . GLY A 1 319 ? -20.265 23.534 -1.683 1.00 26.43 377 GLY A CA 1
ATOM 4684 C C . GLY A 1 319 ? -19.759 22.185 -2.163 1.00 21.71 377 GLY A C 1
ATOM 4685 O O . GLY A 1 319 ? -18.564 22.028 -2.466 1.00 22.22 377 GLY A O 1
ATOM 4689 N N . LEU A 1 320 ? -20.656 21.214 -2.268 1.00 19.96 378 LEU A N 1
ATOM 4690 C CA . LEU A 1 320 ? -20.242 19.845 -2.544 1.00 16.30 378 LEU A CA 1
ATOM 4691 C C . LEU A 1 320 ? -20.085 19.528 -4.028 1.00 17.17 378 LEU A C 1
ATOM 4692 O O . LEU A 1 320 ? -19.460 18.525 -4.391 1.00 18.83 378 LEU A O 1
ATOM 4708 N N . VAL A 1 321 ? -20.617 20.364 -4.908 1.00 18.86 379 VAL A N 1
ATOM 4709 C CA . VAL A 1 321 ? -20.534 19.998 -6.317 1.00 16.70 379 VAL A CA 1
ATOM 4710 C C . VAL A 1 321 ? -19.055 20.010 -6.786 1.00 17.68 379 VAL A C 1
ATOM 4711 O O . VAL A 1 321 ? -18.629 19.078 -7.463 1.00 21.00 379 VAL A O 1
ATOM 4724 N N . PRO A 1 322 ? -18.274 21.037 -6.427 1.00 18.20 380 PRO A N 1
ATOM 4725 C CA . PRO A 1 322 ? -16.850 20.941 -6.789 1.00 21.33 380 PRO A CA 1
ATOM 4726 C C . PRO A 1 322 ? -16.159 19.688 -6.232 1.00 22.13 380 PRO A C 1
ATOM 4727 O O . PRO A 1 322 ? -15.217 19.186 -6.861 1.00 20.54 380 PRO A O 1
ATOM 4738 N N . PHE A 1 323 ? -16.608 19.178 -5.084 1.00 18.93 381 PHE A N 1
ATOM 4739 C CA . PHE A 1 323 ? -16.000 17.954 -4.555 1.00 18.55 381 PHE A CA 1
ATOM 4740 C C . PHE A 1 323 ? -16.385 16.779 -5.439 1.00 20.11 381 PHE A C 1
ATOM 4741 O O . PHE A 1 323 ? -15.576 15.888 -5.681 1.00 22.86 381 PHE A O 1
ATOM 4758 N N . LEU A 1 324 ? -17.605 16.801 -5.963 1.00 19.84 382 LEU A N 1
ATOM 4759 C CA . LEU A 1 324 ? -18.063 15.716 -6.816 1.00 18.80 382 LEU A CA 1
ATOM 4760 C C . LEU A 1 324 ? -17.338 15.727 -8.157 1.00 20.48 382 LEU A C 1
ATOM 4761 O O . LEU A 1 324 ? -16.996 14.662 -8.684 1.00 20.22 382 LEU A O 1
ATOM 4777 N N . VAL A 1 325 ? -17.089 16.916 -8.698 1.00 21.16 383 VAL A N 1
ATOM 4778 C CA . VAL A 1 325 ? -16.298 17.047 -9.920 1.00 22.52 383 VAL A CA 1
ATOM 4779 C C . VAL A 1 325 ? -14.891 16.496 -9.697 1.00 21.94 383 VAL A C 1
ATOM 4780 O O . VAL A 1 325 ? -14.338 15.767 -10.543 1.00 23.62 383 VAL A O 1
ATOM 4793 N N . SER A 1 326 ? -14.305 16.825 -8.554 1.00 18.44 384 SER A N 1
ATOM 4794 C CA . SER A 1 326 ? -12.955 16.373 -8.277 1.00 21.39 384 SER A CA 1
ATOM 4795 C C . SER A 1 326 ? -12.869 14.850 -8.156 1.00 22.76 384 SER A C 1
ATOM 4796 O O . SER A 1 326 ? -11.918 14.248 -8.645 1.00 25.75 384 SER A O 1
ATOM 4804 N N . VAL A 1 327 ? -13.845 14.229 -7.493 1.00 19.87 385 VAL A N 1
ATOM 4805 C CA . VAL A 1 327 ? -13.860 12.774 -7.371 1.00 20.47 385 VAL A CA 1
ATOM 4806 C C . VAL A 1 327 ? -14.037 12.142 -8.753 1.00 20.56 385 VAL A C 1
ATOM 4807 O O . VAL A 1 327 ? -13.343 11.191 -9.113 1.00 22.79 385 VAL A O 1
ATOM 4820 N N . LEU A 1 328 ? -14.955 12.696 -9.539 1.00 21.29 386 LEU A N 1
ATOM 4821 C CA . LEU A 1 328 ? -15.194 12.195 -10.888 1.00 18.11 386 LEU A CA 1
ATOM 4822 C C . LEU A 1 328 ? -13.925 12.256 -11.733 1.00 20.75 386 LEU A C 1
ATOM 4823 O O . LEU A 1 328 ? -13.666 11.374 -12.555 1.00 24.82 386 LEU A O 1
ATOM 4839 N N . SER A 1 329 ? -13.147 13.317 -11.532 1.00 24.08 387 SER A N 1
ATOM 4840 C CA . SER A 1 329 ? -11.920 13.534 -12.277 1.00 23.89 387 SER A CA 1
ATOM 4841 C C . SER A 1 329 ? -10.760 12.656 -11.836 1.00 26.63 387 SER A C 1
ATOM 4842 O O . SER A 1 329 ? -10.027 12.143 -12.685 1.00 29.67 387 SER A O 1
ATOM 4850 N N . LYS A 1 330 ? -10.588 12.506 -10.517 1.00 27.23 388 LYS A N 1
ATOM 4851 C CA . LYS A 1 330 ? -9.317 12.050 -9.943 1.00 27.82 388 LYS A CA 1
ATOM 4852 C C . LYS A 1 330 ? -9.348 10.749 -9.141 1.00 27.24 388 LYS A C 1
ATOM 4853 O O . LYS A 1 330 ? -8.307 10.142 -8.908 1.00 29.48 388 LYS A O 1
ATOM 4872 N N . ALA A 1 331 ? -10.516 10.333 -8.692 1.00 26.04 389 ALA A N 1
ATOM 4873 C CA . ALA A 1 331 ? -10.605 9.182 -7.801 1.00 30.24 389 ALA A CA 1
ATOM 4874 C C . ALA A 1 331 ? -10.363 7.868 -8.537 1.00 27.35 389 ALA A C 1
ATOM 4875 O O . ALA A 1 331 ? -10.276 7.832 -9.760 1.00 29.44 389 ALA A O 1
ATOM 4882 N N . ASP A 1 332 ? -10.228 6.798 -7.766 1.00 33.83 390 ASP A N 1
ATOM 4883 C CA . ASP A 1 332 ? -10.157 5.451 -8.309 1.00 36.10 390 ASP A CA 1
ATOM 4884 C C . ASP A 1 332 ? -11.454 5.118 -9.039 1.00 27.20 390 ASP A C 1
ATOM 4885 O O . ASP A 1 332 ? -12.501 5.720 -8.760 1.00 29.97 390 ASP A O 1
ATOM 4894 N N . PHE A 1 333 ? -11.402 4.153 -9.952 1.00 31.32 391 PHE A N 1
ATOM 4895 C CA . PHE A 1 333 ? -12.548 3.922 -10.833 1.00 33.86 391 PHE A CA 1
ATOM 4896 C C . PHE A 1 333 ? -13.825 3.511 -10.079 1.00 33.85 391 PHE A C 1
ATOM 4897 O O . PHE A 1 333 ? -14.910 3.956 -10.437 1.00 31.20 391 PHE A O 1
ATOM 4914 N N . LYS A 1 334 ? -13.720 2.694 -9.032 1.00 31.17 392 LYS A N 1
ATOM 4915 C CA . LYS A 1 334 ? -14.924 2.316 -8.305 1.00 31.63 392 LYS A CA 1
ATOM 4916 C C . LYS A 1 334 ? -15.591 3.541 -7.680 1.00 31.48 392 LYS A C 1
ATOM 4917 O O . LYS A 1 334 ? -16.820 3.624 -7.613 1.00 31.52 392 LYS A O 1
ATOM 4936 N N . THR A 1 335 ? -14.795 4.513 -7.250 1.00 25.62 393 THR A N 1
ATOM 4937 C CA . THR A 1 335 ? -15.353 5.737 -6.713 1.00 24.26 393 THR A CA 1
ATOM 4938 C C . THR A 1 335 ? -15.895 6.627 -7.833 1.00 21.46 393 THR A C 1
ATOM 4939 O O . THR A 1 335 ? -16.954 7.245 -7.687 1.00 20.82 393 THR A O 1
ATOM 4950 N N . GLN A 1 336 ? -15.183 6.681 -8.952 1.00 26.39 394 GLN A N 1
ATOM 4951 C CA . GLN A 1 336 ? -15.664 7.424 -10.113 1.00 23.56 394 GLN A CA 1
ATOM 4952 C C . GLN A 1 336 ? -17.027 6.918 -10.557 1.00 20.18 394 GLN A C 1
ATOM 4953 O O . GLN A 1 336 ? -17.883 7.705 -10.951 1.00 22.76 394 GLN A O 1
ATOM 4967 N N . LYS A 1 337 ? -17.247 5.613 -10.471 1.00 22.93 395 LYS A N 1
ATOM 4968 C CA . LYS A 1 337 ? -18.542 5.057 -10.838 1.00 21.75 395 LYS A CA 1
ATOM 4969 C C . LYS A 1 337 ? -19.654 5.643 -9.976 1.00 24.34 395 LYS A C 1
ATOM 4970 O O . LYS A 1 337 ? -20.716 6.004 -10.486 1.00 21.86 395 LYS A O 1
ATOM 4989 N N . GLU A 1 338 ? -19.418 5.762 -8.671 1.00 20.99 396 GLU A N 1
ATOM 4990 C CA . GLU A 1 338 ? -20.403 6.364 -7.788 1.00 19.95 396 GLU A CA 1
ATOM 4991 C C . GLU A 1 338 ? -20.616 7.831 -8.154 1.00 16.04 396 GLU A C 1
ATOM 4992 O O . GLU A 1 338 ? -21.730 8.330 -8.091 1.00 19.45 396 GLU A O 1
ATOM 5004 N N . ALA A 1 339 ? -19.546 8.522 -8.550 1.00 19.44 397 ALA A N 1
ATOM 5005 C CA . ALA A 1 339 ? -19.669 9.924 -8.919 1.00 16.27 397 ALA A CA 1
ATOM 5006 C C . ALA A 1 339 ? -20.501 10.101 -10.194 1.00 17.53 397 ALA A C 1
ATOM 5007 O O . ALA A 1 339 ? -21.282 11.037 -10.294 1.00 17.91 397 ALA A O 1
ATOM 5014 N N . VAL A 1 340 ? -20.343 9.196 -11.152 1.00 18.46 398 VAL A N 1
ATOM 5015 C CA . VAL A 1 340 ? -21.187 9.214 -12.342 1.00 20.86 398 VAL A CA 1
ATOM 5016 C C . VAL A 1 340 ? -22.659 9.098 -11.958 1.00 18.28 398 VAL A C 1
ATOM 5017 O O . VAL A 1 340 ? -23.491 9.841 -12.453 1.00 17.92 398 VAL A O 1
ATOM 5030 N N . TRP A 1 341 ? -22.985 8.181 -11.053 1.00 18.20 399 TRP A N 1
ATOM 5031 C CA . TRP A 1 341 ? -24.352 8.082 -10.583 1.00 16.49 399 TRP A CA 1
ATOM 5032 C C . TRP A 1 341 ? -24.810 9.367 -9.904 1.00 15.78 399 TRP A C 1
ATOM 5033 O O . TRP A 1 341 ? -25.940 9.816 -10.104 1.00 20.06 399 TRP A O 1
ATOM 5054 N N . ALA A 1 342 ? -23.949 9.989 -9.112 1.00 17.10 400 ALA A N 1
ATOM 5055 C CA . ALA A 1 342 ? -24.361 11.200 -8.413 1.00 18.16 400 ALA A CA 1
ATOM 5056 C C . ALA A 1 342 ? -24.698 12.288 -9.431 1.00 20.92 400 ALA A C 1
ATOM 5057 O O . ALA A 1 342 ? -25.680 13.017 -9.288 1.00 19.05 400 ALA A O 1
ATOM 5064 N N . VAL A 1 343 ? -23.888 12.373 -10.484 1.00 20.40 401 VAL A N 1
ATOM 5065 C CA . VAL A 1 343 ? -24.126 13.322 -11.572 1.00 20.29 401 VAL A CA 1
ATOM 5066 C C . VAL A 1 343 ? -25.390 13.055 -12.329 1.00 21.27 401 VAL A C 1
ATOM 5067 O O . VAL A 1 343 ? -26.157 13.975 -12.587 1.00 23.17 401 VAL A O 1
ATOM 5080 N N . THR A 1 344 ? -25.621 11.805 -12.713 1.00 20.35 402 THR A N 1
ATOM 5081 C CA . THR A 1 344 ? -26.797 11.486 -13.483 1.00 22.63 402 THR A CA 1
ATOM 5082 C C . THR A 1 344 ? -28.056 11.721 -12.670 1.00 22.33 402 THR A C 1
ATOM 5083 O O . THR A 1 344 ? -29.047 12.225 -13.189 1.00 20.49 402 THR A O 1
ATOM 5094 N N . ASN A 1 345 ? -28.025 11.380 -11.388 1.00 17.95 403 ASN A N 1
ATOM 5095 C CA . ASN A 1 345 ? -29.187 11.627 -10.549 1.00 17.58 403 ASN A CA 1
ATOM 5096 C C . ASN A 1 345 ? -29.456 13.121 -10.394 1.00 15.56 403 ASN A C 1
ATOM 5097 O O . ASN A 1 345 ? -30.597 13.572 -10.518 1.00 18.69 403 ASN A O 1
ATOM 5108 N N . TYR A 1 346 ? -28.397 13.885 -10.172 1.00 17.81 404 TYR A N 1
ATOM 5109 C CA . TYR A 1 346 ? -28.485 15.346 -10.100 1.00 15.53 404 TYR A CA 1
ATOM 5110 C C . TYR A 1 346 ? -29.134 15.901 -11.368 1.00 20.54 404 TYR A C 1
ATOM 5111 O O . TYR A 1 346 ? -30.052 16.727 -11.310 1.00 19.81 404 TYR A O 1
ATOM 5129 N N . THR A 1 347 ? -28.666 15.438 -12.530 1.00 18.49 405 THR A N 1
ATOM 5130 C CA . THR A 1 347 ? -29.158 15.983 -13.780 1.00 18.09 405 THR A CA 1
ATOM 5131 C C . THR A 1 347 ? -30.561 15.487 -14.099 1.00 18.87 405 THR A C 1
ATOM 5132 O O . THR A 1 347 ? -31.286 16.140 -14.853 1.00 22.03 405 THR A O 1
ATOM 5143 N N . SER A 1 348 ? -30.960 14.329 -13.564 1.00 18.08 406 SER A N 1
ATOM 5144 C CA A SER A 1 348 ? -32.303 13.824 -13.828 0.31 20.49 406 SER A CA 1
ATOM 5145 C CA B SER A 1 348 ? -32.298 13.799 -13.787 0.69 20.66 406 SER A CA 1
ATOM 5146 C C . SER A 1 348 ? -33.349 14.596 -13.018 1.00 23.06 406 SER A C 1
ATOM 5147 O O . SER A 1 348 ? -34.417 14.914 -13.538 1.00 22.51 406 SER A O 1
ATOM 5162 N N . GLY A 1 349 ? -33.028 14.910 -11.769 1.00 21.47 407 GLY A N 1
ATOM 5163 C CA . GLY A 1 349 ? -33.966 15.592 -10.881 1.00 22.60 407 GLY A CA 1
ATOM 5164 C C . GLY A 1 349 ? -33.790 17.097 -10.739 1.00 26.28 407 GLY A C 1
ATOM 5165 O O . GLY A 1 349 ? -34.670 17.783 -10.224 1.00 23.49 407 GLY A O 1
ATOM 5169 N N . GLY A 1 350 ? -32.670 17.631 -11.202 1.00 19.89 408 GLY A N 1
ATOM 5170 C CA . GLY A 1 350 ? -32.349 19.022 -10.923 1.00 23.22 408 GLY A CA 1
ATOM 5171 C C . GLY A 1 350 ? -33.085 20.035 -11.789 1.00 22.70 408 GLY A C 1
ATOM 5172 O O . GLY A 1 350 ? -33.610 19.725 -12.876 1.00 21.02 408 GLY A O 1
ATOM 5176 N N . THR A 1 351 ? -33.117 21.273 -11.310 1.00 22.11 409 THR A N 1
ATOM 5177 C CA . THR A 1 351 ? -33.639 22.365 -12.095 1.00 23.11 409 THR A CA 1
ATOM 5178 C C . THR A 1 351 ? -32.644 22.742 -13.174 1.00 20.27 409 THR A C 1
ATOM 5179 O O . THR A 1 351 ? -31.461 22.416 -13.092 1.00 22.78 409 THR A O 1
ATOM 5190 N N . VAL A 1 352 ? -33.109 23.489 -14.164 1.00 24.38 410 VAL A N 1
ATOM 5191 C CA . VAL A 1 352 ? -32.205 24.009 -15.186 1.00 23.24 410 VAL A CA 1
ATOM 5192 C C . VAL A 1 352 ? -31.061 24.813 -14.532 1.00 22.38 410 VAL A C 1
ATOM 5193 O O . VAL A 1 352 ? -29.899 24.618 -14.864 1.00 23.33 410 VAL A O 1
ATOM 5206 N N . GLU A 1 353 ? -31.389 25.711 -13.605 1.00 26.38 411 GLU A N 1
ATOM 5207 C CA . GLU A 1 353 ? -30.351 26.481 -12.912 1.00 25.90 411 GLU A CA 1
ATOM 5208 C C . GLU A 1 353 ? -29.324 25.592 -12.227 1.00 24.39 411 GLU A C 1
ATOM 5209 O O . GLU A 1 353 ? -28.131 25.853 -12.278 1.00 22.58 411 GLU A O 1
ATOM 5221 N N . GLN A 1 354 ? -29.786 24.555 -11.545 1.00 21.36 412 GLN A N 1
ATOM 5222 C CA . GLN A 1 354 ? -28.881 23.630 -10.899 1.00 19.28 412 GLN A CA 1
ATOM 5223 C C . GLN A 1 354 ? -27.959 22.957 -11.904 1.00 22.02 412 GLN A C 1
ATOM 5224 O O . GLN A 1 354 ? -26.776 22.756 -11.638 1.00 18.95 412 GLN A O 1
ATOM 5238 N N . ILE A 1 355 ? -28.502 22.620 -13.066 1.00 19.78 413 ILE A N 1
ATOM 5239 C CA . ILE A 1 355 ? -27.732 21.921 -14.078 1.00 18.50 413 ILE A CA 1
ATOM 5240 C C . ILE A 1 355 ? -26.723 22.889 -14.725 1.00 19.49 413 ILE A C 1
ATOM 5241 O O . ILE A 1 355 ? -25.566 22.527 -14.983 1.00 18.73 413 ILE A O 1
ATOM 5257 N N . VAL A 1 356 ? -27.137 24.131 -14.945 1.00 21.73 414 VAL A N 1
ATOM 5258 C CA . VAL A 1 356 ? -26.223 25.151 -15.420 1.00 22.97 414 VAL A CA 1
ATOM 5259 C C . VAL A 1 356 ? -25.032 25.311 -14.462 1.00 20.17 414 VAL A C 1
ATOM 5260 O O . VAL A 1 356 ? -23.890 25.396 -14.906 1.00 23.18 414 VAL A O 1
ATOM 5273 N N . TYR A 1 357 ? -25.295 25.302 -13.156 1.00 19.96 415 TYR A N 1
ATOM 5274 C CA . TYR A 1 357 ? -24.241 25.428 -12.155 1.00 19.83 415 TYR A CA 1
ATOM 5275 C C . TYR A 1 357 ? -23.279 24.224 -12.217 1.00 20.00 415 TYR A C 1
ATOM 5276 O O . TYR A 1 357 ? -22.052 24.377 -12.140 1.00 20.06 415 TYR A O 1
ATOM 5294 N N . LEU A 1 358 ? -23.852 23.042 -12.386 1.00 20.86 416 LEU A N 1
ATOM 5295 C CA . LEU A 1 358 ? -23.086 21.807 -12.502 1.00 20.58 416 LEU A CA 1
ATOM 5296 C C . LEU A 1 358 ? -22.105 21.874 -13.682 1.00 19.76 416 LEU A C 1
ATOM 5297 O O . LEU A 1 358 ? -20.931 21.526 -13.551 1.00 19.70 416 LEU A O 1
ATOM 5313 N N . VAL A 1 359 ? -22.580 22.355 -14.826 1.00 16.99 417 VAL A N 1
ATOM 5314 C CA . VAL A 1 359 ? -21.722 22.523 -15.993 1.00 18.13 417 VAL A CA 1
ATOM 5315 C C . VAL A 1 359 ? -20.666 23.596 -15.729 1.00 18.53 417 VAL A C 1
ATOM 5316 O O . VAL A 1 359 ? -19.499 23.463 -16.123 1.00 23.09 417 VAL A O 1
ATOM 5329 N N . HIS A 1 360 ? -21.064 24.662 -15.045 1.00 22.04 418 HIS A N 1
ATOM 5330 C CA . HIS A 1 360 ? -20.137 25.735 -14.736 1.00 25.42 418 HIS A CA 1
ATOM 5331 C C . HIS A 1 360 ? -19.021 25.242 -13.817 1.00 23.07 418 HIS A C 1
ATOM 5332 O O . HIS A 1 360 ? -17.928 25.787 -13.830 1.00 24.80 418 HIS A O 1
ATOM 5345 N N . CYS A 1 361 ? -19.309 24.231 -13.019 1.00 21.60 419 CYS A N 1
ATOM 5346 C CA . CYS A 1 361 ? -18.308 23.630 -12.127 1.00 18.69 419 CYS A CA 1
ATOM 5347 C C . CYS A 1 361 ? -17.355 22.677 -12.860 1.00 23.56 419 CYS A C 1
ATOM 5348 O O . CYS A 1 361 ? -16.428 22.134 -12.258 1.00 24.39 419 CYS A O 1
ATOM 5356 N N . GLY A 1 362 ? -17.601 22.457 -14.146 1.00 22.50 420 GLY A N 1
ATOM 5357 C CA . GLY A 1 362 ? -16.674 21.720 -14.986 1.00 24.68 420 GLY A CA 1
ATOM 5358 C C . GLY A 1 362 ? -16.968 20.233 -15.088 1.00 21.27 420 GLY A C 1
ATOM 5359 O O . GLY A 1 362 ? -16.057 19.420 -15.211 1.00 20.25 420 GLY A O 1
ATOM 5363 N N . ILE A 1 363 ? -18.239 19.864 -15.044 1.00 19.16 421 ILE A N 1
ATOM 5364 C CA . ILE A 1 363 ? -18.596 18.451 -15.083 1.00 17.46 421 ILE A CA 1
ATOM 5365 C C . ILE A 1 363 ? -18.377 17.776 -16.451 1.00 21.54 421 ILE A C 1
ATOM 5366 O O . ILE A 1 363 ? -18.170 16.564 -16.499 1.00 20.65 421 ILE A O 1
ATOM 5382 N N . ILE A 1 364 ? -18.411 18.530 -17.552 1.00 22.75 422 ILE A N 1
ATOM 5383 C CA . ILE A 1 364 ? -18.522 17.896 -18.867 1.00 20.95 422 ILE A CA 1
ATOM 5384 C C . ILE A 1 364 ? -17.252 17.118 -19.219 1.00 20.77 422 ILE A C 1
ATOM 5385 O O . ILE A 1 364 ? -17.331 15.968 -19.617 1.00 21.62 422 ILE A O 1
ATOM 5401 N N . GLU A 1 365 ? -16.078 17.716 -19.042 1.00 21.98 423 GLU A N 1
ATOM 5402 C CA . GLU A 1 365 ? -14.863 17.046 -19.492 1.00 18.27 423 GLU A CA 1
ATOM 5403 C C . GLU A 1 365 ? -14.560 15.753 -18.719 1.00 19.60 423 GLU A C 1
ATOM 5404 O O . GLU A 1 365 ? -14.288 14.728 -19.333 1.00 24.66 423 GLU A O 1
ATOM 5416 N N . PRO A 1 366 ? -14.636 15.775 -17.377 1.00 21.89 424 PRO A N 1
ATOM 5417 C CA . PRO A 1 366 ? -14.369 14.509 -16.690 1.00 24.19 424 PRO A CA 1
ATOM 5418 C C . PRO A 1 366 ? -15.450 13.451 -16.932 1.00 25.67 424 PRO A C 1
ATOM 5419 O O . PRO A 1 366 ? -15.169 12.265 -16.875 1.00 20.81 424 PRO A O 1
ATOM 5430 N N . LEU A 1 367 ? -16.670 13.889 -17.211 1.00 20.17 425 LEU A N 1
ATOM 5431 C CA . LEU A 1 367 ? -17.740 12.981 -17.555 1.00 24.48 425 LEU A CA 1
ATOM 5432 C C . LEU A 1 367 ? -17.426 12.328 -18.901 1.00 28.05 425 LEU A C 1
ATOM 5433 O O . LEU A 1 367 ? -17.455 11.096 -19.031 1.00 29.72 425 LEU A O 1
ATOM 5449 N N . MET A 1 368 ? -17.081 13.148 -19.893 1.00 25.48 426 MET A N 1
ATOM 5450 C CA . MET A 1 368 ? -16.774 12.646 -21.220 1.00 26.52 426 MET A CA 1
ATOM 5451 C C . MET A 1 368 ? -15.591 11.684 -21.171 1.00 27.43 426 MET A C 1
ATOM 5452 O O . MET A 1 368 ? -15.547 10.721 -21.918 1.00 25.73 426 MET A O 1
ATOM 5466 N N . ASN A 1 369 ? -14.632 11.953 -20.290 1.00 24.27 427 ASN A N 1
ATOM 5467 C CA . ASN A 1 369 ? -13.407 11.179 -20.259 1.00 24.27 427 ASN A CA 1
ATOM 5468 C C . ASN A 1 369 ? -13.654 9.739 -19.838 1.00 25.46 427 ASN A C 1
ATOM 5469 O O . ASN A 1 369 ? -12.896 8.844 -20.212 1.00 27.52 427 ASN A O 1
ATOM 5480 N N . LEU A 1 370 ? -14.738 9.508 -19.105 1.00 25.13 428 LEU A N 1
ATOM 5481 C CA . LEU A 1 370 ? -15.077 8.158 -18.673 1.00 27.18 428 LEU A CA 1
ATOM 5482 C C . LEU A 1 370 ? -15.843 7.372 -19.728 1.00 27.00 428 LEU A C 1
ATOM 5483 O O . LEU A 1 370 ? -16.140 6.196 -19.515 1.00 26.33 428 LEU A O 1
ATOM 5499 N N . LEU A 1 371 ? -16.123 7.978 -20.881 1.00 23.28 429 LEU A N 1
ATOM 5500 C CA . LEU A 1 371 ? -16.755 7.212 -21.961 1.00 25.04 429 LEU A CA 1
ATOM 5501 C C . LEU A 1 371 ? -15.838 6.190 -22.606 1.00 33.03 429 LEU A C 1
ATOM 5502 O O . LEU A 1 371 ? -16.285 5.405 -23.445 1.00 36.49 429 LEU A O 1
ATOM 5518 N N . THR A 1 372 ? -14.562 6.207 -22.237 1.00 32.44 430 THR A N 1
ATOM 5519 C CA . THR A 1 372 ? -13.627 5.188 -22.694 1.00 31.62 430 THR A CA 1
ATOM 5520 C C . THR A 1 372 ? -13.618 3.986 -21.756 1.00 33.40 430 THR A C 1
ATOM 5521 O O . THR A 1 372 ? -12.946 2.998 -22.038 1.00 40.52 430 THR A O 1
ATOM 5532 N N . ALA A 1 373 ? -14.358 4.075 -20.650 1.00 35.53 431 ALA A N 1
ATOM 5533 C CA . ALA A 1 373 ? -14.353 3.020 -19.632 1.00 39.11 431 ALA A CA 1
ATOM 5534 C C . ALA A 1 373 ? -14.839 1.683 -20.191 1.00 42.08 431 ALA A C 1
ATOM 5535 O O . ALA A 1 373 ? -15.726 1.633 -21.045 1.00 44.37 431 ALA A O 1
ATOM 5542 N N . LYS A 1 374 ? -14.244 0.598 -19.707 1.00 45.59 432 LYS A N 1
ATOM 5543 C CA . LYS A 1 374 ? -14.632 -0.746 -20.128 1.00 41.49 432 LYS A CA 1
ATOM 5544 C C . LYS A 1 374 ? -15.648 -1.313 -19.147 1.00 50.73 432 LYS A C 1
ATOM 5545 O O . LYS A 1 374 ? -15.486 -2.399 -18.598 1.00 67.14 432 LYS A O 1
ATOM 5564 N N . ASP A 1 375 ? -16.695 -0.526 -18.930 1.00 38.90 433 ASP A N 1
ATOM 5565 C CA . ASP A 1 375 ? -17.795 -0.875 -18.050 1.00 35.40 433 ASP A CA 1
ATOM 5566 C C . ASP A 1 375 ? -19.046 -0.371 -18.753 1.00 32.98 433 ASP A C 1
ATOM 5567 O O . ASP A 1 375 ? -19.318 0.827 -18.764 1.00 33.15 433 ASP A O 1
ATOM 5576 N N . THR A 1 376 ? -19.787 -1.284 -19.374 1.00 30.55 434 THR A N 1
ATOM 5577 C CA . THR A 1 376 ? -20.917 -0.894 -20.203 1.00 28.98 434 THR A CA 1
ATOM 5578 C C . THR A 1 376 ? -21.983 -0.104 -19.432 1.00 30.22 434 THR A C 1
ATOM 5579 O O . THR A 1 376 ? -22.554 0.861 -19.939 1.00 28.11 434 THR A O 1
ATOM 5590 N N . LYS A 1 377 ? -22.262 -0.523 -18.208 1.00 30.61 435 LYS A N 1
ATOM 5591 C CA . LYS A 1 377 ? -23.323 0.112 -17.435 1.00 28.01 435 LYS A CA 1
ATOM 5592 C C . LYS A 1 377 ? -22.988 1.576 -17.183 1.00 25.83 435 LYS A C 1
ATOM 5593 O O . LYS A 1 377 ? -23.820 2.471 -17.361 1.00 24.92 435 LYS A O 1
ATOM 5612 N N . ILE A 1 378 ? -21.747 1.841 -16.809 1.00 29.51 436 ILE A N 1
ATOM 5613 C CA . ILE A 1 378 ? -21.336 3.219 -16.556 1.00 23.69 436 ILE A CA 1
ATOM 5614 C C . ILE A 1 378 ? -21.402 4.064 -17.815 1.00 20.69 436 ILE A C 1
ATOM 5615 O O . ILE A 1 378 ? -21.760 5.230 -17.738 1.00 23.32 436 ILE A O 1
ATOM 5631 N N . ILE A 1 379 ? -21.091 3.493 -18.972 1.00 23.40 437 ILE A N 1
ATOM 5632 C CA . ILE A 1 379 ? -21.233 4.238 -20.211 1.00 23.90 437 ILE A CA 1
ATOM 5633 C C . ILE A 1 379 ? -22.685 4.666 -20.380 1.00 28.58 437 ILE A C 1
ATOM 5634 O O . ILE A 1 379 ? -22.973 5.800 -20.745 1.00 20.85 437 ILE A O 1
ATOM 5650 N N . LEU A 1 380 ? -23.603 3.749 -20.122 1.00 25.50 438 LEU A N 1
ATOM 5651 C CA . LEU A 1 380 ? -25.010 4.045 -20.303 1.00 20.85 438 LEU A CA 1
ATOM 5652 C C . LEU A 1 380 ? -25.470 5.132 -19.325 1.00 21.10 438 LEU A C 1
ATOM 5653 O O . LEU A 1 380 ? -26.245 6.016 -19.684 1.00 21.21 438 LEU A O 1
ATOM 5669 N N . VAL A 1 381 ? -24.975 5.082 -18.091 1.00 20.85 439 VAL A N 1
ATOM 5670 C CA . VAL A 1 381 ? -25.342 6.104 -17.104 1.00 17.73 439 VAL A CA 1
ATOM 5671 C C . VAL A 1 381 ? -24.822 7.470 -17.536 1.00 17.77 439 VAL A C 1
ATOM 5672 O O . VAL A 1 381 ? -25.531 8.482 -17.432 1.00 21.28 439 VAL A O 1
ATOM 5685 N N . ILE A 1 382 ? -23.591 7.519 -18.046 1.00 19.45 440 ILE A N 1
ATOM 5686 C CA . ILE A 1 382 ? -23.040 8.767 -18.552 1.00 20.23 440 ILE A CA 1
ATOM 5687 C C . ILE A 1 382 ? -23.866 9.316 -19.722 1.00 22.37 440 ILE A C 1
ATOM 5688 O O . ILE A 1 382 ? -24.161 10.520 -19.779 1.00 19.37 440 ILE A O 1
ATOM 5704 N N . LEU A 1 383 ? -24.242 8.454 -20.662 1.00 20.82 441 LEU A N 1
ATOM 5705 C CA . LEU A 1 383 ? -25.039 8.927 -21.773 1.00 16.44 441 LEU A CA 1
ATOM 5706 C C . LEU A 1 383 ? -26.394 9.458 -21.287 1.00 19.78 441 LEU A C 1
ATOM 5707 O O . LEU A 1 383 ? -26.941 10.384 -21.895 1.00 21.96 441 LEU A O 1
ATOM 5723 N N . ASP A 1 384 ? -26.947 8.860 -20.230 1.00 22.45 442 ASP A N 1
ATOM 5724 C CA . ASP A 1 384 ? -28.181 9.377 -19.623 1.00 18.77 442 ASP A CA 1
ATOM 5725 C C . ASP A 1 384 ? -27.922 10.795 -19.126 1.00 21.13 442 ASP A C 1
ATOM 5726 O O . ASP A 1 384 ? -28.732 11.691 -19.349 1.00 20.45 442 ASP A O 1
ATOM 5735 N N . ALA A 1 385 ? -26.795 11.005 -18.447 1.00 19.81 443 ALA A N 1
ATOM 5736 C CA . ALA A 1 385 ? -26.492 12.317 -17.894 1.00 18.99 443 ALA A CA 1
ATOM 5737 C C . ALA A 1 385 ? -26.374 13.369 -19.007 1.00 19.10 443 ALA A C 1
ATOM 5738 O O . ALA A 1 385 ? -26.889 14.488 -18.897 1.00 18.33 443 ALA A O 1
ATOM 5745 N N . ILE A 1 386 ? -25.730 12.990 -20.102 1.00 18.66 444 ILE A N 1
ATOM 5746 C CA . ILE A 1 386 ? -25.526 13.906 -21.212 1.00 18.91 444 ILE A CA 1
ATOM 5747 C C . ILE A 1 386 ? -26.879 14.263 -21.798 1.00 20.30 444 ILE A C 1
ATOM 5748 O O . ILE A 1 386 ? -27.150 15.430 -22.070 1.00 20.20 444 ILE A O 1
ATOM 5764 N N . SER A 1 387 ? -27.748 13.259 -21.955 1.00 20.06 445 SER A N 1
ATOM 5765 C CA . SER A 1 387 ? -29.086 13.514 -22.454 1.00 21.16 445 SER A CA 1
ATOM 5766 C C . SER A 1 387 ? -29.829 14.471 -21.529 1.00 25.93 445 SER A C 1
ATOM 5767 O O . SER A 1 387 ? -30.486 15.399 -21.987 1.00 24.03 445 SER A O 1
ATOM 5775 N N . ASN A 1 388 ? -29.711 14.246 -20.223 1.00 20.06 446 ASN A N 1
ATOM 5776 C CA . ASN A 1 388 ? -30.359 15.088 -19.239 1.00 21.94 446 ASN A CA 1
ATOM 5777 C C . ASN A 1 388 ? -29.865 16.524 -19.313 1.00 20.68 446 ASN A C 1
ATOM 5778 O O . ASN A 1 388 ? -30.654 17.455 -19.175 1.00 21.99 446 ASN A O 1
ATOM 5789 N N . ILE A 1 389 ? -28.559 16.707 -19.510 1.00 21.12 447 ILE A N 1
ATOM 5790 C CA . ILE A 1 389 ? -27.993 18.055 -19.597 1.00 19.25 447 ILE A CA 1
ATOM 5791 C C . ILE A 1 389 ? -28.500 18.760 -20.870 1.00 18.07 447 ILE A C 1
ATOM 5792 O O . ILE A 1 389 ? -28.876 19.935 -20.819 1.00 21.44 447 ILE A O 1
ATOM 5808 N N . PHE A 1 390 ? -28.568 18.038 -21.984 1.00 22.94 448 PHE A N 1
ATOM 5809 C CA . PHE A 1 390 ? -29.137 18.598 -23.219 1.00 24.19 448 PHE A CA 1
ATOM 5810 C C . PHE A 1 390 ? -30.598 18.982 -23.053 1.00 23.74 448 PHE A C 1
ATOM 5811 O O . PHE A 1 390 ? -31.047 19.961 -23.649 1.00 28.12 448 PHE A O 1
ATOM 5828 N N . GLN A 1 391 ? -31.358 18.239 -22.249 1.00 24.51 449 GLN A N 1
ATOM 5829 C CA . GLN A 1 391 ? -32.752 18.607 -22.019 1.00 30.67 449 GLN A CA 1
ATOM 5830 C C . GLN A 1 391 ? -32.846 19.956 -21.307 1.00 26.99 449 GLN A C 1
ATOM 5831 O O . GLN A 1 391 ? -33.758 20.747 -21.579 1.00 29.25 449 GLN A O 1
ATOM 5845 N N . ALA A 1 392 ? -31.906 20.234 -20.407 1.00 24.55 450 ALA A N 1
ATOM 5846 C CA . ALA A 1 392 ? -31.877 21.533 -19.756 1.00 26.35 450 ALA A CA 1
ATOM 5847 C C . ALA A 1 392 ? -31.460 22.578 -20.786 1.00 25.34 450 ALA A C 1
ATOM 5848 O O . ALA A 1 392 ? -32.065 23.647 -20.878 1.00 25.85 450 ALA A O 1
ATOM 5855 N N . ALA A 1 393 ? -30.447 22.258 -21.583 1.00 21.92 451 ALA A N 1
ATOM 5856 C CA . ALA A 1 393 ? -30.025 23.162 -22.660 1.00 22.59 451 ALA A CA 1
ATOM 5857 C C . ALA A 1 393 ? -31.184 23.524 -23.605 1.00 26.99 451 ALA A C 1
ATOM 5858 O O . ALA A 1 393 ? -31.298 24.672 -24.042 1.00 28.46 451 ALA A O 1
ATOM 5865 N N . GLU A 1 394 ? -32.043 22.555 -23.919 1.00 28.09 452 GLU A N 1
ATOM 5866 C CA . GLU A 1 394 ? -33.200 22.805 -24.785 1.00 30.72 452 GLU A CA 1
ATOM 5867 C C . GLU A 1 394 ? -34.137 23.866 -24.224 1.00 37.32 452 GLU A C 1
ATOM 5868 O O . GLU A 1 394 ? -34.592 24.741 -24.954 1.00 32.44 452 GLU A O 1
ATOM 5880 N N . LYS A 1 395 ? -34.446 23.768 -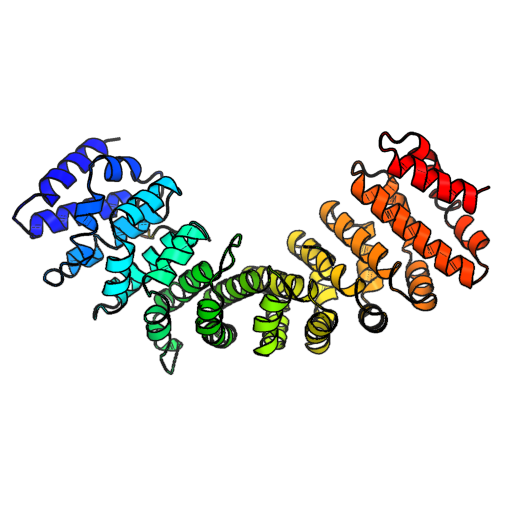22.935 1.00 35.20 453 LYS A N 1
ATOM 5881 C CA . LYS A 1 395 ? -35.306 24.743 -22.282 1.00 33.59 453 LYS A CA 1
ATOM 5882 C C . LYS A 1 395 ? -34.719 26.152 -22.369 1.00 36.08 453 LYS A C 1
ATOM 5883 O O . LYS A 1 395 ? -35.446 27.143 -22.346 1.00 37.83 453 LYS A O 1
ATOM 5902 N N . LEU A 1 396 ? -33.397 26.225 -22.456 1.00 33.06 454 LEU A N 1
ATOM 5903 C CA . LEU A 1 396 ? -32.672 27.490 -22.504 1.00 34.83 454 LEU A CA 1
ATOM 5904 C C . LEU A 1 396 ? -32.420 27.968 -23.938 1.00 37.32 454 LEU A C 1
ATOM 5905 O O . LEU A 1 396 ? -31.965 29.090 -24.149 1.00 36.07 454 LEU A O 1
ATOM 5921 N N . GLY A 1 397 ? -32.683 27.102 -24.911 1.00 44.08 455 GLY A N 1
ATOM 5922 C CA . GLY A 1 397 ? -32.323 27.390 -26.287 1.00 53.18 455 GLY A CA 1
ATOM 5923 C C . GLY A 1 397 ? -30.818 27.398 -26.501 1.00 49.78 455 GLY A C 1
ATOM 5924 O O . GLY A 1 397 ? -30.317 28.124 -27.350 1.00 36.66 455 GLY A O 1
ATOM 5928 N N . GLU A 1 398 ? -30.089 26.589 -25.737 1.00 31.81 456 GLU A N 1
ATOM 5929 C CA . GLU A 1 398 ? -28.632 26.562 -25.836 1.00 28.96 456 GLU A CA 1
ATOM 5930 C C . GLU A 1 398 ? -28.104 25.178 -26.201 1.00 26.28 456 GLU A C 1
ATOM 5931 O O . GLU A 1 398 ? -26.975 24.827 -25.848 1.00 26.31 456 GLU A O 1
ATOM 5943 N N . THR A 1 399 ? -28.895 24.378 -26.913 1.00 26.93 457 THR A N 1
ATOM 5944 C CA . THR A 1 399 ? -28.381 23.053 -27.276 1.00 24.80 457 THR A CA 1
ATOM 5945 C C . THR A 1 399 ? -27.149 23.194 -28.156 1.00 26.63 457 THR A C 1
ATOM 5946 O O . THR A 1 399 ? -26.201 22.426 -28.018 1.00 26.46 457 THR A O 1
ATOM 5957 N N . GLU A 1 400 ? -27.128 24.180 -29.047 1.00 28.83 458 GLU A N 1
ATOM 5958 C CA . GLU A 1 400 ? -25.964 24.299 -29.929 1.00 27.69 458 GLU A CA 1
ATOM 5959 C C . GLU A 1 400 ? -24.695 24.667 -29.149 1.00 27.90 458 GLU A C 1
ATOM 5960 O O . GLU A 1 400 ? -23.622 24.107 -29.390 1.00 28.33 458 GLU A O 1
ATOM 5972 N N . LYS A 1 401 ? -24.811 25.580 -28.193 1.00 30.11 459 LYS A N 1
ATOM 5973 C CA . LYS A 1 401 ? -23.671 25.951 -27.359 1.00 28.06 459 LYS A CA 1
ATOM 5974 C C . LYS A 1 401 ? -23.118 24.731 -26.625 1.00 26.04 459 LYS A C 1
ATOM 5975 O O . LYS A 1 401 ? -21.900 24.547 -26.523 1.00 25.33 459 LYS A O 1
ATOM 5994 N N . LEU A 1 402 ? -24.012 23.885 -26.121 1.00 25.10 460 LEU A N 1
ATOM 5995 C CA . LEU A 1 402 ? -23.582 22.705 -25.381 1.00 18.95 460 LEU A CA 1
ATOM 5996 C C . LEU A 1 402 ? -22.899 21.727 -26.336 1.00 21.03 460 LEU A C 1
ATOM 5997 O O . LEU A 1 402 ? -21.864 21.144 -26.013 1.00 23.88 460 LEU A O 1
ATOM 6013 N N . SER A 1 403 ? -23.457 21.555 -27.522 1.00 21.47 461 SER A N 1
ATOM 6014 C CA . SER A 1 403 ? -22.867 20.601 -28.457 1.00 22.04 461 SER A CA 1
ATOM 6015 C C . SER A 1 403 ? -21.471 21.064 -28.870 1.00 21.39 461 SER A C 1
ATOM 6016 O O . SER A 1 403 ? -20.547 20.251 -28.986 1.00 22.14 461 SER A O 1
ATOM 6024 N N . ILE A 1 404 ? -21.299 22.363 -29.077 1.00 25.67 462 ILE A N 1
ATOM 6025 C CA . ILE A 1 404 ? -19.973 22.887 -29.414 1.00 21.13 462 ILE A CA 1
ATOM 6026 C C . ILE A 1 404 ? -18.968 22.630 -28.285 1.00 20.79 462 ILE A C 1
ATOM 6027 O O . ILE A 1 404 ? -17.833 22.222 -28.565 1.00 23.81 462 ILE A O 1
ATOM 6043 N N . MET A 1 405 ? -19.384 22.853 -27.029 1.00 22.95 463 MET A N 1
ATOM 6044 C CA A MET A 1 405 ? -18.544 22.589 -25.856 0.47 24.91 463 MET A CA 1
ATOM 6045 C CA B MET A 1 405 ? -18.528 22.600 -25.869 0.53 22.59 463 MET A CA 1
ATOM 6046 C C . MET A 1 405 ? -18.082 21.139 -25.829 1.00 23.40 463 MET A C 1
ATOM 6047 O O . MET A 1 405 ? -16.913 20.840 -25.563 1.00 24.04 463 MET A O 1
ATOM 6074 N N . ILE A 1 406 ? -19.017 20.237 -26.102 1.00 25.13 464 ILE A N 1
ATOM 6075 C CA . ILE A 1 406 ? -18.719 18.806 -26.102 1.00 23.03 464 ILE A CA 1
ATOM 6076 C C . ILE A 1 406 ? -17.769 18.432 -27.248 1.00 22.54 464 ILE A C 1
ATOM 6077 O O . ILE A 1 406 ? -16.871 17.617 -27.070 1.00 21.64 464 ILE A O 1
ATOM 6093 N N . GLU A 1 407 ? -17.935 19.051 -28.416 1.00 18.76 465 GLU A N 1
ATOM 6094 C CA . GLU A 1 407 ? -16.996 18.855 -29.521 1.00 21.87 465 GLU A CA 1
ATOM 6095 C C . GLU A 1 407 ? -15.599 19.340 -29.163 1.00 23.61 465 GLU A C 1
ATOM 6096 O O . GLU A 1 407 ? -14.594 18.688 -29.474 1.00 19.78 465 GLU A O 1
ATOM 6108 N N . GLU A 1 408 ? -15.539 20.489 -28.494 1.00 21.73 466 GLU A N 1
ATOM 6109 C CA . GLU A 1 408 ? -14.276 21.184 -28.301 1.00 20.45 466 GLU A CA 1
ATOM 6110 C C . GLU A 1 408 ? -13.385 20.543 -27.249 1.00 20.04 466 GLU A C 1
ATOM 6111 O O . GLU A 1 408 ? -12.178 20.797 -27.210 1.00 23.20 466 GLU A O 1
ATOM 6123 N N . CYS A 1 409 ? -13.969 19.685 -26.417 1.00 19.73 467 CYS A N 1
ATOM 6124 C CA . CYS A 1 409 ? -13.175 18.909 -25.465 1.00 22.28 467 CYS A CA 1
ATOM 6125 C C . CYS A 1 409 ? -13.002 17.450 -25.897 1.00 26.20 467 CYS A C 1
ATOM 6126 O O . CYS A 1 409 ? -12.555 16.620 -25.113 1.00 23.77 467 CYS A O 1
ATOM 6134 N N . GLY A 1 410 ? -13.328 17.146 -27.153 1.00 24.22 468 GLY A N 1
ATOM 6135 C CA . GLY A 1 410 ? -13.167 15.799 -27.669 1.00 20.51 468 GLY A CA 1
ATOM 6136 C C . GLY A 1 410 ? -14.279 14.853 -27.247 1.00 23.85 468 GLY A C 1
ATOM 6137 O O . GLY A 1 410 ? -14.218 13.653 -27.503 1.00 22.77 468 GLY A O 1
ATOM 6141 N N . GLY A 1 411 ? -15.317 15.384 -26.610 1.00 21.70 469 GLY A N 1
ATOM 6142 C CA . GLY A 1 411 ? -16.436 14.563 -26.187 1.00 25.50 469 GLY A CA 1
ATOM 6143 C C . GLY A 1 411 ? -17.202 13.903 -27.329 1.00 22.39 469 GLY A C 1
ATOM 6144 O O . GLY A 1 411 ? -17.613 12.748 -27.239 1.00 23.83 469 GLY A O 1
ATOM 6148 N N . LEU A 1 412 ? -17.394 14.624 -28.422 1.00 23.12 470 LEU A N 1
ATOM 6149 C CA . LEU A 1 412 ? -18.144 14.059 -29.533 1.00 22.45 470 LEU A CA 1
ATOM 6150 C C . LEU A 1 412 ? -17.359 12.904 -30.153 1.00 24.60 470 LEU A C 1
ATOM 6151 O O . LEU A 1 412 ? -17.950 11.894 -30.558 1.00 27.60 470 LEU A O 1
ATOM 6167 N N . ASP A 1 413 ? -16.035 13.043 -30.245 1.00 23.74 471 ASP A N 1
ATOM 6168 C CA . ASP A 1 413 ? -15.215 11.955 -30.772 1.00 25.29 471 ASP A CA 1
ATOM 6169 C C . ASP A 1 413 ? -15.475 10.685 -29.942 1.00 23.42 471 ASP A C 1
ATOM 6170 O O . ASP A 1 413 ? -15.565 9.586 -30.498 1.00 27.30 471 ASP A O 1
ATOM 6179 N N . LYS A 1 414 ? -15.601 10.837 -28.623 1.00 21.99 472 LYS A N 1
ATOM 6180 C CA . LYS A 1 414 ? -15.800 9.683 -27.744 1.00 26.11 472 LYS A CA 1
ATOM 6181 C C . LYS A 1 414 ? -17.214 9.097 -27.875 1.00 28.22 472 LYS A C 1
ATOM 6182 O O . LYS A 1 414 ? -17.398 7.882 -27.769 1.00 27.97 472 LYS A O 1
ATOM 6201 N N . ILE A 1 415 ? -18.200 9.957 -28.122 1.00 23.87 473 ILE A N 1
ATOM 6202 C CA . ILE A 1 415 ? -19.566 9.501 -28.367 1.00 25.04 473 ILE A CA 1
ATOM 6203 C C . ILE A 1 415 ? -19.645 8.772 -29.705 1.00 29.35 473 ILE A C 1
ATOM 6204 O O . ILE A 1 415 ? -20.285 7.721 -29.813 1.00 30.13 473 ILE A O 1
ATOM 6220 N N . GLU A 1 416 ? -18.998 9.332 -30.727 1.00 28.05 474 GLU A N 1
ATOM 6221 C CA . GLU A 1 416 ? -18.964 8.714 -32.052 1.00 27.52 474 GLU A CA 1
ATOM 6222 C C . GLU A 1 416 ? -18.342 7.329 -31.989 1.00 30.24 474 GLU A C 1
ATOM 6223 O O . GLU A 1 416 ? -18.757 6.409 -32.704 1.00 33.16 474 GLU A O 1
ATOM 6235 N N . ALA A 1 417 ? -17.330 7.196 -31.137 1.00 27.44 475 ALA A N 1
ATOM 6236 C CA . ALA A 1 417 ? -16.582 5.960 -31.008 1.00 33.01 475 ALA A CA 1
ATOM 6237 C C . ALA A 1 417 ? -17.478 4.842 -30.496 1.00 33.10 475 ALA A C 1
ATOM 6238 O O . ALA A 1 417 ? -17.232 3.674 -30.778 1.00 33.81 475 ALA A O 1
ATOM 6245 N N . LEU A 1 418 ? -18.510 5.211 -29.741 1.00 29.04 476 LEU A N 1
ATOM 6246 C CA . LEU A 1 418 ? -19.407 4.229 -29.134 1.00 29.22 476 LEU A CA 1
ATOM 6247 C C . LEU A 1 418 ? -20.337 3.590 -30.152 1.00 36.58 476 LEU A C 1
ATOM 6248 O O . LEU A 1 418 ? -20.991 2.590 -29.858 1.00 34.48 476 LEU A O 1
ATOM 6264 N N . GLN A 1 419 ? -20.381 4.125 -31.364 1.00 35.69 477 GLN A N 1
ATOM 6265 C CA . GLN A 1 419 ? -21.185 3.471 -32.396 1.00 38.93 477 GLN A CA 1
ATOM 6266 C C . GLN A 1 419 ? -20.581 2.133 -32.800 1.00 43.13 477 GLN A C 1
ATOM 6267 O O . GLN A 1 419 ? -21.214 1.340 -33.498 1.00 47.75 477 GLN A O 1
ATOM 6281 N N . ASN A 1 420 ? -19.366 1.870 -32.333 1.00 44.03 478 ASN A N 1
ATOM 6282 C CA . ASN A 1 420 ? -18.747 0.567 -32.530 1.00 44.98 478 ASN A CA 1
ATOM 6283 C C . ASN A 1 420 ? -18.890 -0.345 -31.306 1.00 43.48 478 ASN A C 1
ATOM 6284 O O . ASN A 1 420 ? -18.331 -1.432 -31.283 1.00 44.00 478 ASN A O 1
ATOM 6295 N N . HIS A 1 421 ? -19.652 0.076 -30.299 1.00 39.75 479 HIS A N 1
ATOM 6296 C CA . HIS A 1 421 ? -19.758 -0.711 -29.063 1.00 42.34 479 HIS A CA 1
ATOM 6297 C C . HIS A 1 421 ? -20.585 -1.976 -29.254 1.00 46.64 479 HIS A C 1
ATOM 6298 O O . HIS A 1 421 ? -21.584 -1.967 -29.968 1.00 46.02 479 HIS A O 1
ATOM 6311 N N . GLU A 1 422 ? -20.158 -3.058 -28.599 1.00 43.47 480 GLU A N 1
ATOM 6312 C CA . GLU A 1 422 ? -20.877 -4.325 -28.602 1.00 49.73 480 GLU A CA 1
ATOM 6313 C C . GLU A 1 422 ? -22.330 -4.211 -28.127 1.00 54.12 480 GLU A C 1
ATOM 6314 O O . GLU A 1 422 ? -23.220 -4.873 -28.659 1.00 49.51 480 GLU A O 1
ATOM 6326 N N . ASN A 1 423 ? -22.563 -3.393 -27.106 1.00 42.64 481 ASN A N 1
ATOM 6327 C CA . ASN A 1 423 ? -23.881 -3.300 -26.492 1.00 42.05 481 ASN A CA 1
ATOM 6328 C C . ASN A 1 423 ? -24.843 -2.438 -27.309 1.00 39.40 481 ASN A C 1
ATOM 6329 O O . ASN A 1 423 ? -24.545 -1.289 -27.634 1.00 36.97 481 ASN A O 1
ATOM 6340 N N . GLU A 1 424 ? -26.002 -3.001 -27.630 1.00 41.95 482 GLU A N 1
ATOM 6341 C CA . GLU A 1 424 ? -26.964 -2.324 -28.491 1.00 42.76 482 GLU A CA 1
ATOM 6342 C C . GLU A 1 424 ? -27.534 -1.043 -27.861 1.00 38.57 482 GLU A C 1
ATOM 6343 O O . GLU A 1 424 ? -27.796 -0.070 -28.571 1.00 36.52 482 GLU A O 1
ATOM 6355 N N . SER A 1 425 ? -27.734 -1.033 -26.542 1.00 36.88 483 SER A N 1
ATOM 6356 C CA . SER A 1 425 ? -28.274 0.162 -25.899 1.00 34.55 483 SER A CA 1
ATOM 6357 C C . SER A 1 425 ? -27.269 1.294 -26.020 1.00 31.80 483 SER A C 1
ATOM 6358 O O . SER A 1 425 ? -27.645 2.436 -26.230 1.00 30.21 483 SER A O 1
ATOM 6366 N N . VAL A 1 426 ? -25.990 0.968 -25.900 1.00 31.66 484 VAL A N 1
ATOM 6367 C CA . VAL A 1 426 ? -24.931 1.974 -26.031 1.00 29.78 484 VAL A CA 1
ATOM 6368 C C . VAL A 1 426 ? -24.922 2.534 -27.456 1.00 30.42 484 VAL A C 1
ATOM 6369 O O . VAL A 1 426 ? -24.820 3.748 -27.665 1.00 28.04 484 VAL A O 1
ATOM 6382 N N . TYR A 1 427 ? -25.037 1.639 -28.435 1.00 31.74 485 TYR A N 1
ATOM 6383 C CA . TYR A 1 427 ? -25.074 2.043 -29.841 1.00 32.41 485 TYR A CA 1
ATOM 6384 C C . TYR A 1 427 ? -26.239 2.985 -30.101 1.00 31.59 485 TYR A C 1
ATOM 6385 O O . TYR A 1 427 ? -26.066 4.063 -30.688 1.00 31.74 485 TYR A O 1
ATOM 6403 N N . LYS A 1 428 ? -27.423 2.584 -29.632 1.00 32.51 486 LYS A N 1
ATOM 6404 C CA . LYS A 1 428 ? -28.641 3.344 -29.859 1.00 32.62 486 LYS A CA 1
ATOM 6405 C C . LYS A 1 428 ? -28.635 4.675 -29.125 1.00 30.41 486 LYS A C 1
ATOM 6406 O O . LYS A 1 428 ? -29.107 5.685 -29.658 1.00 33.28 486 LYS A O 1
ATOM 6425 N N . ALA A 1 429 ? -28.104 4.681 -27.907 1.00 28.31 487 ALA A N 1
ATOM 6426 C CA . ALA A 1 429 ? -28.074 5.904 -27.119 1.00 27.47 487 ALA A CA 1
ATOM 6427 C C . ALA A 1 429 ? -27.108 6.905 -27.728 1.00 30.98 487 ALA A C 1
ATOM 6428 O O . ALA A 1 429 ? -27.406 8.097 -27.792 1.00 28.59 487 ALA A O 1
ATOM 6435 N N . SER A 1 430 ? -25.947 6.429 -28.164 1.00 28.81 488 SER A N 1
ATOM 6436 C CA . SER A 1 430 ? -24.950 7.331 -28.733 1.00 27.47 488 SER A CA 1
ATOM 6437 C C . SER A 1 430 ? -25.448 7.849 -30.078 1.00 30.01 488 SER A C 1
ATOM 6438 O O . SER A 1 430 ? -25.291 9.030 -30.395 1.00 29.38 488 SER A O 1
ATOM 6446 N N . LEU A 1 431 ? -26.070 6.968 -30.859 1.00 28.70 489 LEU A N 1
ATOM 6447 C CA . LEU A 1 431 ? -26.633 7.353 -32.152 1.00 29.31 489 LEU A CA 1
ATOM 6448 C C . LEU A 1 431 ? -27.681 8.456 -31.979 1.00 33.76 489 LEU A C 1
ATOM 6449 O O . LEU A 1 431 ? -27.704 9.435 -32.723 1.00 32.93 489 LEU A O 1
ATOM 6465 N N . SER A 1 432 ? -28.533 8.295 -30.975 1.00 29.90 490 SER A N 1
ATOM 6466 C CA . SER A 1 432 ? -29.591 9.256 -30.693 1.00 29.26 490 SER A CA 1
ATOM 6467 C C . SER A 1 432 ? -29.044 10.640 -30.389 1.00 28.62 490 SER A C 1
ATOM 6468 O O . SER A 1 432 ? -29.538 11.633 -30.921 1.00 30.34 490 SER A O 1
ATOM 6476 N N . LEU A 1 433 ? -28.042 10.712 -29.518 1.00 28.56 491 LEU A N 1
ATOM 6477 C CA . LEU A 1 433 ? -27.430 11.995 -29.189 1.00 26.29 491 LEU A CA 1
ATOM 6478 C C . LEU A 1 433 ? -26.834 12.644 -30.421 1.00 22.63 491 LEU A C 1
ATOM 6479 O O . LEU A 1 433 ? -26.937 13.860 -30.614 1.00 25.63 491 LEU A O 1
ATOM 6495 N N . ILE A 1 434 ? -26.204 11.834 -31.267 1.00 24.36 492 ILE A N 1
ATOM 6496 C CA . ILE A 1 434 ? -25.570 12.366 -32.469 1.00 26.40 492 ILE A CA 1
ATOM 6497 C C . ILE A 1 434 ? -26.614 12.914 -33.431 1.00 29.07 492 ILE A C 1
ATOM 6498 O O . ILE A 1 434 ? -26.462 14.020 -33.968 1.00 30.54 492 ILE A O 1
ATOM 6514 N N . GLU A 1 435 ? -27.678 12.146 -33.649 1.00 33.27 493 GLU A N 1
ATOM 6515 C CA . GLU A 1 435 ? -28.744 12.565 -34.542 1.00 36.38 493 GLU A CA 1
ATOM 6516 C C . GLU A 1 435 ? -29.442 13.825 -34.033 1.00 37.73 493 GLU A C 1
ATOM 6517 O O . GLU A 1 435 ? -29.701 14.745 -34.801 1.00 39.84 493 GLU A O 1
ATOM 6529 N N . LYS A 1 436 ? -29.747 13.863 -32.742 1.00 33.36 494 LYS A N 1
ATOM 6530 C CA . LYS A 1 436 ? -30.464 14.996 -32.177 1.00 35.34 494 LYS A CA 1
ATOM 6531 C C . LYS A 1 436 ? -29.614 16.259 -32.127 1.00 32.20 494 LYS A C 1
ATOM 6532 O O . LYS A 1 436 ? -30.079 17.328 -32.509 1.00 36.59 494 LYS A O 1
ATOM 6551 N N . TYR A 1 437 ? -28.373 16.135 -31.665 1.00 28.92 495 TYR A N 1
ATOM 6552 C CA . TYR A 1 437 ? -27.582 17.322 -31.328 1.00 29.19 495 TYR A CA 1
ATOM 6553 C C . TYR A 1 437 ? -26.283 17.548 -32.091 1.00 35.92 495 TYR A C 1
ATOM 6554 O O . TYR A 1 437 ? -25.670 18.597 -31.927 1.00 28.71 495 TYR A O 1
ATOM 6572 N N . PHE A 1 438 ? -25.846 16.593 -32.904 1.00 30.18 496 PHE A N 1
ATOM 6573 C CA . PHE A 1 438 ? -24.566 16.750 -33.604 1.00 30.93 496 PHE A CA 1
ATOM 6574 C C . PHE A 1 438 ? -24.698 16.472 -35.087 1.00 31.61 496 PHE A C 1
ATOM 6575 O O . PHE A 1 438 ? -23.755 15.999 -35.715 1.00 37.89 496 PHE A O 1
ATOM 6592 N N . SER A 1 439 ? -25.874 16.766 -35.631 1.00 36.25 497 SER A N 1
ATOM 6593 C CA . SER A 1 439 ? -26.150 16.586 -37.052 1.00 40.00 497 SER A CA 1
ATOM 6594 C C . SER A 1 439 ? -26.548 17.922 -37.651 1.00 51.80 497 SER A C 1
ATOM 6595 O O . SER A 1 439 ? -25.881 18.921 -37.406 1.00 51.01 497 SER A O 1
ATOM 6603 N N . PRO B 2 1 ? -16.294 -8.496 13.849 1.00 99.41 297 PRO B N 1
ATOM 6604 C CA . PRO B 2 1 ? -16.395 -9.624 12.917 1.00 70.51 297 PRO B CA 1
ATOM 6605 C C . PRO B 2 1 ? -17.662 -10.442 13.142 1.00 60.04 297 PRO B C 1
ATOM 6606 O O . PRO B 2 1 ? -18.303 -10.300 14.178 1.00 64.07 297 PRO B O 1
ATOM 6617 N N . VAL B 2 2 ? -18.010 -11.284 12.177 1.00 38.80 298 VAL B N 1
ATOM 6618 C CA . VAL B 2 2 ? -19.268 -12.020 12.205 1.00 36.01 298 VAL B CA 1
ATOM 6619 C C . VAL B 2 2 ? -19.225 -13.122 13.261 1.00 33.61 298 VAL B C 1
ATOM 6620 O O . VAL B 2 2 ? -20.144 -13.259 14.068 1.00 38.63 298 VAL B O 1
ATOM 6633 N N . LYS B 2 3 ? -18.159 -13.916 13.233 1.00 27.54 299 LYS B N 1
ATOM 6634 C CA . LYS B 2 3 ? -17.922 -14.935 14.240 1.00 22.70 299 LYS B CA 1
ATOM 6635 C C . LYS B 2 3 ? -16.535 -14.741 14.805 1.00 22.79 299 LYS B C 1
ATOM 6636 O O . LYS B 2 3 ? -15.659 -14.192 14.137 1.00 26.34 299 LYS B O 1
ATOM 6655 N N . LYS B 2 4 ? -16.340 -15.214 16.025 1.00 21.06 300 LYS B N 1
ATOM 6656 C CA . LYS B 2 4 ? -15.133 -14.915 16.761 1.00 24.11 300 LYS B CA 1
ATOM 6657 C C . LYS B 2 4 ? -14.863 -16.033 17.764 1.00 19.08 300 LYS B C 1
ATOM 6658 O O . LYS B 2 4 ? -15.722 -16.329 18.582 1.00 19.06 300 LYS B O 1
ATOM 6677 N N . PRO B 2 5 ? -13.680 -16.662 17.697 1.00 22.36 301 PRO B N 1
ATOM 6678 C CA . PRO B 2 5 ? -13.355 -17.626 18.749 1.00 21.57 301 PRO B CA 1
ATOM 6679 C C . PRO B 2 5 ? -12.780 -16.915 19.963 1.00 22.30 301 PRO B C 1
ATOM 6680 O O . PRO B 2 5 ? -12.186 -15.839 19.829 1.00 20.84 301 PRO B O 1
ATOM 6691 N N . LYS B 2 6 ? -12.940 -17.525 21.131 1.00 21.24 302 LYS B N 1
ATOM 6692 C CA . LYS B 2 6 ? -12.284 -17.054 22.340 1.00 20.49 302 LYS B CA 1
ATOM 6693 C C . LYS B 2 6 ? -10.942 -17.755 22.472 1.00 27.09 302 LYS B C 1
ATOM 6694 O O . LYS B 2 6 ? -10.878 -18.983 22.549 1.00 22.15 302 LYS B O 1
ATOM 6713 N N . ILE B 2 7 ? -9.867 -16.973 22.466 1.00 26.00 303 ILE B N 1
ATOM 6714 C CA . ILE B 2 7 ? -8.517 -17.507 22.582 1.00 32.85 303 ILE B CA 1
ATOM 6715 C C . ILE B 2 7 ? -7.810 -16.792 23.723 1.00 42.54 303 ILE B C 1
ATOM 6716 O O . ILE B 2 7 ? -8.181 -15.673 24.076 1.00 73.90 303 ILE B O 1
ATOM 6732 N N . ARG B 2 8 ? -6.802 -17.431 24.311 1.00 44.96 304 ARG B N 1
ATOM 6733 C CA . ARG B 2 8 ? -5.960 -16.749 25.284 1.00 48.90 304 ARG B CA 1
ATOM 6734 C C . ARG B 2 8 ? -5.152 -15.674 24.542 1.00 50.44 304 ARG B C 1
ATOM 6735 O O . ARG B 2 8 ? -5.169 -15.618 23.313 1.00 55.71 304 ARG B O 1
ATOM 6756 N N . ARG B 2 9 ? -4.450 -14.826 25.285 1.00 58.22 305 ARG B N 1
ATOM 6757 C CA . ARG B 2 9 ? -3.637 -13.776 24.680 1.00 59.52 305 ARG B CA 1
ATOM 6758 C C . ARG B 2 9 ? -2.526 -14.344 23.802 1.00 61.90 305 ARG B C 1
ATOM 6759 O O . ARG B 2 9 ? -1.760 -15.207 24.235 1.00 60.62 305 ARG B O 1
ATOM 6780 N N . LYS C 2 10 ? -33.256 5.554 -6.137 1.00 48.98 306 LYS C N 1
ATOM 6781 C CA . LYS C 2 10 ? -32.263 5.233 -5.110 1.00 50.11 306 LYS C CA 1
ATOM 6782 C C . LYS C 2 10 ? -31.592 3.883 -5.407 1.00 53.32 306 LYS C C 1
ATOM 6783 O O . LYS C 2 10 ? -32.222 2.980 -5.964 1.00 48.35 306 LYS C O 1
ATOM 6801 N N . LYS C 2 11 ? -30.326 3.753 -5.009 1.00 40.32 307 LYS C N 1
ATOM 6802 C CA . LYS C 2 11 ? -29.517 2.559 -5.268 1.00 43.94 307 LYS C CA 1
ATOM 6803 C C . LYS C 2 11 ? -29.060 1.867 -4.000 1.00 49.84 307 LYS C C 1
ATOM 6804 O O . LYS C 2 11 ? -28.255 2.445 -3.264 1.00 39.20 307 LYS C O 1
ATOM 6823 N N . SER C 2 12 ? -29.593 0.659 -3.775 1.00 61.48 308 SER C N 1
ATOM 6824 C CA . SER C 2 12 ? -29.062 -0.388 -2.876 1.00 77.47 308 SER C CA 1
ATOM 6825 C C . SER C 2 12 ? -30.206 -1.066 -2.114 1.00 68.66 308 SER C C 1
ATOM 6826 O O . SER C 2 12 ? -31.071 -0.408 -1.535 1.00 65.88 308 SER C O 1
#

CATH classification: 1.25.10.10

Organism: Homo sapiens (NCBI:txid9606)

Nearest PDB structures (foldseek):
  6p6e-assembly1_A  TM=9.874E-01  e=2.769E-50  Mus musculus
  6d7m-assembly1_B  TM=9.924E-01  e=4.166E-50  Mus musculus
  6d7n-assembly1_B  TM=9.852E-01  e=2.352E-50  Panicum virgatum
  5gxw-assembly1_A  TM=9.927E-01  e=1.066E-49  Mus musculus
  3tpo-assembly1_A  TM=9.923E-01  e=2.683E-48  Mus musculus

GO terms:
  GO:0061608 nuclear import signal receptor activity (F, IDA)
  GO:0031965 nuclear membrane (C, IDA)
  GO:0005737 cytoplasm (C, IDA)
  GO:0032481 positive regulation of type I interferon production (P, IDA)
  GO:0006606 protein import into nucleus (P, IDA)
  GO:1903902 positive regulation of viral life cycle (P, IMP)
  GO:0075506 entry of viral genome into host nucleus through nuclear pore complex via importin (P, IMP)
  GO:0005515 protein binding (F, IPI)
  GO:0008139 nuclear localization sequence binding (F, IDA)
  GO:0006607 NLS-bearing protein import into nucleus (P, IDA)
  GO:0000139 Golgi membrane (C, EXP)
  GO:0005634 nucleus (C, EXP)
  GO:0005737 cytoplasm (C, EXP)
  GO:0005737 cytoplasm (C, TAS)
  GO:0000018 regulation of DNA recombination (P, TAS)
  GO:0006259 DNA metabolic process (P, TAS)
  GO:0005654 nucleoplasm (C, TAS)
  GO:0005829 cytosol (C, TAS)
  GO:0042826 histone deacetylase binding (F, IPI)
  GO:0005654 nucleoplasm (C, IDA)

Foldseek 3Di:
DCVLVLLVCLLVQCPDPDVVSNLVSLQSLLVLLPDPPCRPLVSNVVSVCLLSLLVQCPPPVDVSSVLSSLSSLLSQLLDAPVSVVSNVVSVNLLSLLVQCPPPDLSNNLSSLSSLLSQLLNADVSLQVSVVSPNQVSLVVVCPDPDNVVDDPVSLLSSLSSLLSNQAYPVPGHDPVSCVSCQVVLLVQCPDDDPSSVLSSLSSLLRQLQDAQVSLVSNVVVVSLLSLLVQCQDPDPSNVLSSLSNLLSQLLYALVSVVSNVVSPNLLSLVCQCPPPPLSSVQSSLLSLLSQLLHAQVSLVSCVVSVNLLSLQCCCQDHDVSSVLSSLSSLLSNLVRYALVSLVVSVVSPNQLSLLVCLVPPPVVSVLSSLSNVVSSLVSCVVVVNLQVVLVVCVVSCSLVSLVVQCPPPDPSSVVSSVVCCVVRVD/DPDDDDDDD

B-factor: mean 35.76, std 19.68, range [13.2, 154.66]